Protein AF-0000000079915953 (afdb_homodimer)

Foldseek 3Di:
DDDDPPPDPPVVPPPPDPPPVPPPPPPPDDDFKDFLVQEAEDPVQLDPDLPDLVVVLCLQPDDPDAFEKEAPVLQCVAPVVCPVRGDNHGIYGLGCNSVSVSCVVNVPGMTGYDYDSVCSPYPLSSLLVSLLVLPPDVVCFLLSNLSSLVVSCVVQVHLVRSCVSNVHDSVVNVQSVLLPQEDPVVVVCRNVVNDDSVRSSVLSVDHNVCSVVVVVVVVVVVVPPDPPDPDDDDDDDPPDPPPDDPVNVVVVCVVVVDDPVRVVVVCPVVDDPVRVVVVVVVVVVVD/DPPPPPPDPPVVPPPPDPPPVPPPPPPPDDDFKDFLVQEAEDPVQLDPDLPDLVVVLCLQPDDPDAFEKEAPVLQCVAPVVCPVRGDNHGIYGLGCNSVSVSCVVNVPGMTGYDYDSVCSPYPLSSLLVNLLVLPPDVVCFLLSNLSSLVVSCVVQVHLVRSCVSNVHDSVVNVQSVLLPQEDPVVVVCRNVVNDDSVRSSVLSVDHNVCSVVVVVVVVVVVPPPDPPDPPDDPPPPVPPPDPDDPVNVVVVCVVVVDDPVRVVVVCPVVDDPVRVVVVVVVVVVVD

Solvent-accessible surface area (backbone atoms only — not comparable to full-atom values): 32974 Å² total; per-residue (Å²): 136,86,83,80,79,79,79,75,78,73,74,72,67,70,68,71,62,83,78,51,82,75,71,56,78,73,68,86,64,85,70,49,66,42,52,51,80,39,49,18,69,40,90,76,53,66,61,93,63,79,70,82,51,70,70,42,61,56,51,64,81,55,71,82,65,58,25,29,24,26,43,37,66,45,48,36,72,71,40,59,87,44,50,77,80,40,56,85,24,54,26,35,26,59,40,45,49,57,53,56,51,27,26,58,73,69,66,32,64,57,43,47,37,42,78,45,50,75,43,42,75,42,64,53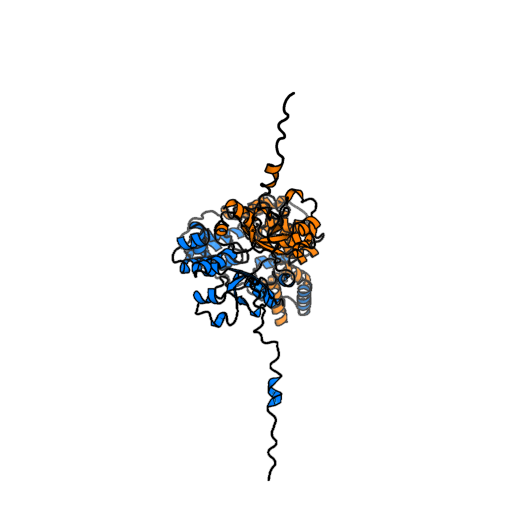,49,35,51,38,55,43,44,54,72,42,57,55,29,56,91,43,38,66,63,51,44,18,51,35,50,51,51,43,24,64,66,51,71,33,65,66,55,32,21,62,69,58,54,46,51,66,67,56,52,50,50,36,50,35,53,72,57,36,43,70,70,53,45,50,33,38,65,70,64,75,37,54,69,73,55,48,54,58,42,37,74,40,59,55,87,47,27,62,58,51,47,49,53,53,49,46,44,55,65,63,63,73,78,74,70,75,74,83,74,92,85,85,81,80,74,77,84,71,76,86,51,41,65,61,53,27,53,52,52,62,74,63,66,65,48,41,63,44,45,27,52,13,45,59,71,63,39,52,76,66,39,47,51,49,22,52,49,49,40,58,72,72,96,136,86,79,76,79,78,79,75,79,73,73,71,68,71,70,71,63,85,79,51,81,76,69,54,78,74,67,85,64,83,68,50,65,42,53,52,81,39,50,18,68,39,90,78,53,68,62,94,62,78,71,82,50,72,70,43,61,56,51,64,81,56,70,80,67,59,25,27,24,25,42,38,66,44,48,37,72,70,40,58,88,44,50,78,78,39,57,85,23,54,27,32,26,59,41,47,48,57,54,54,49,26,25,60,73,71,67,32,63,56,44,47,37,42,79,45,51,75,44,43,73,42,66,55,50,35,51,38,55,42,45,53,71,43,56,55,30,57,90,44,39,67,64,51,46,19,51,36,50,50,53,43,22,64,66,51,70,35,65,66,56,32,19,61,69,58,53,46,50,65,65,57,53,51,50,36,51,36,54,71,57,34,41,69,69,53,46,52,33,39,67,71,66,74,39,54,68,73,55,47,55,57,42,38,74,42,58,53,88,48,29,60,58,52,47,49,54,54,49,48,43,57,63,68,65,72,84,72,69,84,70,79,84,68,83,72,71,66,72,76,77,70,75,85,48,43,68,59,55,26,53,50,47,63,70,59,64,65,50,43,67,41,48,30,52,12,46,61,73,65,38,52,74,64,42,46,49,49,22,51,49,49,40,52,72,73,92

pLDDT: mean 78.03, std 23.3, range [24.8, 98.81]

InterPro domains:
  IPR003115 ParB-like, N-terminal domain [PF02195] (32-135)
  IPR003115 ParB-like, N-terminal domain [SM00470] (32-135)
  IPR004437 ParB/RepB/Spo0J partition protein [TIGR00180] (31-206)
  IPR036086 ParB/Sulfiredoxin superfamily [SSF110849] (32-156)
  IPR041468 ParB/Spo0J, HTH domain [PF17762] (139-219)
  IPR050336 Chromosome-partitioning and nucleoid occlusion protein [PTHR33375] (32-218)

Radius of gyration: 31.89 Å; Cα contacts (8 Å, |Δi|>4): 689; chains: 2; bounding box: 74×121×113 Å

Organism: NCBI:txid1990687

Nearest PDB structures (foldseek):
  6t1f-assembly2_D  TM=7.262E-01  e=2.561E-09  Caulobacter vibrioides NA1000
  1vz0-assembly3_D  TM=6.202E-01  e=1.293E-07  Thermus thermophilus HB27
  6s6h-assembly1_B  TM=5.820E-01  e=4.860E-03  Caulobacter vibrioides NA1000
  6s6h-assembly1_A  TM=5.695E-01  e=5.141E-03  Caulobacter vibrioides NA1000
  4umk-assembly2_B  TM=4.631E-01  e=2.334E-02  Helicobacter pylori 26695

Secondary structure (DSSP, 8-state):
--------GGGGGGG--S--TT-----SS--SEEEGGGEEE-TT-S-S-----GGGGGGGT---SPEEEEEHHHHHHH-GGGHHHHTT-SEEEEE-HHHHHHHHHHT--EEEEEE-GGGGSSHHHHHHHHHHHHTTBTTS-HHHHHHHHHHHHHHHSSHHHHHHHHT--HHHHHHHHHHTTS-HHHHHHHHTT-S-HHHHHHHTTS-HHHHHHHHHHHHHHHH----------------------HHHHHHHHHHHT--HHHHHHHHHHHS-HHHHHHHHHHHHHH-/--------GGGGGGG--S--TT-S---SS--SEEEGGGEEE-TT-S-S-----GGGGGGGT---SPEEEEEHHHHHHH-GGGHHHHTT-SEEEEE-HHHHHHHHHHT--EEEEEE-GGGGSSHHHHHHHHHHHHTTBTTS-HHHHHHHHHHHHHHHSSHHHHHHHHT--HHHHHHHHHHTTS-HHHHHHHHTT-S-HHHHHHHTTS-HHHHHHHHHHHHHHHH-S--------------------HHHHHHHHHHHT--HHHHHHHHHHHS-HHHHHHHHHHHHHH-

Structure (mmCIF, N/CA/C/O backbone):
data_AF-0000000079915953-model_v1
#
loop_
_entity.id
_entity.type
_entity.pdbx_description
1 polymer 'Peptide transporter'
#
loop_
_atom_site.group_PDB
_atom_site.id
_atom_site.type_symbol
_atom_site.label_atom_id
_atom_site.label_alt_id
_atom_site.label_comp_id
_atom_site.label_asym_id
_atom_site.label_entity_id
_atom_site.label_seq_id
_atom_site.pdbx_PDB_ins_code
_atom_site.Cartn_x
_atom_site.Cartn_y
_atom_site.Cartn_z
_atom_site.occupancy
_atom_site.B_iso_or_equiv
_atom_site.auth_seq_id
_atom_site.auth_comp_id
_atom_site.auth_asym_id
_atom_site.auth_atom_id
_atom_site.pdbx_PDB_model_num
ATOM 1 N N . MET A 1 1 ? 31.438 -71.875 31.812 1 27.34 1 MET A N 1
ATOM 2 C CA . MET A 1 1 ? 31.109 -71.75 30.391 1 27.34 1 MET A CA 1
ATOM 3 C C . MET A 1 1 ? 29.891 -70.875 30.156 1 27.34 1 MET A C 1
ATOM 5 O O . MET A 1 1 ? 28.766 -71.312 30.391 1 27.34 1 MET A O 1
ATOM 9 N N . ALA A 1 2 ? 30.094 -69.562 30.359 1 33.28 2 ALA A N 1
ATOM 10 C CA . ALA A 1 2 ? 29.109 -68.438 30.391 1 33.28 2 ALA A CA 1
ATOM 11 C C . ALA A 1 2 ? 28.438 -68.312 29.031 1 33.28 2 ALA A C 1
ATOM 13 O O . ALA A 1 2 ? 29.109 -68.25 28 1 33.28 2 ALA A O 1
ATOM 14 N N . ARG A 1 3 ? 27.156 -68.688 28.875 1 31.27 3 ARG A N 1
ATOM 15 C CA . ARG A 1 3 ? 26.188 -68.812 27.797 1 31.27 3 ARG A CA 1
ATOM 16 C C . ARG A 1 3 ? 25.922 -67.438 27.172 1 31.27 3 ARG A C 1
ATOM 18 O O . ARG A 1 3 ? 25.609 -66.5 27.891 1 31.27 3 ARG A O 1
ATOM 25 N N . GLY A 1 4 ? 26.531 -67.062 26.016 1 32.06 4 GLY A N 1
ATOM 26 C CA . GLY A 1 4 ? 26.531 -65.875 25.125 1 32.06 4 GLY A CA 1
ATOM 27 C C . GLY A 1 4 ? 25.172 -65.562 24.562 1 32.06 4 GLY A C 1
ATOM 28 O O . GLY A 1 4 ? 24.594 -66.375 23.812 1 32.06 4 GLY A O 1
ATOM 29 N N . THR A 1 5 ? 24.266 -64.938 25.359 1 27.97 5 THR A N 1
ATOM 30 C CA . THR A 1 5 ? 22.906 -64.625 24.906 1 27.97 5 THR A CA 1
ATOM 31 C C . THR A 1 5 ? 22.938 -63.844 23.609 1 27.97 5 THR A C 1
ATOM 33 O O . THR A 1 5 ? 23.562 -62.781 23.531 1 27.97 5 THR A O 1
ATOM 36 N N . ARG A 1 6 ? 22.562 -64.5 22.516 1 33.44 6 ARG A N 1
ATOM 37 C CA . ARG A 1 6 ? 22.359 -64.062 21.125 1 33.44 6 ARG A CA 1
ATOM 38 C C . ARG A 1 6 ? 21.312 -62.938 21.031 1 33.44 6 ARG A C 1
ATOM 40 O O . ARG A 1 6 ? 20.125 -63.188 21.25 1 33.44 6 ARG A O 1
ATOM 47 N N . THR A 1 7 ? 21.594 -61.656 21.562 1 31.97 7 THR A N 1
ATOM 48 C CA . THR A 1 7 ? 20.656 -60.562 21.391 1 31.97 7 THR A CA 1
ATOM 49 C C . THR A 1 7 ? 20.266 -60.406 19.922 1 31.97 7 THR A C 1
ATOM 51 O O . THR A 1 7 ? 21.141 -60.281 19.062 1 31.97 7 THR A O 1
ATOM 54 N N . ASN A 1 8 ? 19.156 -60.938 19.453 1 28.59 8 ASN A N 1
ATOM 55 C CA . ASN A 1 8 ? 18.531 -60.938 18.141 1 28.59 8 ASN A CA 1
ATOM 56 C C . ASN A 1 8 ? 18.344 -59.531 17.594 1 28.59 8 ASN A C 1
ATOM 58 O O . ASN A 1 8 ? 17.75 -58.688 18.25 1 28.59 8 ASN A O 1
ATOM 62 N N . LEU A 1 9 ? 19.141 -59.031 16.562 1 31.61 9 LEU A N 1
ATOM 63 C CA . LEU A 1 9 ? 19.25 -57.875 15.703 1 31.61 9 LEU A CA 1
ATOM 64 C C . LEU A 1 9 ? 17.938 -57.562 14.992 1 31.61 9 LEU A C 1
ATOM 66 O O . LEU A 1 9 ? 17.828 -56.625 14.219 1 31.61 9 LEU A O 1
ATOM 70 N N . ALA A 1 10 ? 16.875 -58.438 15.008 1 32.94 10 ALA A N 1
ATOM 71 C CA . ALA A 1 10 ? 15.711 -58.25 14.141 1 32.94 10 ALA A CA 1
ATOM 72 C C . ALA A 1 10 ? 14.898 -57.031 14.594 1 32.94 10 ALA A C 1
ATOM 74 O O . ALA A 1 10 ? 13.992 -56.594 13.883 1 32.94 10 ALA A O 1
ATOM 75 N N . THR A 1 11 ? 14.875 -56.656 15.852 1 30.98 11 THR A N 1
ATOM 76 C CA . THR A 1 11 ? 13.883 -55.688 16.297 1 30.98 11 THR A CA 1
ATOM 77 C C . THR A 1 11 ? 14.203 -54.281 15.742 1 30.98 11 THR A C 1
ATOM 79 O O . THR A 1 11 ? 13.375 -53.375 15.812 1 30.98 11 THR A O 1
ATOM 82 N N . LEU A 1 12 ? 15.43 -54 15.281 1 29.77 12 LEU A N 1
ATOM 83 C CA . LEU A 1 12 ? 15.703 -52.625 14.922 1 29.77 12 LEU A CA 1
ATOM 84 C C . LEU A 1 12 ? 15.031 -52.25 13.602 1 29.77 12 LEU A C 1
ATOM 86 O O . LEU A 1 12 ? 15.086 -51.094 13.172 1 29.77 12 LEU A O 1
ATOM 90 N N . ALA A 1 13 ? 14.586 -53.188 12.711 1 32.28 13 ALA A N 1
ATOM 91 C CA . ALA A 1 13 ? 14.156 -52.781 11.375 1 32.28 13 ALA A CA 1
ATOM 92 C C . ALA A 1 13 ? 12.875 -51.969 11.43 1 32.28 13 ALA A C 1
ATOM 94 O O . ALA A 1 13 ? 12.539 -51.281 10.469 1 32.28 13 ALA A O 1
ATOM 95 N N . GLY A 1 14 ? 11.953 -52.25 12.352 1 33.09 14 GLY A N 1
ATOM 96 C CA . GLY A 1 14 ? 10.594 -51.781 12.141 1 33.09 14 GLY A CA 1
ATOM 97 C C . GLY A 1 14 ? 10.445 -50.281 12.273 1 33.09 14 GLY A C 1
ATOM 98 O O . GLY A 1 14 ? 9.344 -49.75 12.125 1 33.09 14 GLY A O 1
ATOM 99 N N . VAL A 1 15 ? 11.25 -49.656 13.031 1 30.84 15 VAL A N 1
ATOM 100 C CA . VAL A 1 15 ? 10.844 -48.312 13.367 1 30.84 15 VAL A CA 1
ATOM 101 C C . VAL A 1 15 ? 11.07 -47.375 12.164 1 30.84 15 VAL A C 1
ATOM 103 O O . VAL A 1 15 ? 11.141 -46.156 12.312 1 30.84 15 VAL A O 1
ATOM 106 N N . VAL A 1 16 ? 11.531 -47.875 11.047 1 33.06 16 VAL A N 1
ATOM 107 C CA . VAL A 1 16 ? 11.656 -46.844 10.008 1 33.06 16 VAL A CA 1
ATOM 108 C C . VAL A 1 16 ? 10.281 -46.25 9.703 1 33.06 16 VAL A C 1
ATOM 110 O O . VAL A 1 16 ? 9.398 -46.969 9.188 1 33.06 16 VAL A O 1
ATOM 113 N N . GLY A 1 17 ? 9.633 -45.562 10.609 1 30.34 17 GLY A N 1
ATOM 114 C CA . GLY A 1 17 ? 8.328 -44.969 10.398 1 30.34 17 GLY A CA 1
ATOM 115 C C . GLY A 1 17 ? 8.18 -44.281 9.047 1 30.34 17 GLY A C 1
ATOM 116 O O . GLY A 1 17 ? 9.18 -43.969 8.406 1 30.34 17 GLY A O 1
ATOM 117 N N . GLU A 1 18 ? 7.039 -44.5 8.312 1 33.47 18 GLU A N 1
ATOM 118 C CA . GLU A 1 18 ? 6.441 -44.031 7.055 1 33.47 18 GLU A CA 1
ATOM 119 C C . GLU A 1 18 ? 6.605 -42.531 6.859 1 33.47 18 GLU A C 1
ATOM 121 O O . GLU A 1 18 ? 6.234 -42 5.816 1 33.47 18 GLU A O 1
ATOM 126 N N . ASN A 1 19 ? 6.645 -41.812 7.945 1 32.94 19 ASN A N 1
ATOM 127 C CA . ASN A 1 19 ? 6.543 -40.375 7.676 1 32.94 19 ASN A CA 1
ATOM 128 C C . ASN A 1 19 ? 7.844 -39.812 7.098 1 32.94 19 ASN A C 1
ATOM 130 O O . ASN A 1 19 ? 8.609 -39.156 7.801 1 32.94 19 ASN A O 1
ATOM 134 N N . SER A 1 20 ? 8.57 -40.625 6.418 1 30.83 20 SER A N 1
ATOM 135 C CA . SER A 1 20 ? 9.75 -39.969 5.832 1 30.83 20 SER A CA 1
ATOM 136 C C . SER A 1 20 ? 9.367 -38.719 5.051 1 30.83 20 SER A C 1
ATOM 138 O O . SER A 1 20 ? 8.383 -38.719 4.316 1 30.83 20 SER A O 1
ATOM 140 N N . PRO A 1 21 ? 9.844 -37.562 5.438 1 33.69 21 PRO A N 1
ATOM 141 C CA . PRO A 1 21 ? 9.594 -36.281 4.762 1 33.69 21 PRO A CA 1
ATOM 142 C C . PRO A 1 21 ? 9.75 -36.375 3.246 1 33.69 21 PRO A C 1
ATOM 144 O O . PRO A 1 21 ? 9.68 -35.375 2.553 1 33.69 21 PRO A O 1
ATOM 147 N N . VAL A 1 22 ? 10.227 -37.531 2.734 1 32.78 22 VAL A N 1
ATOM 148 C CA . VAL A 1 22 ? 10.469 -37.5 1.297 1 32.78 22 VAL A CA 1
ATOM 149 C C . VAL A 1 22 ? 9.148 -37.438 0.544 1 32.78 22 VAL A C 1
ATOM 151 O O . VAL A 1 22 ? 9.125 -37.188 -0.667 1 32.78 22 VAL A O 1
ATOM 154 N N . ASP A 1 23 ? 8.141 -38.156 1.014 1 33.06 23 ASP A N 1
ATOM 155 C CA . ASP A 1 23 ? 6.973 -38.312 0.146 1 33.06 23 ASP A CA 1
ATOM 156 C C . ASP A 1 23 ? 6.16 -37 0.091 1 33.06 23 ASP A C 1
ATOM 158 O O . ASP A 1 23 ? 5.031 -36.969 0.583 1 33.06 23 ASP A O 1
ATOM 162 N N . ARG A 1 24 ? 6.758 -35.906 0.444 1 36.81 24 ARG A N 1
ATOM 163 C CA . ARG A 1 24 ? 5.836 -34.812 0.152 1 36.81 24 ARG A CA 1
ATOM 164 C C . ARG A 1 24 ? 5.305 -34.906 -1.274 1 36.81 24 ARG A C 1
ATOM 166 O O . ARG A 1 24 ? 6.082 -35 -2.225 1 36.81 24 ARG A O 1
ATOM 173 N N . PRO A 1 25 ? 4.16 -35.375 -1.51 1 35.06 25 PRO A N 1
ATOM 174 C CA . PRO A 1 25 ? 3.668 -35.438 -2.889 1 35.06 25 PRO A CA 1
ATOM 175 C C . PRO A 1 25 ? 4.148 -34.281 -3.748 1 35.06 25 PRO A C 1
ATOM 177 O O . PRO A 1 25 ? 4.082 -33.125 -3.322 1 35.06 25 PRO A O 1
ATOM 180 N N . VAL A 1 26 ? 5.156 -34.406 -4.508 1 35.88 26 VAL A N 1
ATOM 181 C CA . VAL A 1 26 ? 5.539 -33.562 -5.625 1 35.88 26 VAL A CA 1
ATOM 182 C C . VAL A 1 26 ? 4.305 -33.188 -6.453 1 35.88 26 VAL A C 1
ATOM 184 O O . VAL A 1 26 ? 4.184 -33.625 -7.605 1 35.88 26 VAL A O 1
ATOM 187 N N . ALA A 1 27 ? 3.133 -33.188 -6.086 1 39.72 27 ALA A N 1
ATOM 188 C CA . ALA A 1 27 ? 2.109 -32.875 -7.082 1 39.72 27 ALA A CA 1
ATOM 189 C C . ALA A 1 27 ? 2.516 -31.656 -7.93 1 39.72 27 ALA A C 1
ATOM 191 O O . ALA A 1 27 ? 3.096 -30.703 -7.422 1 39.72 27 ALA A O 1
ATOM 192 N N . GLY A 1 28 ? 2.822 -31.781 -9.219 1 46.31 28 GLY A N 1
ATOM 193 C CA . GLY A 1 28 ? 3.391 -31.031 -10.328 1 46.31 28 GLY A CA 1
ATOM 194 C C . GLY A 1 28 ? 3.064 -29.547 -10.273 1 46.31 28 GLY A C 1
ATOM 195 O O . GLY A 1 28 ? 3.643 -28.75 -11.016 1 46.31 28 GLY A O 1
ATOM 196 N N . GLY A 1 29 ? 1.928 -29.141 -9.812 1 61.12 29 GLY A N 1
ATOM 197 C CA . GLY A 1 29 ? 1.575 -27.734 -9.969 1 61.12 29 GLY A CA 1
ATOM 198 C C . GLY A 1 29 ? 2.232 -26.828 -8.93 1 61.12 29 GLY A C 1
ATOM 199 O O . GLY A 1 29 ? 2.717 -27.312 -7.906 1 61.12 29 GLY A O 1
ATOM 200 N N . THR A 1 30 ? 2.887 -25.672 -9.312 1 77.88 30 THR A N 1
ATOM 201 C CA . THR A 1 30 ? 3.465 -24.688 -8.406 1 77.88 30 THR A CA 1
ATOM 202 C C . THR A 1 30 ? 2.543 -24.438 -7.215 1 77.88 30 THR A C 1
ATOM 204 O O . THR A 1 30 ? 1.362 -24.141 -7.391 1 77.88 30 THR A O 1
ATOM 207 N N . PRO A 1 31 ? 3.078 -24.844 -5.988 1 86.75 31 PRO A N 1
ATOM 208 C CA . PRO A 1 31 ? 2.225 -24.641 -4.816 1 86.75 31 PRO A CA 1
ATOM 209 C C . PRO A 1 31 ? 1.753 -23.203 -4.66 1 86.75 31 PRO A C 1
ATOM 211 O O . PRO A 1 31 ? 2.451 -22.266 -5.074 1 86.75 31 PRO A O 1
ATOM 214 N N . THR A 1 32 ? 0.505 -23.078 -4.125 1 90.12 32 THR A N 1
ATOM 215 C CA . THR A 1 32 ? -0.057 -21.75 -3.875 1 90.12 32 THR A CA 1
ATOM 216 C C . THR A 1 32 ? -0.21 -21.5 -2.379 1 90.12 32 THR A C 1
ATOM 218 O O . THR A 1 32 ? -0.532 -20.391 -1.961 1 90.12 32 THR A O 1
ATOM 221 N N . ASN A 1 33 ? 0.023 -22.5 -1.503 1 94.12 33 ASN A N 1
ATOM 222 C CA . ASN A 1 33 ? -0.033 -22.438 -0.046 1 94.12 33 ASN A CA 1
ATOM 223 C C . ASN A 1 33 ? 1.033 -23.328 0.591 1 94.12 33 ASN A C 1
ATOM 225 O O . ASN A 1 33 ? 1.119 -24.516 0.286 1 94.12 33 ASN A O 1
ATOM 229 N N . VAL A 1 34 ? 1.875 -22.703 1.41 1 97.56 34 VAL A N 1
ATOM 230 C CA . VAL A 1 34 ? 3.018 -23.469 1.913 1 97.56 34 VAL A CA 1
ATOM 231 C C . VAL A 1 34 ? 3.213 -23.188 3.4 1 97.56 34 VAL A C 1
ATOM 233 O O . VAL A 1 34 ? 2.836 -22.109 3.889 1 97.56 34 VAL A O 1
ATOM 236 N N . PRO A 1 35 ? 3.793 -24.141 4.129 1 97.81 35 PRO A N 1
ATOM 237 C CA . PRO A 1 35 ? 4.125 -23.875 5.531 1 97.81 35 PRO A CA 1
ATOM 238 C C . PRO A 1 35 ? 5.145 -22.75 5.695 1 97.81 35 PRO A C 1
ATOM 240 O O . PRO A 1 35 ? 6.02 -22.578 4.844 1 97.81 35 PRO A O 1
ATOM 243 N N . LEU A 1 36 ? 5.051 -22.078 6.82 1 98.06 36 LEU A N 1
ATOM 244 C CA . LEU A 1 36 ? 5.965 -20.969 7.09 1 98.06 36 LEU A CA 1
ATOM 245 C C . LEU A 1 36 ? 7.41 -21.453 7.129 1 98.06 36 LEU A C 1
ATOM 247 O O . LEU A 1 36 ? 8.328 -20.719 6.758 1 98.06 36 LEU A O 1
ATOM 251 N N . SER A 1 37 ? 7.621 -22.688 7.5 1 97.06 37 SER A N 1
ATOM 252 C CA . SER A 1 37 ? 8.961 -23.25 7.664 1 97.06 37 SER A CA 1
ATOM 253 C C . SER A 1 37 ? 9.68 -23.359 6.328 1 97.06 37 SER A C 1
ATOM 255 O O . SER A 1 37 ? 10.898 -23.531 6.285 1 97.06 37 SER A O 1
ATOM 257 N N . GLU A 1 38 ? 8.93 -23.297 5.266 1 98.19 38 GLU A N 1
ATOM 258 C CA . GLU A 1 38 ? 9.531 -23.438 3.941 1 98.19 38 GLU A CA 1
ATOM 259 C C . GLU A 1 38 ? 9.82 -22.062 3.324 1 98.19 38 GLU A C 1
ATOM 261 O O . GLU A 1 38 ? 10.25 -21.984 2.172 1 98.19 38 GLU A O 1
ATOM 266 N N . LEU A 1 39 ? 9.562 -21.031 4.078 1 98.62 39 LEU A N 1
ATOM 267 C CA . LEU A 1 39 ? 9.742 -19.672 3.59 1 98.62 39 LEU A CA 1
ATOM 268 C C . LEU A 1 39 ? 10.859 -18.969 4.348 1 98.62 39 LEU A C 1
ATOM 270 O O . LEU A 1 39 ? 10.961 -19.094 5.57 1 98.62 39 LEU A O 1
ATOM 274 N N . ALA A 1 40 ? 11.719 -18.281 3.637 1 98.69 40 ALA A N 1
ATOM 275 C CA . ALA A 1 40 ? 12.711 -17.391 4.23 1 98.69 40 ALA A CA 1
ATOM 276 C C . ALA A 1 40 ? 12.43 -15.93 3.855 1 98.69 40 ALA A C 1
ATOM 278 O O . ALA A 1 40 ? 12.07 -15.641 2.713 1 98.69 40 ALA A O 1
ATOM 279 N N . PRO A 1 41 ? 12.531 -15.078 4.824 1 98.19 41 PRO A N 1
ATOM 280 C CA . PRO A 1 41 ? 12.406 -13.664 4.465 1 98.19 41 PRO A CA 1
ATOM 281 C C . PRO A 1 41 ? 13.523 -13.18 3.547 1 98.19 41 PRO A C 1
ATOM 283 O O . PRO A 1 41 ? 14.648 -13.672 3.631 1 98.19 41 PRO A O 1
ATOM 286 N N . ASN A 1 42 ? 13.219 -12.242 2.68 1 97.81 42 ASN A N 1
ATOM 287 C CA . ASN A 1 42 ? 14.188 -11.617 1.783 1 97.81 42 ASN A CA 1
ATOM 288 C C . ASN A 1 42 ? 15.32 -10.938 2.557 1 97.81 42 ASN A C 1
ATOM 290 O O . ASN A 1 42 ? 15.102 -9.922 3.211 1 97.81 42 ASN A O 1
ATOM 294 N N . PRO A 1 43 ? 16.531 -11.43 2.494 1 96.38 43 PRO A N 1
ATOM 295 C CA . PRO A 1 43 ? 17.656 -10.773 3.178 1 96.38 43 PRO A CA 1
ATOM 296 C C . PRO A 1 43 ? 17.922 -9.367 2.66 1 96.38 43 PRO A C 1
ATOM 298 O O . PRO A 1 43 ? 18.562 -8.562 3.34 1 96.38 43 PRO A O 1
ATOM 301 N N . ARG A 1 44 ? 17.406 -9.031 1.543 1 93.94 44 ARG A N 1
ATOM 302 C CA . ARG A 1 44 ? 17.625 -7.73 0.927 1 93.94 44 ARG A CA 1
ATOM 303 C C . ARG A 1 44 ? 16.344 -6.895 0.938 1 93.94 44 ARG A C 1
ATOM 305 O O . ARG A 1 44 ? 16.109 -6.105 0.022 1 93.94 44 ARG A O 1
ATOM 312 N N . ASN A 1 45 ? 15.539 -7.121 1.865 1 95.25 45 ASN A N 1
ATOM 313 C CA . ASN A 1 45 ? 14.352 -6.293 2.068 1 95.25 45 ASN A CA 1
ATOM 314 C C . ASN A 1 45 ? 14.719 -4.816 2.217 1 95.25 45 ASN A C 1
ATOM 316 O O . ASN A 1 45 ? 15.578 -4.465 3.027 1 95.25 45 ASN A O 1
ATOM 320 N N . PRO A 1 46 ? 14.062 -3.979 1.451 1 94.5 46 PRO A N 1
ATOM 321 C CA . PRO A 1 46 ? 14.406 -2.557 1.498 1 94.5 46 PRO A CA 1
ATOM 322 C C . PRO A 1 46 ? 13.945 -1.876 2.783 1 94.5 46 PRO A C 1
ATOM 324 O O . PRO A 1 46 ? 14.359 -0.75 3.074 1 94.5 46 PRO A O 1
ATOM 327 N N . ARG A 1 47 ? 13.141 -2.51 3.51 1 93.19 47 ARG A N 1
ATOM 328 C CA . ARG A 1 47 ? 12.656 -1.93 4.758 1 93.19 47 ARG A CA 1
ATOM 329 C C . ARG A 1 47 ? 13.703 -2.061 5.863 1 93.19 47 ARG A C 1
ATOM 331 O O . ARG A 1 47 ? 14.328 -3.113 6.012 1 93.19 47 ARG A O 1
ATOM 338 N N . ASP A 1 48 ? 13.836 -0.956 6.617 1 86.62 48 ASP A N 1
ATOM 339 C CA . ASP A 1 48 ? 14.742 -0.984 7.758 1 86.62 48 ASP A CA 1
ATOM 340 C C . ASP A 1 48 ? 14.211 -1.9 8.859 1 86.62 48 ASP A C 1
ATOM 342 O O . ASP A 1 48 ? 14.984 -2.596 9.523 1 86.62 48 ASP A O 1
ATOM 346 N N . ASP A 1 49 ? 13.008 -1.813 9.031 1 88.75 49 ASP A N 1
ATOM 347 C CA . ASP A 1 49 ? 12.281 -2.652 9.984 1 88.75 49 ASP A CA 1
ATOM 348 C C . ASP A 1 49 ? 10.867 -2.949 9.492 1 88.75 49 ASP A C 1
ATOM 350 O O . ASP A 1 49 ? 10.344 -2.248 8.625 1 88.75 49 ASP A O 1
ATOM 354 N N . LEU A 1 50 ? 10.32 -4.012 10.031 1 91.62 50 LEU A N 1
ATOM 355 C CA . LEU A 1 50 ? 9.016 -4.449 9.562 1 91.62 50 LEU A CA 1
ATOM 356 C C . LEU A 1 50 ? 7.902 -3.604 10.18 1 91.62 50 LEU A C 1
ATOM 358 O O . LEU A 1 50 ? 6.758 -3.648 9.719 1 91.62 50 LEU A O 1
ATOM 362 N N . GLY A 1 51 ? 8.234 -2.826 11.156 1 88.12 51 GLY A N 1
ATOM 363 C CA . GLY A 1 51 ? 7.266 -1.946 11.789 1 88.12 51 GLY A CA 1
ATOM 364 C C . GLY A 1 51 ? 6.23 -2.691 12.609 1 88.12 51 GLY A C 1
ATOM 365 O O . GLY A 1 51 ? 6.465 -3.82 13.039 1 88.12 51 GLY A O 1
ATOM 366 N N . ASP A 1 52 ? 5.148 -1.946 12.828 1 87.81 52 ASP A N 1
ATOM 367 C CA . ASP A 1 52 ? 4.035 -2.506 13.586 1 87.81 52 ASP A CA 1
ATOM 368 C C . ASP A 1 52 ? 3.246 -3.512 12.75 1 87.81 52 ASP A C 1
ATOM 370 O O . ASP A 1 52 ? 2.797 -3.189 11.641 1 87.81 52 ASP A O 1
ATOM 374 N N . LEU A 1 53 ? 3.059 -4.723 13.25 1 92.56 53 LEU A N 1
ATOM 375 C CA . LEU A 1 53 ? 2.391 -5.789 12.508 1 92.56 53 LEU A CA 1
ATOM 376 C C . LEU A 1 53 ? 0.936 -5.926 12.945 1 92.56 53 LEU A C 1
ATOM 378 O O . LEU A 1 53 ? 0.197 -6.754 12.406 1 92.56 53 LEU A O 1
ATOM 382 N N . SER A 1 54 ? 0.513 -5.062 13.844 1 88.31 54 SER A N 1
ATOM 383 C CA . SER A 1 54 ? -0.829 -5.188 14.406 1 88.31 54 SER A CA 1
ATOM 384 C C . SER A 1 54 ? -1.896 -5.004 13.328 1 88.31 54 SER A C 1
ATOM 386 O O . SER A 1 54 ? -2.975 -5.594 13.414 1 88.31 54 SER A O 1
ATOM 388 N N . ASP A 1 55 ? -1.524 -4.293 12.375 1 86 55 ASP A N 1
ATOM 389 C CA . ASP A 1 55 ? -2.482 -4.027 11.305 1 86 55 ASP A CA 1
ATOM 390 C C . ASP A 1 55 ? -2.68 -5.262 10.422 1 86 55 ASP A C 1
ATOM 392 O O . ASP A 1 55 ? -3.572 -5.289 9.578 1 86 55 ASP A O 1
ATOM 396 N N . LEU A 1 56 ? -1.876 -6.309 10.664 1 91.38 56 LEU A N 1
ATOM 397 C CA . LEU A 1 56 ? -1.957 -7.5 9.828 1 91.38 56 LEU A CA 1
ATOM 398 C C . LEU A 1 56 ? -2.529 -8.68 10.609 1 91.38 56 LEU A C 1
ATOM 400 O O . LEU A 1 56 ? -2.393 -9.828 10.188 1 91.38 56 LEU A O 1
ATOM 404 N N . VAL A 1 57 ? -3.158 -8.445 11.688 1 88.94 57 VAL A N 1
ATOM 405 C CA . VAL A 1 57 ? -3.727 -9.5 12.523 1 88.94 57 VAL A CA 1
ATOM 406 C C . VAL A 1 57 ? -4.758 -10.289 11.719 1 88.94 57 VAL A C 1
ATOM 408 O O . VAL A 1 57 ? -4.945 -11.492 11.945 1 88.94 57 VAL A O 1
ATOM 411 N N . SER A 1 58 ? -5.344 -9.672 10.758 1 86.75 58 SER A N 1
ATOM 412 C CA . SER A 1 58 ? -6.387 -10.297 9.945 1 86.75 58 SER A CA 1
ATOM 413 C C . SER A 1 58 ? -5.824 -11.438 9.109 1 86.75 58 SER A C 1
ATOM 415 O O . SER A 1 58 ? -6.578 -12.258 8.578 1 86.75 58 SER A O 1
ATOM 417 N N . ILE A 1 59 ? -4.562 -11.539 9 1 91.81 59 ILE A N 1
ATOM 418 C CA . ILE A 1 59 ? -3.912 -12.578 8.203 1 91.81 59 ILE A CA 1
ATOM 419 C C . ILE A 1 59 ? -4.273 -13.953 8.758 1 91.81 59 ILE A C 1
ATOM 421 O O . ILE A 1 59 ? -4.152 -14.961 8.062 1 91.81 59 ILE A O 1
ATOM 425 N N . THR A 1 60 ? -4.652 -14.039 10.016 1 89.81 60 THR A N 1
ATOM 426 C CA . THR A 1 60 ? -5.039 -15.289 10.648 1 89.81 60 THR A CA 1
ATOM 427 C C . THR A 1 60 ? -6.328 -15.828 10.031 1 89.81 60 THR A C 1
ATOM 429 O O . THR A 1 60 ? -6.527 -17.047 9.961 1 89.81 60 THR A O 1
ATOM 432 N N . GLY A 1 61 ? -7.215 -14.977 9.602 1 86.38 61 GLY A N 1
ATOM 433 C CA . GLY A 1 61 ? -8.484 -15.367 9 1 86.38 61 GLY A CA 1
ATOM 434 C C . GLY A 1 61 ? -8.422 -15.477 7.492 1 86.38 61 GLY A C 1
ATOM 435 O O . GLY A 1 61 ? -8.703 -16.531 6.926 1 86.38 61 GLY A O 1
ATOM 436 N N . THR A 1 62 ? -8.062 -14.359 6.879 1 89.06 62 THR A N 1
ATOM 437 C CA . THR A 1 62 ? -8.016 -14.336 5.422 1 89.06 62 THR A CA 1
ATOM 438 C C . THR A 1 62 ? -6.777 -13.594 4.934 1 89.06 62 THR A C 1
ATOM 440 O O . THR A 1 62 ? -6.48 -12.492 5.406 1 89.06 62 THR A O 1
ATOM 443 N N . GLN A 1 63 ? -6.043 -14.289 4.09 1 94.69 63 GLN A N 1
ATOM 444 C CA . GLN A 1 63 ? -4.949 -13.633 3.387 1 94.69 63 GLN A CA 1
ATOM 445 C C . GLN A 1 63 ? -5.426 -13.016 2.076 1 94.69 63 GLN A C 1
ATOM 447 O O . GLN A 1 63 ? -5.777 -13.734 1.137 1 94.69 63 GLN A O 1
ATOM 452 N N . LEU A 1 64 ? -5.316 -11.758 1.975 1 93.5 64 LEU A N 1
ATOM 453 C CA . LEU A 1 64 ? -5.887 -11.078 0.818 1 93.5 64 LEU A CA 1
ATOM 454 C C . LEU A 1 64 ? -4.922 -11.109 -0.362 1 93.5 64 LEU A C 1
ATOM 456 O O . LEU A 1 64 ? -5.352 -11.148 -1.518 1 93.5 64 LEU A O 1
ATOM 460 N N . GLN A 1 65 ? -3.646 -11.047 -0.015 1 94.5 65 GLN A N 1
ATOM 461 C CA . GLN A 1 65 ? -2.617 -11.047 -1.048 1 94.5 65 GLN A CA 1
ATOM 462 C C . GLN A 1 65 ? -1.578 -12.133 -0.791 1 94.5 65 GLN A C 1
ATOM 464 O O . GLN A 1 65 ? -1.111 -12.305 0.338 1 94.5 65 GLN A O 1
ATOM 469 N N . PRO A 1 66 ? -1.293 -12.82 -1.765 1 96.38 66 PRO A N 1
ATOM 470 C CA . PRO A 1 66 ? -0.21 -13.789 -1.576 1 96.38 66 PRO A CA 1
ATOM 471 C C . PRO A 1 66 ? 1.164 -13.125 -1.491 1 96.38 66 PRO A C 1
ATOM 473 O O . PRO A 1 66 ? 1.322 -11.969 -1.888 1 96.38 66 PRO A O 1
ATOM 476 N N . ALA A 1 67 ? 2.064 -13.836 -0.932 1 97.56 67 ALA A N 1
ATOM 477 C CA . ALA A 1 67 ? 3.455 -13.398 -0.958 1 97.56 67 ALA A CA 1
ATOM 478 C C . ALA A 1 67 ? 4.125 -13.766 -2.279 1 97.56 67 ALA A C 1
ATOM 480 O O . ALA A 1 67 ? 3.91 -14.859 -2.805 1 97.56 67 ALA A O 1
ATOM 481 N N . LEU A 1 68 ? 4.855 -12.82 -2.801 1 97.81 68 LEU A N 1
ATOM 482 C CA . LEU A 1 68 ? 5.676 -13.125 -3.967 1 97.81 68 LEU A CA 1
ATOM 483 C C . LEU A 1 68 ? 6.977 -13.805 -3.551 1 97.81 68 LEU A C 1
ATOM 485 O O . LEU A 1 68 ? 7.75 -13.242 -2.768 1 97.81 68 LEU A O 1
ATOM 489 N N . VAL A 1 69 ? 7.203 -15.008 -4.113 1 98.44 69 VAL A N 1
ATOM 490 C CA . VAL A 1 69 ? 8.398 -15.742 -3.717 1 98.44 69 VAL A CA 1
ATOM 491 C C . VAL A 1 69 ? 9.164 -16.203 -4.957 1 98.44 69 VAL A C 1
ATOM 493 O O . VAL A 1 69 ? 8.625 -16.188 -6.066 1 98.44 69 VAL A O 1
ATOM 496 N N . VAL A 1 70 ? 10.438 -16.5 -4.73 1 98.44 70 VAL A N 1
ATOM 497 C CA . VAL A 1 70 ? 11.266 -17.172 -5.727 1 98.44 70 VAL A CA 1
ATOM 498 C C . VAL A 1 70 ? 11.852 -18.453 -5.137 1 98.44 70 VAL A C 1
ATOM 500 O O . VAL A 1 70 ? 11.945 -18.594 -3.914 1 98.44 70 VAL A O 1
ATOM 503 N N . THR A 1 71 ? 12.109 -19.344 -5.996 1 98.31 71 THR A N 1
ATOM 504 C CA . THR A 1 71 ? 12.711 -20.578 -5.527 1 98.31 71 THR A CA 1
ATOM 505 C C . THR A 1 71 ? 14.078 -20.328 -4.914 1 98.31 71 THR A C 1
ATOM 507 O O . THR A 1 71 ? 14.766 -19.359 -5.289 1 98.31 71 THR A O 1
ATOM 510 N N . ARG A 1 72 ? 14.422 -21.156 -4 1 98.19 72 ARG A N 1
ATOM 511 C CA . ARG A 1 72 ? 15.719 -21.062 -3.346 1 98.19 72 ARG A CA 1
ATOM 512 C C . ARG A 1 72 ? 16.844 -21.016 -4.375 1 98.19 72 ARG A C 1
ATOM 514 O O . ARG A 1 72 ? 17.75 -20.172 -4.273 1 98.19 72 ARG A O 1
ATOM 521 N N . ASP A 1 73 ? 16.812 -21.828 -5.332 1 97.94 73 ASP A N 1
ATOM 522 C CA . ASP A 1 73 ? 17.844 -21.906 -6.352 1 97.94 73 ASP A CA 1
ATOM 523 C C . ASP A 1 73 ? 17.953 -20.609 -7.141 1 97.94 73 ASP A C 1
ATOM 525 O O . ASP A 1 73 ? 19.047 -20.109 -7.402 1 97.94 73 ASP A O 1
ATOM 529 N N . ALA A 1 74 ? 16.797 -20.094 -7.527 1 98.38 74 ALA A N 1
ATOM 530 C CA . ALA A 1 74 ? 16.781 -18.844 -8.281 1 98.38 74 ALA A CA 1
ATOM 531 C C . ALA A 1 74 ? 17.406 -17.703 -7.477 1 98.38 74 ALA A C 1
ATOM 533 O O . ALA A 1 74 ? 18.156 -16.891 -8.023 1 98.38 74 ALA A O 1
ATOM 534 N N . TYR A 1 75 ? 17.125 -17.672 -6.191 1 98.69 75 TYR A N 1
ATOM 535 C CA . TYR A 1 75 ? 17.656 -16.625 -5.332 1 98.69 75 TYR A CA 1
ATOM 536 C C . TYR A 1 75 ? 19.172 -16.781 -5.148 1 98.69 75 TYR A C 1
ATOM 538 O O . TYR A 1 75 ? 19.922 -15.805 -5.277 1 98.69 75 TYR A O 1
ATOM 546 N N . LEU A 1 76 ? 19.641 -17.953 -4.883 1 98.44 76 LEU A N 1
ATOM 547 C CA . LEU A 1 76 ? 21.031 -18.188 -4.531 1 98.44 76 LEU A CA 1
ATOM 548 C C . LEU A 1 76 ? 21.938 -18.062 -5.758 1 98.44 76 LEU A C 1
ATOM 550 O O . LEU A 1 76 ? 23.141 -17.859 -5.633 1 98.44 76 LEU A O 1
ATOM 554 N N . ARG A 1 77 ? 21.344 -18.234 -6.914 1 98.31 77 ARG A N 1
ATOM 555 C CA . ARG A 1 77 ? 22.109 -17.938 -8.117 1 98.31 77 ARG A CA 1
ATOM 556 C C . ARG A 1 77 ? 22.578 -16.484 -8.125 1 98.31 77 ARG A C 1
ATOM 558 O O . ARG A 1 77 ? 23.672 -16.188 -8.617 1 98.31 77 ARG A O 1
ATOM 565 N N . LEU A 1 78 ? 21.766 -15.594 -7.59 1 98.19 78 LEU A N 1
ATOM 566 C CA . LEU A 1 78 ? 22.078 -14.164 -7.555 1 98.19 78 LEU A CA 1
ATOM 567 C C . LEU A 1 78 ? 22.922 -13.82 -6.328 1 98.19 78 LEU A C 1
ATOM 569 O O . LEU A 1 78 ? 23.812 -12.977 -6.402 1 98.19 78 LEU A O 1
ATOM 573 N N . TYR A 1 79 ? 22.578 -14.484 -5.223 1 98.12 79 TYR A N 1
ATOM 574 C 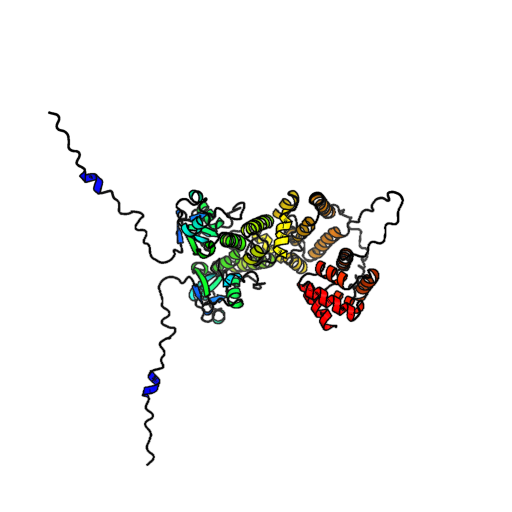CA . TYR A 1 79 ? 23.219 -14.164 -3.945 1 98.12 79 TYR A CA 1
ATOM 575 C C . TYR A 1 79 ? 23.672 -15.43 -3.234 1 98.12 79 TYR A C 1
ATOM 577 O O . TYR A 1 79 ? 23.188 -15.766 -2.156 1 98.12 79 TYR A O 1
ATOM 585 N N . PRO A 1 80 ? 24.703 -16.016 -3.732 1 98 80 PRO A N 1
ATOM 586 C CA . PRO A 1 80 ? 25.188 -17.25 -3.113 1 98 80 PRO A CA 1
ATOM 587 C C . PRO A 1 80 ? 25.641 -17.047 -1.667 1 98 80 PRO A C 1
ATOM 589 O O . PRO A 1 80 ? 25.578 -17.984 -0.864 1 98 80 PRO A O 1
ATOM 592 N N . GLU A 1 81 ? 25.969 -15.852 -1.333 1 97.44 81 GLU A N 1
ATOM 593 C CA . GLU A 1 81 ? 26.469 -15.531 -0 1 97.44 81 GLU A CA 1
ATOM 594 C C . GLU A 1 81 ? 25.359 -15.602 1.041 1 97.44 81 GLU A C 1
ATOM 596 O O . GLU A 1 81 ? 25.625 -15.625 2.244 1 97.44 81 GLU A O 1
ATOM 601 N N . ASP A 1 82 ? 24.141 -15.695 0.606 1 97.81 82 ASP A N 1
ATOM 602 C CA . ASP A 1 82 ? 23.016 -15.68 1.526 1 97.81 82 ASP A CA 1
ATOM 603 C C . ASP A 1 82 ? 22.562 -17.109 1.877 1 97.81 82 ASP A C 1
ATOM 605 O O . ASP A 1 82 ? 21.531 -17.297 2.508 1 97.81 82 ASP A O 1
ATOM 609 N N . ASP A 1 83 ? 23.281 -18.062 1.56 1 97.81 83 ASP A N 1
ATOM 610 C CA . ASP A 1 83 ? 22.922 -19.469 1.758 1 97.81 83 ASP A CA 1
ATOM 611 C C . ASP A 1 83 ? 22.547 -19.734 3.215 1 97.81 83 ASP A C 1
ATOM 613 O O . ASP A 1 83 ? 21.5 -20.312 3.498 1 97.81 83 ASP A O 1
ATOM 617 N N . THR A 1 84 ? 23.359 -19.234 4.141 1 97.06 84 THR A N 1
ATOM 618 C CA . THR A 1 84 ? 23.125 -19.484 5.559 1 97.06 84 THR A CA 1
ATOM 619 C C . THR A 1 84 ? 21.922 -18.703 6.055 1 97.06 84 THR A C 1
ATOM 621 O O . THR A 1 84 ? 21.188 -19.172 6.926 1 97.06 84 THR A O 1
ATOM 624 N N . LYS A 1 85 ? 21.672 -17.578 5.48 1 96.88 85 LYS A N 1
ATOM 625 C CA . LYS A 1 85 ? 20.547 -16.734 5.883 1 96.88 85 LYS A CA 1
ATOM 626 C C . LYS A 1 85 ? 19.219 -17.375 5.477 1 96.88 85 LYS A C 1
ATOM 628 O O . LYS A 1 85 ? 18.219 -17.219 6.18 1 96.88 85 LYS A O 1
ATOM 633 N N . ILE A 1 86 ? 19.172 -18.047 4.398 1 96.94 86 ILE A N 1
ATOM 634 C CA . ILE A 1 86 ? 17.938 -18.609 3.867 1 96.94 86 ILE A CA 1
ATOM 635 C C . ILE A 1 86 ? 17.734 -20.031 4.418 1 96.94 86 ILE A C 1
ATOM 637 O O . ILE A 1 86 ? 16.625 -20.578 4.367 1 96.94 86 ILE A O 1
ATOM 641 N N . GLY A 1 87 ? 18.844 -20.641 4.879 1 95.81 87 GLY A N 1
ATOM 642 C CA . GLY A 1 87 ? 18.75 -21.969 5.457 1 95.81 87 GLY A CA 1
ATOM 643 C C . GLY A 1 87 ? 18.188 -23 4.496 1 95.81 87 GLY A C 1
ATOM 644 O O . GLY A 1 87 ? 18.609 -23.062 3.338 1 95.81 87 GLY A O 1
ATOM 645 N N . LEU A 1 88 ? 17.234 -23.797 4.977 1 96 88 LEU A N 1
ATOM 646 C CA . LEU A 1 88 ? 16.688 -24.891 4.18 1 96 88 LEU A CA 1
ATOM 647 C C . LEU A 1 88 ? 15.359 -24.484 3.537 1 96 88 LEU A C 1
ATOM 649 O O . LEU A 1 88 ? 14.633 -25.344 3.029 1 96 88 LEU A O 1
ATOM 653 N N . ALA A 1 89 ? 15.078 -23.219 3.553 1 98.06 89 ALA A N 1
ATOM 654 C CA . ALA A 1 89 ? 13.82 -22.766 2.961 1 98.06 89 ALA A CA 1
ATOM 655 C C . ALA A 1 89 ? 13.758 -23.094 1.474 1 98.06 89 ALA A C 1
ATOM 657 O O . ALA A 1 89 ? 14.773 -23 0.771 1 98.06 89 ALA A O 1
ATOM 658 N N . ARG A 1 90 ? 12.602 -23.453 1.039 1 97.94 90 ARG A N 1
ATOM 659 C CA . ARG A 1 90 ? 12.414 -23.781 -0.369 1 97.94 90 ARG A CA 1
ATOM 660 C C . ARG A 1 90 ? 12.188 -22.531 -1.201 1 97.94 90 ARG A C 1
ATOM 662 O O . ARG A 1 90 ? 12.469 -22.516 -2.4 1 97.94 90 ARG A O 1
ATOM 669 N N . TRP A 1 91 ? 11.641 -21.516 -0.504 1 98.5 91 TRP A N 1
ATOM 670 C CA . TRP A 1 91 ? 11.32 -20.266 -1.193 1 98.5 91 TRP A CA 1
ATOM 671 C C . TRP A 1 91 ? 11.781 -19.062 -0.384 1 98.5 91 TRP A C 1
ATOM 673 O O . TRP A 1 91 ? 11.82 -19.109 0.848 1 98.5 91 TRP A O 1
ATOM 683 N N . VAL A 1 92 ? 12.164 -18.031 -1.094 1 98.81 92 VAL A N 1
ATOM 684 C CA . VAL A 1 92 ? 12.523 -16.75 -0.483 1 98.81 92 VAL A CA 1
ATOM 685 C C . VAL A 1 92 ? 11.445 -15.711 -0.779 1 98.81 92 VAL A C 1
ATOM 687 O O . VAL A 1 92 ? 11.078 -15.5 -1.938 1 98.81 92 VAL A O 1
ATOM 690 N N . VAL A 1 93 ? 10.953 -15.117 0.229 1 98.75 93 VAL A N 1
ATOM 691 C CA . VAL A 1 93 ? 9.898 -14.109 0.092 1 98.75 93 VAL A CA 1
ATOM 692 C C . VAL A 1 93 ? 10.5 -12.797 -0.409 1 98.75 93 VAL A C 1
ATOM 694 O O . VAL A 1 93 ? 11.336 -12.195 0.263 1 98.75 93 VAL A O 1
ATOM 697 N N . ILE A 1 94 ? 10.055 -12.359 -1.548 1 98.31 94 ILE A N 1
ATOM 698 C CA . ILE A 1 94 ? 10.539 -11.102 -2.107 1 98.31 94 ILE A CA 1
ATOM 699 C C . ILE A 1 94 ? 9.602 -9.961 -1.697 1 98.31 94 ILE A C 1
ATOM 701 O O . ILE A 1 94 ? 10.062 -8.906 -1.253 1 98.31 94 ILE A O 1
ATOM 705 N N . ASN A 1 95 ? 8.312 -10.172 -1.862 1 97.31 95 ASN A N 1
ATOM 706 C CA . ASN A 1 95 ? 7.27 -9.281 -1.367 1 97.31 95 ASN A CA 1
ATOM 707 C C . ASN A 1 95 ? 6.32 -10 -0.415 1 97.31 95 ASN A C 1
ATOM 709 O O . ASN A 1 95 ? 5.82 -11.078 -0.732 1 97.31 95 ASN A O 1
ATOM 713 N N . GLY A 1 96 ? 6.098 -9.383 0.714 1 97.06 96 GLY A N 1
ATOM 714 C CA . GLY A 1 96 ? 5.234 -10 1.708 1 97.06 96 GLY A CA 1
ATOM 715 C C . GLY A 1 96 ? 5.973 -10.414 2.967 1 97.06 96 GLY A C 1
ATOM 716 O O . GLY A 1 96 ? 5.516 -11.289 3.701 1 97.06 96 GLY A O 1
ATOM 717 N N . CYS A 1 97 ? 7.117 -9.797 3.209 1 97.81 97 CYS A N 1
ATOM 718 C CA . CYS A 1 97 ? 7.883 -10.117 4.406 1 97.81 97 CYS A CA 1
ATOM 719 C C . CYS A 1 97 ? 7.105 -9.766 5.668 1 97.81 97 CYS A C 1
ATOM 721 O O . CYS A 1 97 ? 7.203 -10.461 6.68 1 97.81 97 CYS A O 1
ATOM 723 N N . ARG A 1 98 ? 6.344 -8.719 5.648 1 96.25 98 ARG A N 1
ATOM 724 C CA . ARG A 1 98 ? 5.496 -8.375 6.785 1 96.25 98 ARG A CA 1
ATOM 725 C C . ARG A 1 98 ? 4.402 -9.414 6.992 1 96.25 98 ARG A C 1
ATOM 727 O O . ARG A 1 98 ? 4.051 -9.734 8.133 1 96.25 98 ARG A O 1
ATOM 734 N N . ARG A 1 99 ? 3.908 -9.898 5.938 1 97.12 99 ARG A N 1
ATOM 735 C CA . ARG A 1 99 ? 2.904 -10.961 6.02 1 97.12 99 ARG A CA 1
ATOM 736 C C . ARG A 1 99 ? 3.49 -12.219 6.641 1 97.12 99 ARG A C 1
ATOM 738 O O . ARG A 1 99 ? 2.852 -12.867 7.477 1 97.12 99 ARG A O 1
ATOM 745 N N . LEU A 1 100 ? 4.676 -12.57 6.16 1 98.12 100 LEU A N 1
ATOM 746 C CA . LEU A 1 100 ? 5.375 -13.719 6.73 1 98.12 100 LEU A CA 1
ATOM 747 C C . LEU A 1 100 ? 5.57 -13.539 8.234 1 98.12 100 LEU A C 1
ATOM 749 O O . LEU A 1 100 ? 5.262 -14.445 9.016 1 98.12 100 LEU A O 1
ATOM 753 N N . ALA A 1 101 ? 6 -12.391 8.609 1 97.62 101 ALA A N 1
ATOM 754 C CA . ALA A 1 101 ? 6.234 -12.094 10.016 1 97.62 101 ALA A CA 1
ATOM 755 C C . ALA A 1 101 ? 4.926 -12.109 10.805 1 97.62 101 ALA A C 1
ATOM 757 O O . ALA A 1 101 ? 4.871 -12.641 11.922 1 97.62 101 ALA A O 1
ATOM 758 N N . ALA A 1 102 ? 3.922 -11.516 10.227 1 96.94 102 ALA A N 1
ATOM 759 C CA . ALA A 1 102 ? 2.619 -11.477 10.891 1 96.94 102 ALA A CA 1
ATOM 760 C C . ALA A 1 102 ? 2.057 -12.883 11.078 1 96.94 102 ALA A C 1
ATOM 762 O O . ALA A 1 102 ? 1.508 -13.203 12.133 1 96.94 102 ALA A O 1
ATOM 763 N N . ALA A 1 103 ? 2.166 -13.68 10.023 1 97.31 103 ALA A N 1
ATOM 764 C CA . ALA A 1 103 ? 1.693 -15.055 10.125 1 97.31 103 ALA A CA 1
ATOM 765 C C . ALA A 1 103 ? 2.381 -15.789 11.273 1 97.31 103 ALA A C 1
ATOM 767 O O . ALA A 1 103 ? 1.727 -16.484 12.047 1 97.31 103 ALA A O 1
ATOM 768 N N . ALA A 1 104 ? 3.643 -15.586 11.344 1 96.81 104 ALA A N 1
ATOM 769 C CA . ALA A 1 104 ? 4.406 -16.203 12.422 1 96.81 104 ALA A CA 1
ATOM 770 C C . ALA A 1 104 ? 3.975 -15.648 13.781 1 96.81 104 ALA A C 1
ATOM 772 O O . ALA A 1 104 ? 3.732 -16.422 14.719 1 96.81 104 ALA A O 1
ATOM 773 N N . ASN A 1 105 ? 3.846 -14.359 13.828 1 96.38 105 ASN A N 1
ATOM 774 C CA . ASN A 1 105 ? 3.537 -13.664 15.078 1 96.38 105 ASN A CA 1
ATOM 775 C C . ASN A 1 105 ? 2.148 -14.031 15.594 1 96.38 105 ASN A C 1
ATOM 777 O O . ASN A 1 105 ? 1.939 -14.141 16.797 1 96.38 105 ASN A O 1
ATOM 781 N N . PHE A 1 106 ? 1.229 -14.211 14.711 1 95.12 106 PHE A N 1
ATOM 782 C CA . PHE A 1 106 ? -0.156 -14.406 15.117 1 95.12 106 PHE A CA 1
ATOM 783 C C . PHE A 1 106 ? -0.552 -15.875 14.992 1 95.12 106 PHE A C 1
ATOM 785 O O . PHE A 1 106 ? -1.711 -16.234 15.219 1 95.12 106 PHE A O 1
ATOM 792 N N . GLY A 1 107 ? 0.341 -16.719 14.594 1 94.5 107 GLY A N 1
ATOM 793 C CA . GLY A 1 107 ? 0.161 -18.156 14.711 1 94.5 107 GLY A CA 1
ATOM 794 C C . GLY A 1 107 ? -0.484 -18.781 13.492 1 94.5 107 GLY A C 1
ATOM 795 O O . GLY A 1 107 ? -1.196 -19.781 13.602 1 94.5 107 GLY A O 1
ATOM 796 N N . ARG A 1 108 ? -0.417 -18.203 12.344 1 94.81 108 ARG A N 1
ATOM 797 C CA . ARG A 1 108 ? -0.84 -18.828 11.094 1 94.81 108 ARG A CA 1
ATOM 798 C C . ARG A 1 108 ? 0.236 -19.781 10.562 1 94.81 108 ARG A C 1
ATOM 800 O O . ARG A 1 108 ? 1.37 -19.359 10.32 1 94.81 108 ARG A O 1
ATOM 807 N N . PRO A 1 109 ? -0.079 -21 10.305 1 95.56 109 PRO A N 1
ATOM 808 C CA . PRO A 1 109 ? 0.971 -21.969 10 1 95.56 109 PRO A CA 1
ATOM 809 C C . PRO A 1 109 ? 1.419 -21.922 8.547 1 95.56 109 PRO A C 1
ATOM 811 O O . PRO A 1 109 ? 2.514 -22.391 8.219 1 95.56 109 PRO A O 1
ATOM 814 N N . ASN A 1 110 ? 0.48 -21.391 7.664 1 97.25 110 ASN A N 1
ATOM 815 C CA . ASN A 1 110 ? 0.755 -21.391 6.23 1 97.25 110 ASN A CA 1
ATOM 816 C C . ASN A 1 110 ? 0.561 -20 5.633 1 97.25 110 ASN A C 1
ATOM 818 O O . ASN A 1 110 ? -0.105 -19.141 6.227 1 97.25 110 ASN A O 1
ATOM 822 N N . LEU A 1 111 ? 1.165 -19.828 4.512 1 97.38 111 LEU A N 1
ATOM 823 C CA . LEU A 1 111 ? 1.018 -18.594 3.768 1 97.38 111 LEU A CA 1
ATOM 824 C C . LEU A 1 111 ? 0.714 -18.875 2.299 1 97.38 111 LEU A C 1
ATOM 826 O O . LEU A 1 111 ? 1.325 -19.75 1.689 1 97.38 111 LEU A O 1
ATOM 830 N N . ASP A 1 112 ? -0.238 -18.141 1.752 1 95.75 112 ASP A N 1
ATOM 831 C CA . ASP A 1 112 ? -0.458 -18.172 0.309 1 95.75 112 ASP A CA 1
ATOM 832 C C . ASP A 1 112 ? 0.679 -17.469 -0.433 1 95.75 112 ASP A C 1
ATOM 834 O O . ASP A 1 112 ? 1.091 -16.375 -0.054 1 95.75 112 ASP A O 1
ATOM 838 N N . ILE A 1 113 ? 1.178 -18.156 -1.498 1 96.5 113 ILE A N 1
ATOM 839 C CA . ILE A 1 113 ? 2.318 -17.594 -2.215 1 96.5 113 ILE A CA 1
ATOM 840 C C . ILE A 1 113 ? 2.061 -17.656 -3.719 1 96.5 113 ILE A C 1
ATOM 842 O O . ILE A 1 113 ? 1.146 -18.344 -4.172 1 96.5 113 ILE A O 1
ATOM 846 N N . ILE A 1 114 ? 2.773 -16.844 -4.418 1 94.5 114 ILE A N 1
ATOM 847 C CA . ILE A 1 114 ? 2.91 -16.938 -5.867 1 94.5 114 ILE A CA 1
ATOM 848 C C . ILE A 1 114 ? 4.387 -17.031 -6.238 1 94.5 114 ILE A C 1
ATOM 850 O O . ILE A 1 114 ? 5.203 -16.234 -5.777 1 94.5 114 ILE A O 1
ATOM 854 N N . VAL A 1 115 ? 4.711 -18.062 -6.988 1 95.88 115 VAL A N 1
ATOM 855 C CA . VAL A 1 115 ? 6.105 -18.297 -7.355 1 95.88 115 VAL A CA 1
ATOM 856 C C . VAL A 1 115 ? 6.406 -17.641 -8.703 1 95.88 115 VAL A C 1
ATOM 858 O O . VAL A 1 115 ? 5.746 -17.938 -9.703 1 95.88 115 VAL A O 1
ATOM 861 N N . LYS A 1 116 ? 7.359 -16.703 -8.727 1 95.81 116 LYS A N 1
ATOM 862 C CA . LYS A 1 116 ? 7.785 -16.047 -9.961 1 95.81 116 LYS A CA 1
ATOM 863 C C . LYS A 1 116 ? 9.305 -15.922 -10.023 1 95.81 116 LYS A C 1
ATOM 865 O O . LYS A 1 116 ? 9.859 -14.852 -9.766 1 95.81 116 LYS A O 1
ATOM 870 N N . ASP A 1 117 ? 9.945 -16.875 -10.57 1 96.94 117 ASP A N 1
ATOM 871 C CA . ASP A 1 117 ? 11.398 -16.891 -10.648 1 96.94 117 ASP A CA 1
ATOM 872 C C . ASP A 1 117 ? 11.906 -15.836 -11.633 1 96.94 117 ASP A C 1
ATOM 874 O O . ASP A 1 117 ? 13.078 -15.453 -11.594 1 96.94 117 ASP A O 1
ATOM 878 N N . GLU A 1 118 ? 10.984 -15.336 -12.461 1 95.31 118 GLU A N 1
ATOM 879 C CA . GLU A 1 118 ? 11.383 -14.312 -13.43 1 95.31 118 GLU A CA 1
ATOM 880 C C . GLU A 1 118 ? 11.844 -13.039 -12.727 1 95.31 118 GLU A C 1
ATOM 882 O O . GLU A 1 118 ? 12.617 -12.266 -13.289 1 95.31 118 GLU A O 1
ATOM 887 N N . VAL A 1 119 ? 11.391 -12.867 -11.484 1 96.44 119 VAL A N 1
ATOM 888 C CA . VAL A 1 119 ? 11.797 -11.68 -10.742 1 96.44 119 VAL A CA 1
ATOM 889 C C . VAL A 1 119 ? 13.234 -11.836 -10.25 1 96.44 119 VAL A C 1
ATOM 891 O O . VAL A 1 119 ? 13.867 -10.859 -9.844 1 96.44 119 VAL A O 1
ATOM 894 N N . ALA A 1 120 ? 13.727 -13.008 -10.336 1 97.88 120 ALA A N 1
ATOM 895 C CA . ALA A 1 120 ? 15.094 -13.289 -9.914 1 97.88 120 ALA A CA 1
ATOM 896 C C . ALA A 1 120 ? 16 -13.539 -11.117 1 97.88 120 ALA A C 1
ATOM 898 O O . ALA A 1 120 ? 16.953 -14.312 -11.031 1 97.88 120 ALA A O 1
ATOM 899 N N . LYS A 1 121 ? 15.703 -12.984 -12.227 1 97.19 121 LYS A N 1
ATOM 900 C CA . LYS A 1 121 ? 16.531 -13.156 -13.406 1 97.19 121 LYS A CA 1
ATOM 901 C C . LYS A 1 121 ? 17.891 -12.461 -13.234 1 97.19 121 LYS A C 1
ATOM 903 O O . LYS A 1 121 ? 18.891 -12.898 -13.805 1 97.19 121 LYS A O 1
ATOM 908 N N . ASP A 1 122 ? 17.922 -11.344 -12.508 1 97.69 122 ASP A N 1
ATOM 909 C CA . ASP A 1 122 ? 19.141 -10.625 -12.125 1 97.69 122 ASP A CA 1
ATOM 910 C C . ASP A 1 122 ? 18.922 -9.805 -10.859 1 97.69 122 ASP A C 1
ATOM 912 O O . ASP A 1 122 ? 17.781 -9.656 -10.398 1 97.69 122 ASP A O 1
ATOM 916 N N . ARG A 1 123 ? 19.984 -9.312 -10.297 1 97.62 123 ARG A N 1
ATOM 917 C CA . ARG A 1 123 ? 19.922 -8.602 -9.023 1 97.62 123 ARG A CA 1
ATOM 918 C C . ARG A 1 123 ? 19.094 -7.324 -9.148 1 97.62 123 ARG A C 1
ATOM 920 O O . ARG A 1 123 ? 18.312 -6.992 -8.25 1 97.62 123 ARG A O 1
ATOM 927 N N . GLU A 1 124 ? 19.203 -6.637 -10.25 1 97.38 124 GLU A N 1
ATOM 928 C CA . GLU A 1 124 ? 18.484 -5.391 -10.477 1 97.38 124 GLU A CA 1
ATOM 929 C C . GLU A 1 124 ? 16.969 -5.625 -10.492 1 97.38 124 GLU A C 1
ATOM 931 O O . GLU A 1 124 ? 16.219 -4.879 -9.867 1 97.38 124 GLU A O 1
ATOM 936 N N . THR A 1 125 ? 16.609 -6.672 -11.148 1 96.69 125 THR A N 1
ATOM 937 C CA . THR A 1 125 ? 15.18 -6.973 -11.281 1 96.69 125 THR A CA 1
ATOM 938 C C . THR A 1 125 ? 14.586 -7.383 -9.938 1 96.69 125 THR A C 1
ATOM 940 O O . THR A 1 125 ? 13.469 -6.977 -9.602 1 96.69 125 THR A O 1
ATOM 943 N N . LEU A 1 126 ? 15.336 -8.156 -9.242 1 97.88 126 LEU A N 1
ATOM 944 C CA . LEU A 1 126 ? 14.867 -8.609 -7.934 1 97.88 126 LEU A CA 1
ATOM 945 C C . LEU A 1 126 ? 14.695 -7.434 -6.98 1 97.88 126 LEU A C 1
ATOM 947 O O . LEU A 1 126 ? 13.656 -7.293 -6.336 1 97.88 126 LEU A O 1
ATOM 951 N N . LEU A 1 127 ? 15.68 -6.602 -6.941 1 97.38 127 LEU A N 1
ATOM 952 C CA . LEU A 1 127 ? 15.625 -5.438 -6.062 1 97.38 127 LEU A CA 1
ATOM 953 C C . LEU A 1 127 ? 14.523 -4.48 -6.5 1 97.38 127 LEU A C 1
ATOM 955 O O . LEU A 1 127 ? 13.805 -3.928 -5.66 1 97.38 127 LEU A O 1
ATOM 959 N N . ALA A 1 128 ? 14.359 -4.293 -7.762 1 96.69 128 ALA A N 1
ATOM 960 C CA . ALA A 1 128 ? 13.305 -3.424 -8.281 1 96.69 128 ALA A CA 1
ATOM 961 C C . ALA A 1 128 ? 11.93 -3.93 -7.871 1 96.69 128 ALA A C 1
ATOM 963 O O . ALA A 1 128 ? 11.062 -3.143 -7.477 1 96.69 128 ALA A O 1
ATOM 964 N N . ALA A 1 129 ? 11.727 -5.234 -7.949 1 96.44 129 ALA A N 1
ATOM 965 C CA . ALA A 1 129 ? 10.445 -5.816 -7.551 1 96.44 129 ALA A CA 1
ATOM 966 C C . ALA A 1 129 ? 10.133 -5.5 -6.094 1 96.44 129 ALA A C 1
ATOM 968 O O . ALA A 1 129 ? 9 -5.129 -5.762 1 96.44 129 ALA A O 1
ATOM 969 N N . ALA A 1 130 ? 11.117 -5.609 -5.285 1 96.94 130 ALA A N 1
ATOM 970 C CA . ALA A 1 130 ? 10.945 -5.344 -3.857 1 96.94 130 ALA A CA 1
ATOM 971 C C . ALA A 1 130 ? 10.656 -3.869 -3.604 1 96.94 130 ALA A C 1
ATOM 973 O O . ALA A 1 130 ? 9.805 -3.529 -2.775 1 96.94 130 ALA A O 1
ATOM 974 N N . VAL A 1 131 ? 11.336 -3.008 -4.344 1 96.19 131 VAL A N 1
ATOM 975 C CA . VAL A 1 131 ? 11.195 -1.568 -4.148 1 96.19 131 VAL A CA 1
ATOM 976 C C . VAL A 1 131 ? 9.836 -1.108 -4.684 1 96.19 131 VAL A C 1
ATOM 978 O O . VAL A 1 131 ? 9.125 -0.35 -4.02 1 96.19 131 VAL A O 1
ATOM 981 N N . ILE A 1 132 ? 9.406 -1.586 -5.801 1 94.31 132 ILE A N 1
ATOM 982 C CA . ILE A 1 132 ? 8.172 -1.183 -6.473 1 94.31 132 ILE A CA 1
ATOM 983 C C . ILE A 1 132 ? 6.977 -1.452 -5.562 1 94.31 132 ILE A C 1
ATOM 985 O O . ILE A 1 132 ? 6.094 -0.604 -5.422 1 94.31 132 ILE A O 1
ATOM 989 N N . GLU A 1 133 ? 6.969 -2.549 -4.945 1 92.25 133 GLU A N 1
ATOM 990 C CA . GLU A 1 133 ? 5.832 -2.93 -4.113 1 92.25 133 GLU A CA 1
ATOM 991 C C . GLU A 1 133 ? 5.707 -2.014 -2.898 1 92.25 133 GLU A C 1
ATOM 993 O O . GLU A 1 133 ? 4.602 -1.772 -2.408 1 92.25 133 GLU A O 1
ATOM 998 N N . ASN A 1 134 ? 6.762 -1.531 -2.457 1 92.38 134 ASN A N 1
ATOM 999 C CA . ASN A 1 134 ? 6.777 -0.749 -1.226 1 92.38 134 ASN A CA 1
ATOM 1000 C C . ASN A 1 134 ? 6.586 0.739 -1.505 1 92.38 134 ASN A C 1
ATOM 1002 O O . ASN A 1 134 ? 6.039 1.466 -0.675 1 92.38 134 ASN A O 1
ATOM 1006 N N . VAL A 1 135 ? 7.004 1.135 -2.689 1 90.38 135 VAL A N 1
ATOM 1007 C CA . VAL A 1 135 ? 6.891 2.541 -3.062 1 90.38 135 VAL A CA 1
ATOM 1008 C C . VAL A 1 135 ? 5.418 2.945 -3.111 1 90.38 135 VAL A C 1
ATOM 1010 O O . VAL A 1 135 ? 4.59 2.23 -3.68 1 90.38 135 VAL A O 1
ATOM 1013 N N . GLY A 1 136 ? 4.996 4.004 -2.494 1 84.62 136 GLY A N 1
ATOM 1014 C CA . GLY A 1 136 ? 3.635 4.516 -2.506 1 84.62 136 GLY A CA 1
ATOM 1015 C C . GLY A 1 136 ? 2.84 4.121 -1.275 1 84.62 136 GLY A C 1
ATOM 1016 O O . GLY A 1 136 ? 1.725 4.605 -1.068 1 84.62 136 GLY A O 1
ATOM 1017 N N . ARG A 1 137 ? 3.443 3.244 -0.581 1 88.12 137 ARG A N 1
ATOM 1018 C CA . ARG A 1 137 ? 2.797 2.885 0.677 1 88.12 137 ARG A CA 1
ATOM 1019 C C . ARG A 1 137 ? 3.129 3.895 1.771 1 88.12 137 ARG A C 1
ATOM 1021 O O . ARG A 1 137 ? 4.258 4.383 1.851 1 88.12 137 ARG A O 1
ATOM 1028 N N . ARG A 1 138 ? 2.158 4.176 2.656 1 83.38 138 ARG A N 1
ATOM 1029 C CA . ARG A 1 138 ? 2.348 5.16 3.717 1 83.38 138 ARG A CA 1
ATOM 1030 C C . ARG A 1 138 ? 3.271 4.621 4.805 1 83.38 138 ARG A C 1
ATOM 1032 O O . ARG A 1 138 ? 4.016 5.383 5.426 1 83.38 138 ARG A O 1
ATOM 1039 N N . ASP A 1 139 ? 3.236 3.297 4.992 1 85.38 139 ASP A N 1
ATOM 1040 C CA . ASP A 1 139 ? 4.055 2.693 6.039 1 85.38 139 ASP A CA 1
ATOM 1041 C C . ASP A 1 139 ? 5.488 2.482 5.562 1 85.38 139 ASP A C 1
ATOM 1043 O O . ASP A 1 139 ? 6.297 1.865 6.262 1 85.38 139 ASP A O 1
ATOM 1047 N N . PHE A 1 140 ? 5.824 2.795 4.414 1 88.81 140 PHE A N 1
ATOM 1048 C CA . PHE A 1 140 ? 7.156 2.938 3.844 1 88.81 140 PHE A CA 1
ATOM 1049 C C . PHE A 1 140 ? 7.52 4.41 3.67 1 88.81 140 PHE A C 1
ATOM 1051 O O . PHE A 1 140 ? 7.262 4.996 2.615 1 88.81 140 PHE A O 1
ATOM 1058 N N . ASP A 1 141 ? 8.055 4.965 4.73 1 86.44 141 ASP A N 1
ATOM 1059 C CA . ASP A 1 141 ? 8.164 6.418 4.773 1 86.44 141 ASP A CA 1
ATOM 1060 C C . ASP A 1 141 ? 9.109 6.934 3.691 1 86.44 141 ASP A C 1
ATOM 1062 O O . ASP A 1 141 ? 9.852 6.156 3.088 1 86.44 141 ASP A O 1
ATOM 1066 N N . VAL A 1 142 ? 9.086 8.141 3.498 1 88.38 142 VAL A N 1
ATOM 1067 C CA . VAL A 1 142 ? 9.688 8.766 2.32 1 88.38 142 VAL A CA 1
ATOM 1068 C C . VAL A 1 142 ? 11.203 8.641 2.387 1 88.38 142 VAL A C 1
ATOM 1070 O O . VAL A 1 142 ? 11.875 8.562 1.354 1 88.38 142 VAL A O 1
ATOM 1073 N N . ILE A 1 143 ? 11.75 8.633 3.584 1 92.5 143 ILE A N 1
ATOM 1074 C CA . ILE A 1 143 ? 13.195 8.484 3.727 1 92.5 143 ILE A CA 1
ATOM 1075 C C . ILE A 1 143 ? 13.609 7.055 3.406 1 92.5 143 ILE A C 1
ATOM 1077 O O . ILE A 1 143 ? 14.609 6.828 2.719 1 92.5 143 ILE A O 1
ATOM 1081 N N . GLU A 1 144 ? 12.883 6.102 3.926 1 93.44 144 GLU A N 1
ATOM 1082 C CA . GLU A 1 144 ? 13.117 4.707 3.566 1 93.44 144 GLU A CA 1
ATOM 1083 C C . GLU A 1 144 ? 12.992 4.496 2.059 1 93.44 144 GLU A C 1
ATOM 1085 O O . GLU A 1 144 ? 13.766 3.748 1.465 1 93.44 144 GLU A O 1
ATOM 1090 N N . GLU A 1 145 ? 12 5.074 1.542 1 94.56 145 GLU A N 1
ATOM 1091 C CA . GLU A 1 145 ? 11.828 5.023 0.093 1 94.56 145 GLU A CA 1
ATOM 1092 C C . GLU A 1 145 ? 13.062 5.562 -0.628 1 94.56 145 GLU A C 1
ATOM 1094 O O . GLU A 1 145 ? 13.547 4.949 -1.582 1 94.56 145 GLU A O 1
ATOM 1099 N N . ALA A 1 146 ? 13.562 6.703 -0.142 1 95.31 146 ALA A N 1
ATOM 1100 C CA . ALA A 1 146 ? 14.758 7.312 -0.729 1 95.31 146 ALA A CA 1
ATOM 1101 C C . ALA A 1 146 ? 15.953 6.375 -0.631 1 95.31 146 ALA A C 1
ATOM 1103 O O . ALA A 1 146 ? 16.719 6.219 -1.595 1 95.31 146 ALA A O 1
ATOM 1104 N N . LYS A 1 147 ? 16.094 5.793 0.471 1 95.62 147 LYS A N 1
ATOM 1105 C CA . LYS A 1 147 ? 17.188 4.84 0.675 1 95.62 147 LYS A CA 1
ATOM 1106 C C . LYS A 1 147 ? 17.062 3.652 -0.274 1 95.62 147 LYS A C 1
ATOM 1108 O O . LYS A 1 147 ? 18.062 3.193 -0.835 1 95.62 147 LYS A O 1
ATOM 1113 N N . ALA A 1 148 ? 15.859 3.135 -0.417 1 96.88 148 ALA A N 1
ATOM 1114 C CA . ALA A 1 148 ? 15.609 2.008 -1.313 1 96.88 148 ALA A CA 1
ATOM 1115 C C . ALA A 1 148 ? 15.945 2.369 -2.756 1 96.88 148 ALA A C 1
ATOM 1117 O O . ALA A 1 148 ? 16.531 1.565 -3.484 1 96.88 148 ALA A O 1
ATOM 1118 N N . VAL A 1 149 ? 15.594 3.525 -3.135 1 96.75 149 VAL A N 1
ATOM 1119 C CA . VAL A 1 149 ? 15.883 4.016 -4.477 1 96.75 149 VAL A CA 1
ATOM 1120 C C . VAL A 1 149 ? 17.391 4.113 -4.672 1 96.75 149 VAL A C 1
ATOM 1122 O O . VAL A 1 149 ? 17.922 3.695 -5.707 1 96.75 149 VAL A O 1
ATOM 1125 N N . GLU A 1 150 ? 18.031 4.625 -3.668 1 96.31 150 GLU A N 1
ATOM 1126 C CA . GLU A 1 150 ? 19.484 4.734 -3.725 1 96.31 150 GLU A CA 1
ATOM 1127 C C . GLU A 1 150 ? 20.141 3.361 -3.873 1 96.31 150 GLU A C 1
ATOM 1129 O O . GLU A 1 150 ? 21.078 3.193 -4.652 1 96.31 150 GLU A O 1
ATOM 1134 N N . LEU A 1 151 ? 19.672 2.459 -3.164 1 95.69 151 LEU A N 1
ATOM 1135 C CA . LEU A 1 151 ? 20.172 1.095 -3.254 1 95.69 151 LEU A CA 1
ATOM 1136 C C . LEU A 1 151 ? 20 0.542 -4.664 1 95.69 151 LEU A C 1
ATOM 1138 O O . LEU A 1 151 ? 20.906 -0.104 -5.199 1 95.69 151 LEU A O 1
ATOM 1142 N N . LEU A 1 152 ? 18.859 0.792 -5.23 1 97.31 152 LEU A N 1
ATOM 1143 C CA . LEU A 1 152 ? 18.594 0.307 -6.582 1 97.31 152 LEU A CA 1
ATOM 1144 C C . LEU A 1 152 ? 19.5 0.979 -7.598 1 97.31 152 LEU A C 1
ATOM 1146 O O . LEU A 1 152 ? 19.984 0.331 -8.523 1 97.31 152 LEU A O 1
ATOM 1150 N N . ILE A 1 153 ? 19.734 2.236 -7.422 1 97.06 153 ILE A N 1
ATOM 1151 C CA . ILE A 1 153 ? 20.641 2.967 -8.305 1 97.06 153 ILE A CA 1
ATOM 1152 C C . ILE A 1 153 ? 22.031 2.344 -8.258 1 97.06 153 ILE A C 1
ATOM 1154 O O . ILE A 1 153 ? 22.656 2.125 -9.297 1 97.06 153 ILE A O 1
ATOM 1158 N N . ASN A 1 154 ? 22.438 2.078 -7.086 1 96.75 154 ASN A N 1
ATOM 1159 C CA . ASN A 1 154 ? 23.75 1.469 -6.914 1 96.75 154 ASN A CA 1
ATOM 1160 C C . ASN A 1 154 ? 23.828 0.105 -7.594 1 96.75 154 ASN A C 1
ATOM 1162 O O . ASN A 1 154 ? 24.859 -0.239 -8.188 1 96.75 154 ASN A O 1
ATOM 1166 N N . GLU A 1 155 ? 22.781 -0.646 -7.496 1 96.56 155 GLU A N 1
ATOM 1167 C CA . GLU A 1 155 ? 22.75 -1.958 -8.133 1 96.56 155 GLU A CA 1
ATOM 1168 C C . GLU A 1 155 ? 22.719 -1.832 -9.656 1 96.56 155 GLU A C 1
ATOM 1170 O O . GLU A 1 155 ? 23.375 -2.602 -10.359 1 96.56 155 GLU A O 1
ATOM 1175 N N . CYS A 1 156 ? 22.031 -0.838 -10.109 1 96.69 156 CYS A N 1
ATOM 1176 C CA . CYS A 1 156 ? 21.844 -0.649 -11.547 1 96.69 156 CYS A CA 1
ATOM 1177 C C . CYS A 1 156 ? 23.062 0.013 -12.172 1 96.69 156 CYS A C 1
ATOM 1179 O O . CYS A 1 156 ? 23.312 -0.135 -13.367 1 96.69 156 CYS A O 1
ATOM 1181 N N . GLY A 1 157 ? 23.719 0.799 -11.445 1 95.88 157 GLY A N 1
ATOM 1182 C CA . GLY A 1 157 ? 24.891 1.502 -11.914 1 95.88 157 GLY A CA 1
ATOM 1183 C C . GLY A 1 157 ? 24.594 2.91 -12.398 1 95.88 157 GLY A C 1
ATOM 1184 O O . GLY A 1 157 ? 25.5 3.746 -12.484 1 95.88 157 GLY A O 1
ATOM 1185 N N . THR A 1 158 ? 23.297 3.182 -12.812 1 95.56 158 THR A N 1
ATOM 1186 C CA . THR A 1 158 ? 22.938 4.516 -13.289 1 95.56 158 THR A CA 1
ATOM 1187 C C . THR A 1 158 ? 21.531 4.883 -12.859 1 95.56 158 THR A C 1
ATOM 1189 O O . THR A 1 158 ? 20.688 4.008 -12.633 1 95.56 158 THR A O 1
ATOM 1192 N N . VAL A 1 159 ? 21.312 6.152 -12.805 1 95.25 159 VAL A N 1
ATOM 1193 C CA . VAL A 1 159 ? 20 6.699 -12.484 1 95.25 159 VAL A CA 1
ATOM 1194 C C . VAL A 1 159 ? 19 6.316 -13.57 1 95.25 159 VAL A C 1
ATOM 1196 O O . VAL A 1 159 ? 17.859 5.949 -13.273 1 95.25 159 VAL A O 1
ATOM 1199 N N . ASP A 1 160 ? 19.438 6.336 -14.758 1 95.44 160 ASP A N 1
ATOM 1200 C CA . ASP A 1 160 ? 18.562 6.062 -15.898 1 95.44 160 ASP A CA 1
ATOM 1201 C C . ASP A 1 160 ? 18.031 4.633 -15.852 1 95.44 160 ASP A C 1
ATOM 1203 O O . ASP A 1 160 ? 16.828 4.41 -16.062 1 95.44 160 ASP A O 1
ATOM 1207 N N . LYS A 1 161 ? 18.891 3.773 -15.57 1 96.06 161 LYS A N 1
ATOM 1208 C CA . LYS A 1 161 ? 18.484 2.373 -15.492 1 96.06 161 LYS A CA 1
ATOM 1209 C C . LYS A 1 161 ? 17.516 2.146 -14.336 1 96.06 161 LYS A C 1
ATOM 1211 O O . LYS A 1 161 ? 16.516 1.434 -14.484 1 96.06 161 LYS A O 1
ATOM 1216 N N . ALA A 1 162 ? 17.797 2.734 -13.227 1 96.44 162 ALA A N 1
ATOM 1217 C CA . ALA A 1 162 ? 16.906 2.619 -12.07 1 96.44 162 ALA A CA 1
ATOM 1218 C C . ALA A 1 162 ? 15.539 3.225 -12.359 1 96.44 162 ALA A C 1
ATOM 1220 O O . ALA A 1 162 ? 14.508 2.652 -11.992 1 96.44 162 ALA A O 1
ATOM 1221 N N . ALA A 1 163 ? 15.547 4.375 -13.023 1 95.31 163 ALA A N 1
ATOM 1222 C CA . ALA A 1 163 ? 14.312 5.055 -13.398 1 95.31 163 ALA A CA 1
ATOM 1223 C C . ALA A 1 163 ? 13.453 4.176 -14.305 1 95.31 163 ALA A C 1
ATOM 1225 O O . ALA A 1 163 ? 12.242 4.062 -14.109 1 95.31 163 ALA A O 1
ATOM 1226 N N . LEU A 1 164 ? 14.078 3.541 -15.195 1 92.94 164 LEU A N 1
ATOM 1227 C CA . LEU A 1 164 ? 13.383 2.648 -16.109 1 92.94 164 LEU A CA 1
ATOM 1228 C C . LEU A 1 164 ? 12.789 1.454 -15.375 1 92.94 164 LEU A C 1
ATOM 1230 O O . LEU A 1 164 ? 11.633 1.096 -15.594 1 92.94 164 LEU A O 1
ATOM 1234 N N . LYS A 1 165 ? 13.57 0.895 -14.5 1 93.38 165 LYS A N 1
ATOM 1235 C CA . LYS A 1 165 ? 13.125 -0.284 -13.758 1 93.38 165 LYS A CA 1
ATOM 1236 C C . LYS A 1 165 ? 11.945 0.046 -12.852 1 93.38 165 LYS A C 1
ATOM 1238 O O . LYS A 1 165 ? 11.039 -0.776 -12.68 1 93.38 165 LYS A O 1
ATOM 1243 N N . LEU A 1 166 ? 11.945 1.199 -12.312 1 93.94 166 LEU A N 1
ATOM 1244 C CA . LEU A 1 166 ? 10.898 1.598 -11.375 1 93.94 166 LEU A CA 1
ATOM 1245 C C . LEU A 1 166 ? 9.734 2.244 -12.102 1 93.94 166 LEU A C 1
ATOM 1247 O O . LEU A 1 166 ? 8.68 2.494 -11.508 1 93.94 166 LEU A O 1
ATOM 1251 N N . ASN A 1 167 ? 9.914 2.494 -13.336 1 90.12 167 ASN A N 1
ATOM 1252 C CA . ASN A 1 167 ? 8.945 3.26 -14.117 1 90.12 167 ASN A CA 1
ATOM 1253 C C . ASN A 1 167 ? 8.641 4.602 -13.461 1 90.12 167 ASN A C 1
ATOM 1255 O O . ASN A 1 167 ? 7.473 4.93 -13.227 1 90.12 167 ASN A O 1
ATOM 1259 N N . LYS A 1 168 ? 9.727 5.285 -13.133 1 93.25 168 LYS A N 1
ATOM 1260 C CA . LYS A 1 168 ? 9.656 6.633 -12.57 1 93.25 168 LYS A CA 1
ATOM 1261 C C . LYS A 1 168 ? 10.5 7.613 -13.391 1 93.25 168 LYS A C 1
ATOM 1263 O O . LYS A 1 168 ? 11.375 7.203 -14.148 1 93.25 168 LYS A O 1
ATOM 1268 N N . SER A 1 169 ? 10.133 8.844 -13.266 1 91.5 169 SER A N 1
ATOM 1269 C CA . SER A 1 169 ? 10.914 9.867 -13.953 1 91.5 169 SER A CA 1
ATOM 1270 C C . SER A 1 169 ? 12.25 10.109 -13.266 1 91.5 169 SER A C 1
ATOM 1272 O O . SER A 1 169 ? 12.398 9.836 -12.07 1 91.5 169 SER A O 1
ATOM 1274 N N . LYS A 1 170 ? 13.156 10.633 -14.055 1 93.38 170 LYS A N 1
ATOM 1275 C CA . LYS A 1 170 ? 14.445 11.016 -13.484 1 93.38 170 LYS A CA 1
ATOM 1276 C C . LYS A 1 170 ? 14.273 12.102 -12.43 1 93.38 170 LYS A C 1
ATOM 1278 O O . LYS A 1 170 ? 15 12.125 -11.43 1 93.38 170 LYS A O 1
ATOM 1283 N N . ALA A 1 171 ? 13.32 12.961 -12.68 1 90.31 171 ALA A N 1
ATOM 1284 C CA . ALA A 1 171 ? 13.031 14.023 -11.727 1 90.31 171 ALA A CA 1
ATOM 1285 C C . ALA A 1 171 ? 12.57 13.445 -10.391 1 90.31 171 ALA A C 1
ATOM 1287 O O . ALA A 1 171 ? 12.992 13.906 -9.328 1 90.31 171 ALA A O 1
ATOM 1288 N N . TRP A 1 172 ? 11.727 12.477 -10.43 1 91.44 172 TRP A N 1
ATOM 1289 C CA . TRP A 1 172 ? 11.242 11.82 -9.219 1 91.44 172 TRP A CA 1
ATOM 1290 C C . TRP A 1 172 ? 12.391 11.172 -8.453 1 91.44 172 TRP A C 1
ATOM 1292 O O . TRP A 1 172 ? 12.492 11.32 -7.234 1 91.44 172 TRP A O 1
ATOM 1302 N N . ILE A 1 173 ? 13.234 10.453 -9.172 1 94.62 173 ILE A N 1
ATOM 1303 C CA . ILE A 1 173 ? 14.383 9.781 -8.57 1 94.62 173 ILE A CA 1
ATOM 1304 C C . ILE A 1 173 ? 15.289 10.82 -7.906 1 94.62 173 ILE A C 1
ATOM 1306 O O . ILE A 1 173 ? 15.703 10.641 -6.758 1 94.62 173 ILE A O 1
ATOM 1310 N N . SER A 1 174 ? 15.531 11.875 -8.664 1 91.5 174 SER A N 1
ATOM 1311 C CA . SER A 1 174 ? 16.391 12.93 -8.156 1 91.5 174 SER A CA 1
ATOM 1312 C C . SER A 1 174 ? 15.82 13.547 -6.883 1 91.5 174 SER A C 1
ATOM 1314 O O . SER A 1 174 ? 16.562 13.812 -5.93 1 91.5 174 SER A O 1
ATOM 1316 N N . TYR A 1 175 ? 14.617 13.734 -6.934 1 90.25 175 TYR A N 1
ATOM 1317 C CA . TYR A 1 175 ? 13.953 14.281 -5.758 1 90.25 175 TYR A CA 1
ATOM 1318 C C . TYR A 1 175 ? 14.102 13.352 -4.562 1 90.25 175 TYR A C 1
ATOM 1320 O O . TYR A 1 175 ? 14.43 13.797 -3.457 1 90.25 175 TYR A O 1
ATOM 1328 N N . ARG A 1 176 ? 13.82 12.117 -4.73 1 93 176 ARG A N 1
ATOM 1329 C CA . ARG A 1 176 ? 13.938 11.164 -3.633 1 93 176 ARG A CA 1
ATOM 1330 C C . ARG A 1 176 ? 15.359 11.148 -3.076 1 93 176 ARG A C 1
ATOM 1332 O O . ARG A 1 176 ? 15.555 11.156 -1.858 1 93 176 ARG A O 1
ATOM 1339 N N . ARG A 1 177 ? 16.297 11.148 -3.922 1 93.69 177 ARG A N 1
ATOM 1340 C CA . ARG A 1 177 ? 17.688 11.125 -3.5 1 93.69 177 ARG A CA 1
ATOM 1341 C C . ARG A 1 177 ? 18.047 12.367 -2.689 1 93.69 177 ARG A C 1
ATOM 1343 O O . ARG A 1 177 ? 18.828 12.297 -1.745 1 93.69 177 ARG A O 1
ATOM 1350 N N . SER A 1 178 ? 17.453 13.508 -3.111 1 92.88 178 SER A N 1
ATOM 1351 C CA . SER A 1 178 ? 17.766 14.766 -2.441 1 92.88 178 SER A CA 1
ATOM 1352 C C . SER A 1 178 ? 17.312 14.734 -0.984 1 92.88 178 SER A C 1
ATOM 1354 O O . SER A 1 178 ? 17.906 15.406 -0.134 1 92.88 178 SER A O 1
ATOM 1356 N N . LEU A 1 179 ? 16.328 14 -0.716 1 93.94 179 LEU A N 1
ATOM 1357 C CA . LEU A 1 179 ? 15.805 13.914 0.645 1 93.94 179 LEU A CA 1
ATOM 1358 C C . LEU A 1 179 ? 16.844 13.32 1.585 1 93.94 179 LEU A C 1
ATOM 1360 O O . LEU A 1 179 ? 16.828 13.578 2.789 1 93.94 179 LEU A O 1
ATOM 1364 N N . LEU A 1 180 ? 17.734 12.5 1.026 1 94 180 LEU A N 1
ATOM 1365 C CA . LEU A 1 180 ? 18.797 11.875 1.822 1 94 180 LEU A CA 1
ATOM 1366 C C . LEU A 1 180 ? 19.844 12.898 2.223 1 94 180 LEU A C 1
ATOM 1368 O O . LEU A 1 180 ? 20.672 12.633 3.107 1 94 180 LEU A O 1
ATOM 1372 N N . LYS A 1 181 ? 19.75 14.062 1.586 1 92.25 181 LYS A N 1
ATOM 1373 C CA . LYS A 1 181 ? 20.719 15.125 1.875 1 92.25 181 LYS A CA 1
ATOM 1374 C C . LYS A 1 181 ? 20.203 16.031 2.994 1 92.25 181 LYS A C 1
ATOM 1376 O O . LYS A 1 181 ? 20.938 16.906 3.457 1 92.25 181 LYS A O 1
ATOM 1381 N N . LEU A 1 182 ? 19.062 15.812 3.355 1 94.19 182 LEU A N 1
ATOM 1382 C CA . LEU A 1 182 ? 18.5 16.578 4.461 1 94.19 182 LEU A CA 1
ATOM 1383 C C . LEU A 1 182 ? 19.266 16.312 5.754 1 94.19 182 LEU A C 1
ATOM 1385 O O . LEU A 1 182 ? 19.734 15.188 5.973 1 94.19 182 LEU A O 1
ATOM 1389 N N . ALA A 1 183 ? 19.281 17.391 6.551 1 93.31 183 ALA A N 1
ATOM 1390 C CA . ALA A 1 183 ? 19.844 17.203 7.891 1 93.31 183 ALA A CA 1
ATOM 1391 C C . ALA A 1 183 ? 19.078 16.125 8.656 1 93.31 183 ALA A C 1
ATOM 1393 O O . ALA A 1 183 ? 17.859 15.961 8.461 1 93.31 183 ALA A O 1
ATOM 1394 N N . PRO A 1 184 ? 19.766 15.367 9.516 1 92.56 184 PRO A N 1
ATOM 1395 C CA . PRO A 1 184 ? 19.141 14.266 10.25 1 92.56 184 PRO A CA 1
ATOM 1396 C C . PRO A 1 184 ? 17.875 14.703 10.992 1 92.56 184 PRO A C 1
ATOM 1398 O O . PRO A 1 184 ? 16.891 13.953 11.047 1 92.56 184 PRO A O 1
ATOM 1401 N N . GLU A 1 185 ? 17.953 15.891 11.484 1 90.56 185 GLU A N 1
ATOM 1402 C CA . GLU A 1 185 ? 16.797 16.422 12.211 1 90.56 185 GLU A CA 1
ATOM 1403 C C . GLU A 1 185 ? 15.594 16.578 11.289 1 90.56 185 GLU A C 1
ATOM 1405 O O . GLU A 1 185 ? 14.461 16.297 11.68 1 90.56 185 GLU A O 1
AT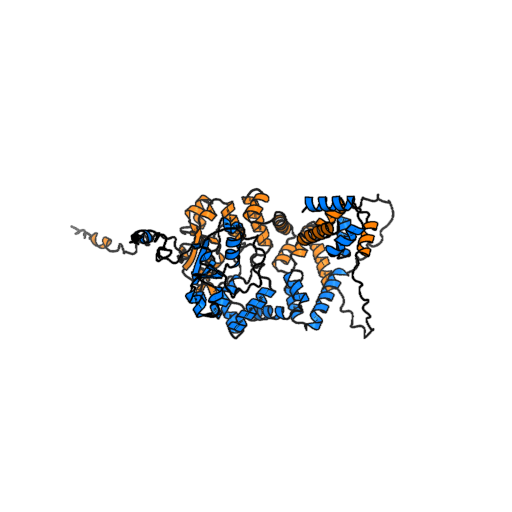OM 1410 N N . LEU A 1 186 ? 15.867 16.969 10.164 1 90.94 186 LEU A N 1
ATOM 1411 C CA . LEU A 1 186 ? 14.805 17.203 9.188 1 90.94 186 LEU A CA 1
ATOM 1412 C C . LEU A 1 186 ? 14.281 15.875 8.641 1 90.94 186 LEU A C 1
ATOM 1414 O O . LEU A 1 186 ? 13.086 15.734 8.367 1 90.94 186 LEU A O 1
ATOM 1418 N N . GLN A 1 187 ? 15.172 14.938 8.484 1 92.44 187 GLN A N 1
ATOM 1419 C CA . GLN A 1 187 ? 14.734 13.602 8.078 1 92.44 187 GLN A CA 1
ATOM 1420 C C . GLN A 1 187 ? 13.797 12.992 9.117 1 92.44 187 GLN A C 1
ATOM 1422 O O . GLN A 1 187 ? 12.773 12.406 8.758 1 92.44 187 GLN A O 1
ATOM 1427 N N . THR A 1 188 ? 14.109 13.195 10.297 1 90.56 188 THR A N 1
ATOM 1428 C CA . THR A 1 188 ? 13.281 12.68 11.383 1 90.56 188 THR A CA 1
ATOM 1429 C C . THR A 1 188 ? 11.914 13.359 11.383 1 90.56 188 THR A C 1
ATOM 1431 O O . THR A 1 188 ? 10.883 12.695 11.523 1 90.56 188 THR A O 1
ATOM 1434 N N . ALA A 1 189 ? 11.953 14.672 11.211 1 84.75 189 ALA A N 1
ATOM 1435 C CA . ALA A 1 189 ? 10.703 15.438 11.164 1 84.75 189 ALA A CA 1
ATOM 1436 C C . ALA A 1 189 ? 9.836 14.992 9.992 1 84.75 189 ALA A C 1
ATOM 1438 O O . ALA A 1 189 ? 8.609 14.922 10.117 1 84.75 189 ALA A O 1
ATOM 1439 N N . LEU A 1 190 ? 10.461 14.719 8.961 1 86.06 190 LEU A N 1
ATOM 1440 C CA . LEU A 1 190 ? 9.766 14.258 7.77 1 86.06 190 LEU A CA 1
ATOM 1441 C C . LEU A 1 190 ? 9.133 12.891 8.008 1 86.06 190 LEU A C 1
ATOM 1443 O O . LEU A 1 190 ? 7.965 12.672 7.684 1 86.06 190 LEU A O 1
ATOM 1447 N N . ARG A 1 191 ? 9.812 12.016 8.617 1 85.38 191 ARG A N 1
ATOM 1448 C CA . ARG A 1 191 ? 9.336 10.664 8.914 1 85.38 191 ARG A CA 1
ATOM 1449 C C . ARG A 1 191 ? 8.148 10.695 9.867 1 85.38 191 ARG A C 1
ATOM 1451 O O . ARG A 1 191 ? 7.234 9.883 9.75 1 85.38 191 ARG A O 1
ATOM 1458 N N . LYS A 1 192 ? 8.164 11.656 10.688 1 81.06 192 LYS A N 1
ATOM 1459 C CA . LYS A 1 192 ? 7.113 11.758 11.695 1 81.06 192 LYS A CA 1
ATOM 1460 C C . LYS A 1 192 ? 5.895 12.492 11.148 1 81.06 192 LYS A C 1
ATOM 1462 O O . LYS A 1 192 ? 4.891 12.648 11.852 1 81.06 192 LYS A O 1
ATOM 1467 N N . GLY A 1 193 ? 6.055 12.953 9.984 1 76.81 193 GLY A N 1
ATOM 1468 C CA . GLY A 1 193 ? 4.945 13.672 9.383 1 76.81 193 GLY A CA 1
ATOM 1469 C C . GLY A 1 193 ? 4.84 15.109 9.859 1 76.81 193 GLY A C 1
ATOM 1470 O O . GLY A 1 193 ? 3.805 15.758 9.672 1 76.81 193 GLY A O 1
ATOM 1471 N N . GLU A 1 194 ? 5.859 15.625 10.477 1 75.62 194 GLU A N 1
ATOM 1472 C CA . GLU A 1 194 ? 5.879 17 10.984 1 75.62 194 GLU A CA 1
ATOM 1473 C C . GLU A 1 194 ? 6.324 17.984 9.906 1 75.62 194 GLU A C 1
ATOM 1475 O O . GLU A 1 194 ? 6.098 19.188 10.023 1 75.62 194 GLU A O 1
ATOM 1480 N N . LEU A 1 195 ? 7.016 17.5 9.016 1 80.56 195 LEU A N 1
ATOM 1481 C CA . LEU A 1 195 ? 7.516 18.281 7.875 1 80.56 195 LEU A CA 1
ATOM 1482 C C . LEU A 1 195 ? 6.844 17.828 6.582 1 80.56 195 LEU A C 1
ATOM 1484 O O . LEU A 1 195 ? 6.871 16.641 6.242 1 80.56 195 LEU A O 1
ATOM 1488 N N . ALA A 1 196 ? 6.145 18.781 5.949 1 77.5 196 ALA A N 1
ATOM 1489 C CA . ALA A 1 196 ? 5.512 18.453 4.676 1 77.5 196 ALA A CA 1
ATOM 1490 C C . ALA A 1 196 ? 6.559 18.125 3.613 1 77.5 196 ALA A C 1
ATOM 1492 O O . ALA A 1 196 ? 7.617 18.766 3.561 1 77.5 196 ALA A O 1
ATOM 1493 N N . VAL A 1 197 ? 6.207 17.156 2.744 1 78.81 197 VAL A N 1
ATOM 1494 C CA . VAL A 1 197 ? 7.117 16.688 1.706 1 78.81 197 VAL A CA 1
ATOM 1495 C C . VAL A 1 197 ? 7.512 17.859 0.803 1 78.81 197 VAL A C 1
ATOM 1497 O O . VAL A 1 197 ? 8.664 17.953 0.382 1 78.81 197 VAL A O 1
ATOM 1500 N N . ARG A 1 198 ? 6.523 18.719 0.516 1 77.56 198 ARG A N 1
ATOM 1501 C CA . ARG A 1 198 ? 6.809 19.859 -0.336 1 77.56 198 ARG A CA 1
ATOM 1502 C C . ARG A 1 198 ? 7.855 20.766 0.302 1 77.56 198 ARG A C 1
ATOM 1504 O O . ARG A 1 198 ? 8.766 21.25 -0.379 1 77.56 198 ARG A O 1
ATOM 1511 N N . THR A 1 199 ? 7.785 20.984 1.553 1 80.88 199 THR A N 1
ATOM 1512 C CA . THR A 1 199 ? 8.75 21.812 2.279 1 80.88 199 THR A CA 1
ATOM 1513 C C . THR A 1 199 ? 10.117 21.125 2.312 1 80.88 199 THR A C 1
ATOM 1515 O O . THR A 1 199 ? 11.148 21.781 2.145 1 80.88 199 THR A O 1
ATOM 1518 N N . ALA A 1 200 ? 10.102 19.891 2.537 1 87.38 200 ALA A N 1
ATOM 1519 C CA . ALA A 1 200 ? 11.344 19.125 2.59 1 87.38 200 ALA A CA 1
ATOM 1520 C C . ALA A 1 200 ? 12.125 19.25 1.284 1 87.38 200 ALA A C 1
ATOM 1522 O O . ALA A 1 200 ? 13.352 19.328 1.296 1 87.38 200 ALA A O 1
ATOM 1523 N N . ARG A 1 201 ? 11.367 19.219 0.29 1 84.06 201 ARG A N 1
ATOM 1524 C CA . ARG A 1 201 ? 11.992 19.359 -1.022 1 84.06 201 ARG A CA 1
ATOM 1525 C C . ARG A 1 201 ? 12.766 20.672 -1.126 1 84.06 201 ARG A C 1
ATOM 1527 O O . ARG A 1 201 ? 13.891 20.703 -1.632 1 84.06 201 ARG A O 1
ATOM 1534 N N . SER A 1 202 ? 12.102 21.688 -0.695 1 85.62 202 SER A N 1
ATOM 1535 C CA . SER A 1 202 ? 12.742 23 -0.736 1 85.62 202 SER A CA 1
ATOM 1536 C C . SER A 1 202 ? 13.969 23.047 0.174 1 85.62 202 SER A C 1
ATOM 1538 O O . SER A 1 202 ? 15 23.609 -0.192 1 85.62 202 SER A O 1
ATOM 1540 N N . LEU A 1 203 ? 13.898 22.5 1.272 1 89.62 203 LEU A N 1
ATOM 1541 C CA . LEU A 1 203 ? 14.984 22.5 2.252 1 89.62 203 LEU A CA 1
ATOM 1542 C C . LEU A 1 203 ? 16.172 21.688 1.759 1 89.62 203 LEU A C 1
ATOM 1544 O O . LEU A 1 203 ? 17.312 22 2.086 1 89.62 203 LEU A O 1
ATOM 1548 N N . ALA A 1 204 ? 15.844 20.719 0.956 1 89.94 204 ALA A N 1
ATOM 1549 C CA . ALA A 1 204 ? 16.891 19.828 0.456 1 89.94 204 ALA A CA 1
ATOM 1550 C C . ALA A 1 204 ? 17.797 20.547 -0.54 1 89.94 204 ALA A C 1
ATOM 1552 O O . ALA A 1 204 ? 18.891 20.078 -0.849 1 89.94 204 ALA A O 1
ATOM 1553 N N . GLN A 1 205 ? 17.266 21.656 -1.004 1 86.81 205 GLN A N 1
ATOM 1554 C CA . GLN A 1 205 ? 18.031 22.438 -1.977 1 86.81 205 GLN A CA 1
ATOM 1555 C C . GLN A 1 205 ? 18.969 23.422 -1.282 1 86.81 205 GLN A C 1
ATOM 1557 O O . GLN A 1 205 ? 19.781 24.078 -1.935 1 86.81 205 GLN A O 1
ATOM 1562 N N . VAL A 1 206 ? 18.828 23.609 0.03 1 86.06 206 VAL A N 1
ATOM 1563 C CA . VAL A 1 206 ? 19.656 24.5 0.837 1 86.06 206 VAL A CA 1
ATOM 1564 C C . VAL A 1 206 ? 20.812 23.719 1.448 1 86.06 206 VAL A C 1
ATOM 1566 O O . VAL A 1 206 ? 20.688 22.531 1.751 1 86.06 206 VAL A O 1
ATOM 1569 N N . PRO A 1 207 ? 21.953 24.406 1.533 1 86.81 207 PRO A N 1
ATOM 1570 C CA . PRO A 1 207 ? 23.078 23.703 2.178 1 86.81 207 PRO A CA 1
ATOM 1571 C C . PRO A 1 207 ? 22.703 23.156 3.555 1 86.81 207 PRO A C 1
ATOM 1573 O O . PRO A 1 207 ? 21.953 23.781 4.293 1 86.81 207 PRO A O 1
ATOM 1576 N N . PRO A 1 208 ? 23.234 22 3.84 1 84.69 208 PRO A N 1
ATOM 1577 C CA . PRO A 1 208 ? 22.859 21.266 5.059 1 84.69 208 PRO A CA 1
ATOM 1578 C C . PRO A 1 208 ? 22.969 22.125 6.312 1 84.69 208 PRO A C 1
ATOM 1580 O O . PRO A 1 208 ? 22.125 22.031 7.211 1 84.69 208 PRO A O 1
ATOM 1583 N N . GLU A 1 209 ? 23.938 23.031 6.309 1 85.5 209 GLU A N 1
ATOM 1584 C CA . GLU A 1 209 ? 24.188 23.844 7.5 1 85.5 209 GLU A CA 1
ATOM 1585 C C . GLU A 1 209 ? 23.094 24.875 7.715 1 85.5 209 GLU A C 1
ATOM 1587 O O . GLU A 1 209 ? 22.844 25.312 8.844 1 85.5 209 GLU A O 1
ATOM 1592 N N . ALA A 1 210 ? 22.406 25.109 6.684 1 89.56 210 ALA A N 1
ATOM 1593 C CA . ALA A 1 210 ? 21.406 26.172 6.75 1 89.56 210 ALA A CA 1
ATOM 1594 C C . ALA A 1 210 ? 20 25.578 6.84 1 89.56 210 ALA A C 1
ATOM 1596 O O . ALA A 1 210 ? 19.031 26.312 7.125 1 89.56 210 ALA A O 1
ATOM 1597 N N . GLN A 1 211 ? 19.922 24.312 6.711 1 89.19 211 GLN A N 1
ATOM 1598 C CA . GLN A 1 211 ? 18.609 23.703 6.543 1 89.19 211 GLN A CA 1
ATOM 1599 C C . GLN A 1 211 ? 17.781 23.797 7.824 1 89.19 211 GLN A C 1
ATOM 1601 O O . GLN A 1 211 ? 16.609 24.188 7.789 1 89.19 211 GLN A O 1
ATOM 1606 N N . VAL A 1 212 ? 18.422 23.453 8.891 1 86.88 212 VAL A N 1
ATOM 1607 C CA . VAL A 1 212 ? 17.719 23.391 10.164 1 86.88 212 VAL A CA 1
ATOM 1608 C C . VAL A 1 212 ? 17.266 24.797 10.57 1 86.88 212 VAL A C 1
ATOM 1610 O O . VAL A 1 212 ? 16.141 24.984 11.031 1 86.88 212 VAL A O 1
ATOM 1613 N N . GLN A 1 213 ? 18.203 25.672 10.344 1 84.25 213 GLN A N 1
ATOM 1614 C CA . GLN A 1 213 ? 17.891 27.062 10.648 1 84.25 213 GLN A CA 1
ATOM 1615 C C . GLN A 1 213 ? 16.75 27.578 9.773 1 84.25 213 GLN A C 1
ATOM 1617 O O . GLN A 1 213 ? 15.852 28.281 10.258 1 84.25 213 GLN A O 1
ATOM 1622 N N . ALA A 1 214 ? 16.812 27.188 8.633 1 85.25 214 ALA A N 1
ATOM 1623 C CA . ALA A 1 214 ? 15.766 27.594 7.699 1 85.25 214 ALA A CA 1
ATOM 1624 C C . ALA A 1 214 ? 14.414 27.016 8.109 1 85.25 214 ALA A C 1
ATOM 1626 O O . ALA A 1 214 ? 13.391 27.688 8.031 1 85.25 214 ALA A O 1
ATOM 1627 N N . TRP A 1 215 ? 14.469 25.828 8.578 1 84.25 215 TRP A N 1
ATOM 1628 C CA . TRP A 1 215 ? 13.242 25.156 9.008 1 84.25 215 TRP A CA 1
ATOM 1629 C C . TRP A 1 215 ? 12.711 25.781 10.297 1 84.25 215 TRP A C 1
ATOM 1631 O O . TRP A 1 215 ? 11.516 26.047 10.422 1 84.25 215 TRP A O 1
ATOM 1641 N N . ALA A 1 216 ? 13.625 25.969 11.242 1 80.56 216 ALA A N 1
ATOM 1642 C CA . ALA A 1 216 ? 13.242 26.594 12.508 1 80.56 216 ALA A CA 1
ATOM 1643 C C . ALA A 1 216 ? 12.633 27.969 12.281 1 80.56 216 ALA A C 1
ATOM 1645 O O . ALA A 1 216 ? 11.656 28.344 12.93 1 80.56 216 ALA A O 1
ATOM 1646 N N . ALA A 1 217 ? 13.242 28.609 11.492 1 74.12 217 ALA A N 1
ATOM 1647 C CA . ALA A 1 217 ? 12.742 29.938 11.141 1 74.12 217 ALA A CA 1
ATOM 1648 C C . ALA A 1 217 ? 11.352 29.859 10.531 1 74.12 217 ALA A C 1
ATOM 1650 O O . ALA A 1 217 ? 10.484 30.688 10.828 1 74.12 217 ALA A O 1
ATOM 1651 N N . GLU A 1 218 ? 11.227 28.844 9.812 1 71.69 218 GLU A N 1
ATOM 1652 C CA . GLU A 1 218 ? 9.922 28.609 9.195 1 71.69 218 GLU A CA 1
ATOM 1653 C C . GLU A 1 218 ? 8.875 28.234 10.234 1 71.69 218 GLU A C 1
ATOM 1655 O O . GLU A 1 218 ? 7.727 28.688 10.148 1 71.69 218 GLU A O 1
ATOM 1660 N N . GLN A 1 219 ? 9.25 27.469 11.172 1 71.19 219 GLN A N 1
ATOM 1661 C CA . GLN A 1 219 ? 8.359 27.047 12.242 1 71.19 219 GLN A CA 1
ATOM 1662 C C . GLN A 1 219 ? 7.98 28.219 13.148 1 71.19 219 GLN A C 1
ATOM 1664 O O . GLN A 1 219 ? 6.84 28.312 13.594 1 71.19 219 GLN A O 1
ATOM 1669 N N . GLN A 1 220 ? 8.953 28.969 13.703 1 62.03 220 GLN A N 1
ATOM 1670 C CA . GLN A 1 220 ? 8.742 30.141 14.562 1 62.03 220 GLN A CA 1
ATOM 1671 C C . GLN A 1 220 ? 7.832 31.156 13.883 1 62.03 220 GLN A C 1
ATOM 1673 O O . GLN A 1 220 ? 6.977 31.766 14.531 1 62.03 220 GLN A O 1
ATOM 1678 N N . ARG A 1 221 ? 8.148 31.359 12.812 1 56.75 221 ARG A N 1
ATOM 1679 C CA . ARG A 1 221 ? 7.297 32.281 12.055 1 56.75 221 ARG A CA 1
ATOM 1680 C C . ARG A 1 221 ? 5.848 31.812 12.055 1 56.75 221 ARG A C 1
ATOM 1682 O O . ARG A 1 221 ? 4.922 32.625 12.125 1 56.75 221 ARG A O 1
ATOM 1689 N N . GLU A 1 222 ? 5.754 30.625 12.062 1 54.66 222 GLU A N 1
ATOM 1690 C CA . GLU A 1 222 ? 4.422 30.016 12.109 1 54.66 222 GLU A CA 1
ATOM 1691 C C . GLU A 1 222 ? 3.809 30.141 13.5 1 54.66 222 GLU A C 1
ATOM 1693 O O . GLU A 1 222 ? 2.592 30.297 13.641 1 54.66 222 GLU A O 1
ATOM 1698 N N . HIS A 1 223 ? 4.559 30.172 14.641 1 50.06 223 HIS A N 1
ATOM 1699 C CA . HIS A 1 223 ? 4.09 30.281 16.016 1 50.06 223 HIS A CA 1
ATOM 1700 C C . HIS A 1 223 ? 4.012 31.734 16.469 1 50.06 223 HIS A C 1
ATOM 1702 O O . HIS A 1 223 ? 3.205 32.094 17.328 1 50.06 223 HIS A O 1
ATOM 1708 N N . THR A 1 224 ? 4.977 32.656 16.391 1 44.81 224 THR A N 1
ATOM 1709 C CA . THR A 1 224 ? 5.051 34.031 16.922 1 44.81 224 THR A CA 1
ATOM 1710 C C . THR A 1 224 ? 4.055 34.938 16.219 1 44.81 224 THR A C 1
ATOM 1712 O O . THR A 1 224 ? 4.008 36.156 16.469 1 44.81 224 THR A O 1
ATOM 1715 N N . LYS A 1 225 ? 3.463 34.781 15.359 1 45.94 225 LYS A N 1
ATOM 1716 C CA . LYS A 1 225 ? 2.557 35.844 14.938 1 45.94 225 LYS A CA 1
ATOM 1717 C C . LYS A 1 225 ? 1.604 36.25 16.062 1 45.94 225 LYS A C 1
ATOM 1719 O O . LYS A 1 225 ? 0.883 35.406 16.594 1 45.94 225 LYS A O 1
ATOM 1724 N N . PRO A 1 226 ? 1.809 37.438 16.703 1 35.91 226 PRO A N 1
ATOM 1725 C CA . PRO A 1 226 ? 1.075 38.094 17.797 1 35.91 226 PRO A CA 1
ATOM 1726 C C . PRO A 1 226 ? -0.438 37.938 17.656 1 35.91 226 PRO A C 1
ATOM 1728 O O . PRO A 1 226 ? -0.959 37.906 16.547 1 35.91 226 PRO A O 1
ATOM 1731 N N . ASP A 1 227 ? -1.117 37.406 18.703 1 35.47 227 ASP A N 1
ATOM 1732 C CA . ASP A 1 227 ? -2.504 37.719 19.016 1 35.47 227 ASP A CA 1
ATOM 1733 C C . ASP A 1 227 ? -2.797 39.219 18.781 1 35.47 227 ASP A C 1
ATOM 1735 O O . ASP A 1 227 ? -2.309 40.062 19.516 1 35.47 227 ASP A O 1
ATOM 1739 N N . SER A 1 228 ? -2.719 39.781 17.719 1 33.03 228 SER A N 1
ATOM 1740 C CA . SER A 1 228 ? -3.246 41.125 17.703 1 33.03 228 SER A CA 1
ATOM 1741 C C . SER A 1 228 ? -4.371 41.312 18.719 1 33.03 228 SER A C 1
ATOM 1743 O O . SER A 1 228 ? -5.277 40.469 18.797 1 33.03 228 SER A O 1
ATOM 1745 N N . GLU A 1 229 ? -4.156 42.156 19.766 1 30.34 229 GLU A N 1
ATOM 1746 C CA . GLU A 1 229 ? -4.996 42.688 20.828 1 30.34 229 GLU A CA 1
ATOM 1747 C C . GLU A 1 229 ? -6.41 43 20.328 1 30.34 229 GLU A C 1
ATOM 1749 O O . GLU A 1 229 ? -6.59 43.625 19.281 1 30.34 229 GLU A O 1
ATOM 1754 N N . PRO A 1 230 ? -7.383 42.156 20.734 1 31.8 230 PRO A N 1
ATOM 1755 C CA . PRO A 1 230 ? -8.719 42.75 20.609 1 31.8 230 PRO A CA 1
ATOM 1756 C C . PRO A 1 230 ? -8.758 44.219 20.969 1 31.8 230 PRO A C 1
ATOM 1758 O O . PRO A 1 230 ? -7.973 44.688 21.812 1 31.8 230 PRO A O 1
ATOM 1761 N N . THR A 1 231 ? -8.812 45.062 20.125 1 29.62 231 THR A N 1
ATOM 1762 C CA . THR A 1 231 ? -9.156 46.438 20.5 1 29.62 231 THR A CA 1
ATOM 1763 C C . THR A 1 231 ? -10.117 46.469 21.688 1 29.62 231 THR A C 1
ATOM 1765 O O . THR A 1 231 ? -11.023 45.625 21.766 1 29.62 231 THR A O 1
ATOM 1768 N N . PRO A 1 232 ? -9.797 47.25 22.859 1 29.55 232 PRO A N 1
ATOM 1769 C CA . PRO A 1 232 ? -10.5 47.5 24.109 1 29.55 232 PRO A CA 1
ATOM 1770 C C . PRO A 1 232 ? -11.977 47.812 23.922 1 29.55 232 PRO A C 1
ATOM 1772 O O . PRO A 1 232 ? -12.344 48.938 23.625 1 29.55 232 PRO A O 1
ATOM 1775 N N . ASP A 1 233 ? -12.812 47.219 23.25 1 25.22 233 ASP A N 1
ATOM 1776 C CA . ASP A 1 233 ? -14.102 47.844 23.484 1 25.22 233 ASP A CA 1
ATOM 1777 C C . ASP A 1 233 ? -14.352 48.031 24.984 1 25.22 233 ASP A C 1
ATOM 1779 O O . ASP A 1 233 ? -13.742 47.344 25.812 1 25.22 233 ASP A O 1
ATOM 1783 N N . SER A 1 234 ? -15.562 48.688 25.547 1 26.59 234 SER A N 1
ATOM 1784 C CA . SER A 1 234 ? -16.203 49.312 26.672 1 26.59 234 SER A CA 1
ATOM 1785 C C . SER A 1 234 ? -16.266 48.375 27.891 1 26.59 234 SER A C 1
ATOM 1787 O O . SER A 1 234 ? -16.109 47.188 27.734 1 26.59 234 SER A O 1
ATOM 1789 N N . GLU A 1 235 ? -17.234 48.531 28.906 1 24.8 235 GLU A N 1
ATOM 1790 C CA . GLU A 1 235 ? -17.484 48.531 30.344 1 24.8 235 GLU A CA 1
ATOM 1791 C C . GLU A 1 235 ? -17.375 47.125 30.922 1 24.8 235 GLU A C 1
ATOM 1793 O O . GLU A 1 235 ? -16.656 46.906 31.891 1 24.8 235 GLU A O 1
ATOM 1798 N N . THR A 1 236 ? -18.562 46.438 31.312 1 26.84 236 THR A N 1
ATOM 1799 C CA . THR A 1 236 ? -19.141 46.219 32.625 1 26.84 236 THR A CA 1
ATOM 1800 C C . THR A 1 236 ? -18.578 44.938 33.25 1 26.84 236 THR A C 1
ATOM 1802 O O . THR A 1 236 ? -18.078 44.938 34.375 1 26.84 236 THR A O 1
ATOM 1805 N N . ARG A 1 237 ? -19.453 43.812 33.438 1 27.36 237 ARG A N 1
ATOM 1806 C CA . ARG A 1 237 ? -19.797 42.969 34.594 1 27.36 237 ARG A CA 1
ATOM 1807 C C . ARG A 1 237 ? -18.828 41.781 34.719 1 27.36 237 ARG A C 1
ATOM 1809 O O . ARG A 1 237 ? -18.438 41.188 33.688 1 27.36 237 ARG A O 1
ATOM 1816 N N . LEU A 1 238 ? -18.188 41.594 35.875 1 30.45 238 LEU A N 1
ATOM 1817 C CA . LEU A 1 238 ? -17.297 40.656 36.531 1 30.45 238 LEU A CA 1
ATOM 1818 C C . LEU A 1 238 ? -17.656 39.219 36.219 1 30.45 238 LEU A C 1
ATOM 1820 O O . LEU A 1 238 ? -18.516 38.625 36.875 1 30.45 238 LEU A O 1
ATOM 1824 N N . PRO A 1 239 ? -17.859 38.781 34.969 1 27.27 239 PRO A N 1
ATOM 1825 C CA . PRO A 1 239 ? -18.484 37.469 35.094 1 27.27 239 PRO A CA 1
ATOM 1826 C C . PRO A 1 239 ? -17.672 36.5 35.969 1 27.27 239 PRO A C 1
ATOM 1828 O O . PRO A 1 239 ? -16.453 36.688 36.125 1 27.27 239 PRO A O 1
ATOM 1831 N N . ALA A 1 240 ? -18.266 35.594 36.656 1 32.34 240 ALA A N 1
ATOM 1832 C CA . ALA A 1 240 ? -18.016 34.531 37.625 1 32.34 240 ALA A CA 1
ATOM 1833 C C . ALA A 1 240 ? -16.891 33.625 37.125 1 32.34 240 ALA A C 1
ATOM 1835 O O . ALA A 1 240 ? -16.766 33.375 35.938 1 32.34 240 ALA A O 1
ATOM 1836 N N . ARG A 1 241 ? -15.883 33.438 37.875 1 34.84 241 ARG A N 1
ATOM 1837 C CA . ARG A 1 241 ? -14.68 32.625 37.812 1 34.84 241 ARG A CA 1
ATOM 1838 C C . ARG A 1 241 ? -15.016 31.203 37.344 1 34.84 241 ARG A C 1
ATOM 1840 O O . ARG A 1 241 ? -15.68 30.453 38.062 1 34.84 241 ARG A O 1
ATOM 1847 N N . THR A 1 242 ? -15.344 31.031 36.156 1 34.19 242 THR A N 1
ATOM 1848 C CA . THR A 1 242 ? -15.68 29.672 35.719 1 34.19 242 THR A CA 1
ATOM 1849 C C . THR A 1 242 ? -14.578 28.703 36.094 1 34.19 242 THR A C 1
ATOM 1851 O O . THR A 1 242 ? -13.391 29.016 36 1 34.19 242 THR A O 1
ATOM 1854 N N . PRO A 1 243 ? -14.797 27.562 36.75 1 41.09 243 PRO A N 1
ATOM 1855 C CA . PRO A 1 243 ? -13.906 26.5 37.219 1 41.09 243 PRO A CA 1
ATOM 1856 C C . PRO A 1 243 ? -12.938 26.047 36.125 1 41.09 243 PRO A C 1
ATOM 1858 O O . PRO A 1 243 ? -13.25 26.125 34.938 1 41.09 243 PRO A O 1
ATOM 1861 N N . VAL A 1 244 ? -11.68 25.953 36.469 1 44.66 244 VAL A N 1
ATOM 1862 C CA . VAL A 1 244 ? -10.594 25.531 35.594 1 44.66 244 VAL A CA 1
ATOM 1863 C C . VAL A 1 244 ? -10.953 24.219 34.906 1 44.66 244 VAL A C 1
ATOM 1865 O O . VAL A 1 244 ? -11.234 23.219 35.594 1 44.66 244 VAL A O 1
ATOM 1868 N N . THR A 1 245 ? -11.383 24.156 33.719 1 49.09 245 THR A N 1
ATOM 1869 C CA . THR A 1 245 ? -11.781 22.969 32.969 1 49.09 245 THR A CA 1
ATOM 1870 C C . THR A 1 245 ? -10.555 22.25 32.406 1 49.09 245 THR A C 1
ATOM 1872 O O . THR A 1 245 ? -9.477 22.844 32.312 1 49.09 245 THR A O 1
ATOM 1875 N N . ALA A 1 246 ? -10.516 20.891 32.062 1 52.84 246 ALA A N 1
ATOM 1876 C CA . ALA A 1 246 ? -9.477 20.047 31.484 1 52.84 246 ALA A CA 1
ATOM 1877 C C . ALA A 1 246 ? -8.906 20.688 30.219 1 52.84 246 ALA A C 1
ATOM 1879 O O . ALA A 1 246 ? -7.707 20.578 29.953 1 52.84 246 ALA A O 1
ATOM 1880 N N . ALA A 1 247 ? -9.516 21.547 29.609 1 55.5 247 ALA A N 1
ATOM 1881 C CA . ALA A 1 247 ? -9.086 22.203 28.375 1 55.5 247 ALA A CA 1
ATOM 1882 C C . ALA A 1 247 ? -8.055 23.281 28.672 1 55.5 247 ALA A C 1
ATOM 1884 O O . ALA A 1 247 ? -7.086 23.438 27.922 1 55.5 247 ALA A O 1
ATOM 1885 N N . LYS A 1 248 ? -8.102 23.938 29.719 1 56.84 248 LYS A N 1
ATOM 1886 C CA . LYS A 1 248 ? -7.148 24.969 30.109 1 56.84 248 LYS A CA 1
ATOM 1887 C C . LYS A 1 248 ? -5.805 24.375 30.5 1 56.84 248 LYS A C 1
ATOM 1889 O O . LYS A 1 248 ? -4.75 24.906 30.156 1 56.84 248 LYS A O 1
ATOM 1894 N N . VAL A 1 249 ? -5.879 23.219 31.172 1 61.12 249 VAL A N 1
ATOM 1895 C CA . VAL A 1 249 ? -4.664 22.531 31.594 1 61.12 249 VAL A CA 1
ATOM 1896 C C . VAL A 1 249 ? -3.945 21.938 30.375 1 61.12 249 VAL A C 1
ATOM 1898 O O . VAL A 1 249 ? -2.723 22.047 30.266 1 61.12 249 VAL A O 1
ATOM 1901 N N . THR A 1 250 ? -4.66 21.438 29.484 1 59.5 250 THR A N 1
ATOM 1902 C CA . THR A 1 250 ? -4.082 20.891 28.25 1 59.5 250 THR A CA 1
ATOM 1903 C C . THR A 1 250 ? -3.389 21.984 27.453 1 59.5 250 THR A C 1
ATOM 1905 O O . THR A 1 250 ? -2.291 21.766 26.922 1 59.5 250 THR A O 1
ATOM 1908 N N . ARG A 1 251 ? -3.732 23.094 27.375 1 60.53 251 ARG A N 1
ATOM 1909 C CA . ARG A 1 251 ? -3.139 24.234 26.688 1 60.53 251 ARG A CA 1
ATOM 1910 C C . ARG A 1 251 ? -1.832 24.656 27.344 1 60.53 251 ARG A C 1
ATOM 1912 O O . ARG A 1 251 ? -0.876 25.031 26.656 1 60.53 251 ARG A O 1
ATOM 1919 N N . THR A 1 252 ? -1.813 24.609 28.641 1 60.72 252 THR A N 1
ATOM 1920 C CA . THR A 1 252 ? -0.607 24.969 29.375 1 60.72 252 THR A CA 1
ATOM 1921 C C . THR A 1 252 ? 0.489 23.922 29.156 1 60.72 252 THR A C 1
ATOM 1923 O O . THR A 1 252 ? 1.661 24.281 29 1 60.72 252 THR A O 1
ATOM 1926 N N . PHE A 1 253 ? 0.039 22.578 29.062 1 60.75 253 PHE A N 1
ATOM 1927 C CA . PHE A 1 253 ? 1.007 21.516 28.797 1 60.75 253 PHE A CA 1
ATOM 1928 C C . PHE A 1 253 ? 1.635 21.703 27.422 1 60.75 253 PHE A C 1
ATOM 1930 O O . PHE A 1 253 ? 2.844 21.531 27.25 1 60.75 253 PHE A O 1
ATOM 1937 N N . ARG A 1 254 ? 0.925 22.188 26.531 1 60.62 254 ARG A N 1
ATOM 1938 C CA . ARG A 1 254 ? 1.369 22.391 25.156 1 60.62 254 ARG A CA 1
ATOM 1939 C C . ARG A 1 254 ? 2.297 23.594 25.062 1 60.62 254 ARG A C 1
ATOM 1941 O O . ARG A 1 254 ? 3.289 23.562 24.328 1 60.62 254 ARG A O 1
ATOM 1948 N N . ARG A 1 255 ? 2.127 24.562 25.781 1 60 255 ARG A N 1
ATOM 1949 C CA . ARG A 1 255 ? 2.949 25.766 25.859 1 60 255 ARG A CA 1
ATOM 1950 C C . ARG A 1 255 ? 4.305 25.469 26.484 1 60 255 ARG A C 1
ATOM 1952 O O . ARG A 1 255 ? 5.328 26 26.047 1 60 255 ARG A O 1
ATOM 1959 N N . LEU A 1 256 ? 4.332 24.547 27.484 1 61.81 256 LEU A N 1
ATOM 1960 C CA . LEU A 1 256 ? 5.547 24.266 28.234 1 61.81 256 LEU A CA 1
ATOM 1961 C C . LEU A 1 256 ? 6.391 23.203 27.562 1 61.81 256 LEU A C 1
ATOM 1963 O O . LEU A 1 256 ? 7.578 23.062 27.859 1 61.81 256 LEU A O 1
ATOM 1967 N N . GLU A 1 257 ? 5.859 22.547 26.578 1 56.94 257 GLU A N 1
ATOM 1968 C CA . GLU A 1 257 ? 6.496 21.5 25.797 1 56.94 257 GLU A CA 1
ATOM 1969 C C . GLU A 1 257 ? 7.215 20.5 26.719 1 56.94 257 GLU A C 1
ATOM 1971 O O . GLU A 1 257 ? 8.352 20.109 26.438 1 56.94 257 GLU A O 1
ATOM 1976 N N . ALA A 1 258 ? 6.637 19.984 27.625 1 63.66 258 ALA A N 1
ATOM 1977 C CA . ALA A 1 258 ? 7.285 19.125 28.609 1 63.66 258 ALA A CA 1
ATOM 1978 C C . ALA A 1 258 ? 7.195 17.656 28.203 1 63.66 258 ALA A C 1
ATOM 1980 O O . ALA A 1 258 ? 6.137 17.188 27.781 1 63.66 258 ALA A O 1
ATOM 1981 N N . ASP A 1 259 ? 8.258 16.969 28.234 1 62.81 259 ASP A N 1
ATOM 1982 C CA . ASP A 1 259 ? 8.289 15.547 27.938 1 62.81 259 ASP A CA 1
ATOM 1983 C C . ASP A 1 259 ? 7.688 14.727 29.062 1 62.81 259 ASP A C 1
ATOM 1985 O O . ASP A 1 259 ? 7.625 15.188 30.219 1 62.81 259 ASP A O 1
ATOM 1989 N N . PRO A 1 260 ? 7.234 13.461 28.703 1 71.38 260 PRO A N 1
ATOM 1990 C CA . PRO A 1 260 ? 6.551 12.617 29.688 1 71.38 260 PRO A CA 1
ATOM 1991 C C . PRO A 1 260 ? 7.379 12.406 30.953 1 71.38 260 PRO A C 1
ATOM 1993 O O . PRO A 1 260 ? 6.828 12.359 32.062 1 71.38 260 PRO A O 1
ATOM 1996 N N . THR A 1 261 ? 8.586 12.344 30.797 1 69.19 261 THR A N 1
ATOM 1997 C CA . THR A 1 261 ? 9.438 12.117 31.969 1 69.19 261 THR A CA 1
ATOM 1998 C C . THR A 1 261 ? 9.5 13.367 32.844 1 69.19 261 THR A C 1
ATOM 2000 O O . THR A 1 261 ? 9.453 13.281 34.062 1 69.19 261 THR A O 1
ATOM 2003 N N . THR A 1 262 ? 9.562 14.453 32.281 1 69.38 262 THR A N 1
ATOM 2004 C CA . THR A 1 262 ? 9.562 15.727 32.969 1 69.38 262 THR A CA 1
ATOM 2005 C C . THR A 1 262 ? 8.203 15.984 33.625 1 69.38 262 THR A C 1
ATOM 2007 O O . THR A 1 262 ? 8.125 16.469 34.75 1 69.38 262 THR A O 1
ATOM 2010 N N . LEU A 1 263 ? 7.23 15.602 32.938 1 75.69 263 LEU A N 1
ATOM 2011 C CA . LEU A 1 263 ? 5.875 15.719 33.469 1 75.69 263 LEU A CA 1
ATOM 2012 C C . LEU A 1 263 ? 5.688 14.82 34.688 1 75.69 263 LEU A C 1
ATOM 2014 O O . LEU A 1 263 ? 5.078 15.227 35.656 1 75.69 263 LEU A O 1
ATOM 2018 N N . ALA A 1 264 ? 6.285 13.648 34.469 1 74.69 264 ALA A N 1
ATOM 2019 C CA . ALA A 1 264 ? 6.207 12.711 35.594 1 74.69 264 ALA A CA 1
ATOM 2020 C C . ALA A 1 264 ? 6.898 13.281 36.844 1 74.69 264 ALA A C 1
ATOM 2022 O O . ALA A 1 264 ? 6.363 13.195 37.938 1 74.69 264 ALA A O 1
ATOM 2023 N N . GLU A 1 265 ? 7.977 13.859 36.688 1 70.5 265 GLU A N 1
ATOM 2024 C CA . GLU A 1 265 ? 8.734 14.461 37.781 1 70.5 265 GLU A CA 1
ATOM 2025 C C . GLU A 1 265 ? 7.965 15.625 38.406 1 70.5 265 GLU A C 1
ATOM 2027 O O . GLU A 1 265 ? 7.918 15.75 39.625 1 70.5 265 GLU A O 1
ATOM 2032 N N . ALA A 1 266 ? 7.375 16.375 37.625 1 68.94 266 ALA A N 1
ATOM 2033 C CA . ALA A 1 266 ? 6.621 17.531 38.062 1 68.94 266 ALA A CA 1
ATOM 2034 C C . ALA A 1 266 ? 5.359 17.125 38.812 1 68.94 266 ALA A C 1
ATOM 2036 O O . ALA A 1 266 ? 5.004 17.719 39.844 1 68.94 266 ALA A O 1
ATOM 2037 N N . LEU A 1 267 ? 4.801 16.078 38.219 1 75.38 267 LEU A N 1
ATOM 2038 C CA . LEU A 1 267 ? 3.559 15.602 38.844 1 75.38 267 LEU A CA 1
ATOM 2039 C C . LEU A 1 267 ? 3.816 14.969 40.188 1 75.38 267 LEU A C 1
ATOM 2041 O O . LEU A 1 267 ? 3.023 15.141 41.125 1 75.38 267 LEU A O 1
ATOM 2045 N N . VAL A 1 268 ? 4.918 14.32 40.312 1 73.38 268 VAL A N 1
ATOM 2046 C CA . VAL A 1 268 ? 5.324 13.75 41.594 1 73.38 268 VAL A CA 1
ATOM 2047 C C . VAL A 1 268 ? 5.586 14.867 42.625 1 73.38 268 VAL A C 1
ATOM 2049 O O . VAL A 1 268 ? 5.277 14.719 43.781 1 73.38 268 VAL A O 1
ATOM 2052 N N . ASP A 1 269 ? 6.059 15.922 42.156 1 69.19 269 ASP A N 1
ATOM 2053 C CA . ASP A 1 269 ? 6.363 17.047 43.031 1 69.19 269 ASP A CA 1
ATOM 2054 C C . ASP A 1 269 ? 5.094 17.828 43.406 1 69.19 269 ASP A C 1
ATOM 2056 O O . ASP A 1 269 ? 5.012 18.422 44.469 1 69.19 269 ASP A O 1
ATOM 2060 N N . TYR A 1 270 ? 4.152 17.781 42.531 1 67.94 270 TYR A N 1
ATOM 2061 C CA . TYR A 1 270 ? 2.943 18.594 42.688 1 67.94 270 TYR A CA 1
ATOM 2062 C C . TYR A 1 270 ? 1.887 17.844 43.5 1 67.94 270 TYR A C 1
ATOM 2064 O O . TYR A 1 270 ? 1.23 18.438 44.344 1 67.94 270 TYR A O 1
ATOM 2072 N N . LEU A 1 271 ? 1.724 16.531 43.188 1 71.25 271 LEU A N 1
ATOM 2073 C CA . LEU A 1 271 ? 0.628 15.781 43.781 1 71.25 271 LEU A CA 1
ATOM 2074 C C . LEU A 1 271 ? 1.112 14.992 45 1 71.25 271 LEU A C 1
ATOM 2076 O O . LEU A 1 271 ? 2.264 14.547 45.031 1 71.25 271 LEU A O 1
ATOM 2080 N N . ASP A 1 272 ? 0.252 14.906 45.969 1 70.38 272 ASP A N 1
ATOM 2081 C CA . ASP A 1 272 ? 0.551 14.016 47.094 1 70.38 272 ASP A CA 1
ATOM 2082 C C . ASP A 1 272 ? 0.278 12.562 46.75 1 70.38 272 ASP A C 1
ATOM 2084 O O . ASP A 1 272 ? -0.191 12.266 45.625 1 70.38 272 ASP A O 1
ATOM 2088 N N . ALA A 1 273 ? 0.66 11.672 47.656 1 70.5 273 ALA A N 1
ATOM 2089 C CA . ALA A 1 273 ? 0.567 10.234 47.406 1 70.5 273 ALA A CA 1
ATOM 2090 C C . ALA A 1 273 ? -0.844 9.836 47 1 70.5 273 ALA A C 1
ATOM 2092 O O . ALA A 1 273 ? -1.019 9.023 46.062 1 70.5 273 ALA A O 1
ATOM 2093 N N . ASP A 1 274 ? -1.777 10.414 47.5 1 68.06 274 ASP A N 1
ATOM 2094 C CA . ASP A 1 274 ? -3.164 10.102 47.188 1 68.06 274 ASP A CA 1
ATOM 2095 C C . ASP A 1 274 ? -3.541 10.656 45.812 1 68.06 274 ASP A C 1
ATOM 2097 O O . ASP A 1 274 ? -4.238 9.992 45.031 1 68.06 274 ASP A O 1
ATOM 2101 N N . GLY A 1 275 ? -3.068 11.82 45.562 1 68.38 275 GLY A N 1
ATOM 2102 C CA . GLY A 1 275 ? -3.322 12.43 44.281 1 68.38 275 GLY A CA 1
ATOM 2103 C C . GLY A 1 275 ? -2.656 11.695 43.125 1 68.38 275 GLY A C 1
ATOM 2104 O O . GLY A 1 275 ? -3.248 11.539 42.062 1 68.38 275 GLY A O 1
ATOM 2105 N N . LEU A 1 276 ? -1.422 11.297 43.406 1 74.75 276 LEU A N 1
ATOM 2106 C CA . LEU A 1 276 ? -0.71 10.539 42.375 1 74.75 276 LEU A CA 1
ATOM 2107 C C . LEU A 1 276 ? -1.401 9.211 42.094 1 74.75 276 LEU A C 1
ATOM 2109 O O . LEU A 1 276 ? -1.509 8.789 40.938 1 74.75 276 LEU A O 1
ATOM 2113 N N . GLN A 1 277 ? -1.91 8.516 43.094 1 75.88 277 GLN A N 1
ATOM 2114 C CA . GLN A 1 277 ? -2.65 7.27 42.938 1 75.88 277 GLN A CA 1
ATOM 2115 C C . GLN A 1 277 ? -3.947 7.5 42.156 1 75.88 277 GLN A C 1
ATOM 2117 O O . GLN A 1 277 ? -4.312 6.699 41.281 1 75.88 277 GLN A O 1
ATOM 2122 N N . THR A 1 278 ? -4.582 8.516 42.438 1 72.06 278 THR A N 1
ATOM 2123 C CA . THR A 1 278 ? -5.809 8.859 41.719 1 72.06 278 THR A CA 1
ATOM 2124 C C . THR A 1 278 ? -5.52 9.172 40.25 1 72.06 278 THR A C 1
ATOM 2126 O O . THR A 1 278 ? -6.266 8.758 39.375 1 72.06 278 THR A O 1
ATOM 2129 N N . LEU A 1 279 ? -4.477 9.883 40 1 74.62 279 LEU A N 1
ATOM 2130 C CA . LEU A 1 279 ? -4.07 10.203 38.625 1 74.62 279 LEU A CA 1
ATOM 2131 C C . LEU A 1 279 ? -3.691 8.938 37.875 1 74.62 279 LEU A C 1
ATOM 2133 O O . LEU A 1 279 ? -4.141 8.727 36.75 1 74.62 279 LEU A O 1
ATOM 2137 N N . ILE A 1 280 ? -2.865 8.109 38.562 1 76.88 280 ILE A N 1
ATOM 2138 C CA . ILE A 1 280 ? -2.465 6.863 37.906 1 76.88 280 ILE A CA 1
ATOM 2139 C C . ILE A 1 280 ? -3.697 6.004 37.625 1 76.88 280 ILE A C 1
ATOM 2141 O O . ILE A 1 280 ? -3.834 5.43 36.562 1 76.88 280 ILE A O 1
ATOM 2145 N N . GLN A 1 281 ? -4.609 5.945 38.5 1 73 281 GLN A N 1
ATOM 2146 C CA . GLN A 1 281 ? -5.844 5.191 38.312 1 73 281 GLN A CA 1
ATOM 2147 C C . GLN A 1 281 ? -6.703 5.801 37.219 1 73 281 GLN A C 1
ATOM 2149 O O . GLN A 1 281 ? -7.246 5.082 36.375 1 73 281 GLN A O 1
ATOM 2154 N N . ALA A 1 282 ? -6.82 7.066 37.156 1 69.56 282 ALA A N 1
ATOM 2155 C CA . ALA A 1 282 ? -7.602 7.766 36.125 1 69.56 282 ALA A CA 1
ATOM 2156 C C . ALA A 1 282 ? -6.957 7.629 34.75 1 69.56 282 ALA A C 1
ATOM 2158 O O . ALA A 1 282 ? -7.656 7.52 33.75 1 69.56 282 ALA A O 1
ATOM 2159 N N . LEU A 1 283 ? -5.617 7.605 34.719 1 74.25 283 LEU A N 1
ATOM 2160 C CA . LEU A 1 283 ? -4.895 7.402 33.469 1 74.25 283 LEU A CA 1
ATOM 2161 C C . LEU A 1 283 ? -5.004 5.949 33 1 74.25 283 LEU A C 1
ATOM 2163 O O . LEU A 1 283 ? -5.152 5.684 31.812 1 74.25 283 LEU A O 1
ATOM 2167 N N . THR A 1 284 ? -4.969 5.047 33.969 1 71.62 284 THR A N 1
ATOM 2168 C CA . THR A 1 284 ? -5.109 3.623 33.688 1 71.62 284 THR A CA 1
ATOM 2169 C C . THR A 1 284 ? -6.543 3.291 33.281 1 71.62 284 THR A C 1
ATOM 2171 O O . THR A 1 284 ? -6.766 2.441 32.406 1 71.62 284 THR A O 1
ATOM 2174 N N . ASP A 1 285 ? -7.52 3.984 33.719 1 63.78 285 ASP A N 1
ATOM 2175 C CA . ASP A 1 285 ? -8.93 3.773 33.406 1 63.78 285 ASP A CA 1
ATOM 2176 C C . ASP A 1 285 ? -9.281 4.344 32.062 1 63.78 285 ASP A C 1
ATOM 2178 O O . ASP A 1 285 ? -10.242 3.898 31.422 1 63.78 285 ASP A O 1
ATOM 2182 N N . ARG A 1 286 ? -8.484 5.348 31.641 1 57.97 286 ARG A N 1
ATOM 2183 C CA . ARG A 1 286 ? -8.781 6.027 30.375 1 57.97 286 ARG A CA 1
ATOM 2184 C C . ARG A 1 286 ? -7.82 5.586 29.281 1 57.97 286 ARG A C 1
ATOM 2186 O O . ARG A 1 286 ? -8 5.949 28.109 1 57.97 286 ARG A O 1
ATOM 2193 N N . HIS A 1 287 ? -6.781 4.918 29.625 1 55.91 287 HIS A N 1
ATOM 2194 C CA . HIS A 1 287 ? -5.863 4.273 28.688 1 55.91 287 HIS A CA 1
ATOM 2195 C C . HIS A 1 287 ? -6.395 2.916 28.234 1 55.91 287 HIS A C 1
ATOM 2197 O O . HIS A 1 287 ? -6.832 2.111 29.062 1 55.91 287 HIS A O 1
ATOM 2203 N N . MET B 1 1 ? -43.344 -28.828 -66.938 1 28.25 1 MET B N 1
ATOM 2204 C CA . MET B 1 1 ? -43.094 -29.625 -65.75 1 28.25 1 MET B CA 1
ATOM 2205 C C . MET B 1 1 ? -41.719 -29.312 -65.125 1 28.25 1 MET B C 1
ATOM 2207 O O . MET B 1 1 ? -40.688 -29.703 -65.688 1 28.25 1 MET B O 1
ATOM 2211 N N . ALA B 1 2 ? -4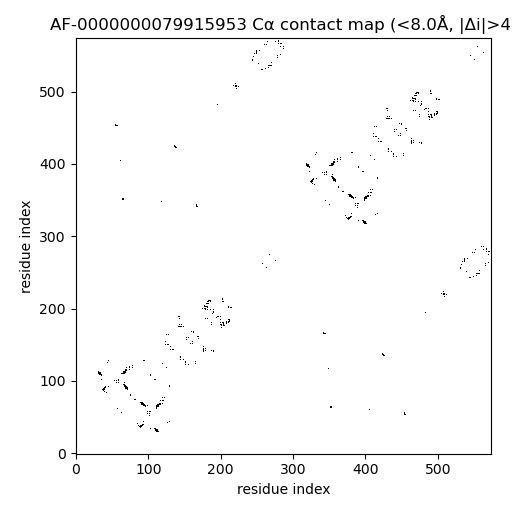1.656 -28.094 -64.438 1 33.56 2 ALA B N 1
ATOM 2212 C CA . ALA B 1 2 ? -40.5 -27.391 -63.875 1 33.56 2 ALA B CA 1
ATOM 2213 C C . ALA B 1 2 ? -39.812 -28.234 -62.812 1 33.56 2 ALA B C 1
ATOM 2215 O O . ALA B 1 2 ? -40.469 -28.719 -61.875 1 33.56 2 ALA B O 1
ATOM 2216 N N . ARG B 1 3 ? -38.688 -28.906 -63.156 1 31.75 3 ARG B N 1
ATOM 2217 C CA . ARG B 1 3 ? -37.781 -29.828 -62.5 1 31.75 3 ARG B CA 1
ATOM 2218 C C . ARG B 1 3 ? -37.188 -29.188 -61.25 1 31.75 3 ARG B C 1
ATOM 2220 O O . ARG B 1 3 ? -36.531 -28.156 -61.312 1 31.75 3 ARG B O 1
ATOM 2227 N N . GLY B 1 4 ? -37.875 -29.188 -60.062 1 31.94 4 GLY B N 1
ATOM 2228 C CA . GLY B 1 4 ? -37.562 -28.641 -58.75 1 31.94 4 GLY B CA 1
ATOM 2229 C C . GLY B 1 4 ? -36.25 -29.172 -58.188 1 31.94 4 GLY B C 1
ATOM 2230 O O . GLY B 1 4 ? -36.062 -30.375 -58.125 1 31.94 4 GLY B O 1
ATOM 2231 N N . THR B 1 5 ? -35.094 -28.453 -58.469 1 27.23 5 THR B N 1
ATOM 2232 C CA . THR B 1 5 ? -33.75 -28.797 -58.094 1 27.23 5 THR B CA 1
ATOM 2233 C C . THR B 1 5 ? -33.656 -28.984 -56.562 1 27.23 5 THR B C 1
ATOM 2235 O O . THR B 1 5 ? -34 -28.094 -55.812 1 27.23 5 THR B O 1
ATOM 2238 N N . ARG B 1 6 ? -33.75 -30.203 -56.125 1 34.31 6 ARG B N 1
ATOM 2239 C CA . ARG B 1 6 ? -33.594 -30.719 -54.75 1 34.31 6 ARG B CA 1
ATOM 2240 C C . ARG B 1 6 ? -32.25 -30.312 -54.188 1 34.31 6 ARG B C 1
ATOM 2242 O O . ARG B 1 6 ? -31.188 -30.719 -54.688 1 34.31 6 ARG B O 1
ATOM 2249 N N . THR B 1 7 ? -32.094 -28.969 -53.719 1 31.53 7 THR B N 1
ATOM 2250 C CA . THR B 1 7 ? -30.906 -28.469 -53 1 31.53 7 THR B CA 1
ATOM 2251 C C . THR B 1 7 ? -30.5 -29.422 -51.875 1 31.53 7 THR B C 1
ATOM 2253 O O . THR B 1 7 ? -31.328 -29.781 -51.062 1 31.53 7 THR B O 1
ATOM 2256 N N . ASN B 1 8 ? -29.562 -30.297 -52.031 1 28.17 8 ASN B N 1
ATOM 2257 C CA . ASN B 1 8 ? -28.969 -31.297 -51.156 1 28.17 8 ASN B CA 1
ATOM 2258 C C . ASN B 1 8 ? -28.469 -30.672 -49.875 1 28.17 8 ASN B C 1
ATOM 2260 O O . ASN B 1 8 ? -27.688 -29.719 -49.875 1 28.17 8 ASN B O 1
ATOM 2264 N N . LEU B 1 9 ? -29.188 -30.844 -48.656 1 32.16 9 LEU B N 1
ATOM 2265 C CA . LEU B 1 9 ? -29.016 -30.531 -47.25 1 32.16 9 LEU B CA 1
ATOM 2266 C C . LEU B 1 9 ? -27.688 -31.047 -46.719 1 32.16 9 LEU B C 1
ATOM 2268 O O . LEU B 1 9 ? -27.391 -30.922 -45.531 1 32.16 9 LEU B O 1
ATOM 2272 N N . ALA B 1 10 ? -26.828 -31.844 -47.469 1 35.28 10 ALA B N 1
ATOM 2273 C CA . ALA B 1 10 ? -25.641 -32.469 -46.906 1 35.28 10 ALA B CA 1
ATOM 2274 C C . ALA B 1 10 ? -24.578 -31.422 -46.531 1 35.28 10 ALA B C 1
ATOM 2276 O O . ALA B 1 10 ? -23.578 -31.734 -45.906 1 35.28 10 ALA B O 1
ATOM 2277 N N . THR B 1 11 ? -24.469 -30.312 -47.25 1 31.91 11 THR B N 1
ATOM 2278 C CA . THR B 1 11 ? -23.297 -29.469 -47.062 1 31.91 11 THR B CA 1
ATOM 2279 C C . THR B 1 11 ? -23.328 -28.75 -45.719 1 31.91 11 THR B C 1
ATOM 2281 O O . THR B 1 11 ? -22.359 -28.125 -45.344 1 31.91 11 THR B O 1
ATOM 2284 N N . LEU B 1 12 ? -24.484 -28.641 -45.062 1 30.22 12 LEU B N 1
ATOM 2285 C CA . LEU B 1 12 ? -24.469 -27.812 -43.844 1 30.22 12 LEU B CA 1
ATOM 2286 C C . LEU B 1 12 ? -23.734 -28.531 -42.719 1 30.22 12 LEU B C 1
ATOM 2288 O O . LEU B 1 12 ? -23.547 -27.969 -41.625 1 30.22 12 LEU B O 1
ATOM 2292 N N . ALA B 1 13 ? -23.5 -29.875 -42.719 1 33.81 13 ALA B N 1
ATOM 2293 C CA . ALA B 1 13 ? -23.016 -30.547 -41.5 1 33.81 13 ALA B CA 1
ATOM 2294 C C . ALA B 1 13 ? -21.594 -30.125 -41.188 1 33.81 13 ALA B C 1
ATOM 2296 O O . ALA B 1 13 ? -21.109 -30.344 -40.062 1 33.81 13 ALA B O 1
ATOM 2297 N N . GLY B 1 14 ? -20.734 -29.828 -42.188 1 33 14 GLY B N 1
ATOM 2298 C CA . GLY B 1 14 ? -19.312 -29.828 -41.906 1 33 14 GLY B CA 1
ATOM 2299 C C . GLY B 1 14 ? -18.875 -28.641 -41.062 1 33 14 GLY B C 1
ATOM 2300 O O . GLY B 1 14 ? -17.703 -28.516 -40.719 1 33 14 GLY B O 1
ATOM 2301 N N . VAL B 1 15 ? -19.547 -27.547 -41.125 1 30.8 15 VAL B N 1
ATOM 2302 C CA . VAL B 1 15 ? -18.875 -26.391 -40.562 1 30.8 15 VAL B CA 1
ATOM 2303 C C . VAL B 1 15 ? -18.969 -26.453 -39.031 1 30.8 15 VAL B C 1
ATOM 2305 O O . VAL B 1 15 ? -18.766 -25.453 -38.344 1 30.8 15 VAL B O 1
ATOM 2308 N N . VAL B 1 16 ? -19.562 -27.469 -38.406 1 33.25 16 VAL B N 1
ATOM 2309 C CA . VAL B 1 16 ? -19.516 -27.359 -36.969 1 33.25 16 VAL B CA 1
ATOM 2310 C C . VAL B 1 16 ? -18.062 -27.375 -36.5 1 33.25 16 VAL B C 1
ATOM 2312 O O . VAL B 1 16 ? -17.375 -28.375 -36.625 1 33.25 16 VAL B O 1
ATOM 2315 N N . GLY B 1 17 ? -17.234 -26.391 -36.875 1 30.88 17 GLY B N 1
ATOM 2316 C CA . GLY B 1 17 ? -15.844 -26.328 -36.438 1 30.88 17 GLY B CA 1
ATOM 2317 C C . GLY B 1 17 ? -15.664 -26.672 -34.969 1 30.88 17 GLY B C 1
ATOM 2318 O O . GLY B 1 17 ? -16.609 -26.594 -34.188 1 30.88 17 GLY B O 1
ATOM 2319 N N . GLU B 1 18 ? -14.594 -27.469 -34.562 1 33.75 18 GLU B N 1
ATOM 2320 C CA . GLU B 1 18 ? -13.992 -28.031 -33.375 1 33.75 18 GLU B CA 1
ATOM 2321 C C . GLU B 1 18 ? -13.883 -26.969 -32.281 1 33.75 18 GLU B C 1
ATOM 2323 O O . GLU B 1 18 ? -13.469 -27.266 -31.141 1 33.75 18 GLU B O 1
ATOM 2328 N N . ASN B 1 19 ? -13.742 -25.703 -32.656 1 33.19 19 ASN B N 1
ATOM 2329 C CA . ASN B 1 19 ? -13.391 -24.797 -31.562 1 33.19 19 ASN B CA 1
ATOM 2330 C C . ASN B 1 19 ? -14.594 -24.5 -30.672 1 33.19 19 ASN B C 1
ATOM 2332 O O . ASN B 1 19 ? -15.203 -23.438 -30.781 1 33.19 19 ASN B O 1
ATOM 2336 N N . SER B 1 20 ? -15.484 -25.391 -30.578 1 31.22 20 SER B N 1
ATOM 2337 C CA . SER B 1 20 ? -16.547 -25.062 -29.625 1 31.22 20 SER B CA 1
ATOM 2338 C C . SER B 1 20 ? -15.969 -24.641 -28.281 1 31.22 20 SER B C 1
ATOM 2340 O O . SER B 1 20 ? -15.039 -25.266 -27.766 1 31.22 20 SER B O 1
ATOM 2342 N N . PRO B 1 21 ? -16.172 -23.406 -27.875 1 34.41 21 PRO B N 1
ATOM 2343 C CA . PRO B 1 21 ? -15.727 -22.875 -26.594 1 34.41 21 PRO B CA 1
ATOM 2344 C C . PRO B 1 21 ? -15.992 -23.828 -25.438 1 34.41 21 PRO B C 1
ATOM 2346 O O . PRO B 1 21 ? -15.727 -23.484 -24.281 1 34.41 21 PRO B O 1
ATOM 2349 N N . VAL B 1 22 ? -16.75 -24.891 -25.672 1 33.06 22 VAL B N 1
ATOM 2350 C CA . VAL B 1 22 ? -17.062 -25.703 -24.5 1 33.06 22 VAL B CA 1
ATOM 2351 C C . VAL B 1 22 ? -15.797 -26.375 -23.969 1 33.06 22 VAL B C 1
ATOM 2353 O O . VAL B 1 22 ? -15.797 -26.938 -22.875 1 33.06 22 VAL B O 1
ATOM 2356 N N . ASP B 1 23 ? -14.945 -26.828 -24.875 1 32.69 23 ASP B N 1
ATOM 2357 C CA . ASP B 1 23 ? -13.883 -27.703 -24.391 1 32.69 23 ASP B CA 1
ATOM 2358 C C . ASP B 1 23 ? -12.82 -26.906 -23.641 1 32.69 23 ASP B C 1
ATOM 2360 O O . ASP B 1 23 ? -11.68 -26.812 -24.094 1 32.69 23 ASP B O 1
ATOM 2364 N N . ARG B 1 24 ? -13.133 -25.688 -23.234 1 36.94 24 ARG B N 1
ATOM 2365 C CA . ARG B 1 24 ? -12.023 -25.219 -22.406 1 36.94 24 ARG B CA 1
ATOM 2366 C C . ARG B 1 24 ? -11.625 -26.266 -21.375 1 36.94 24 ARG B C 1
ATOM 2368 O O . ARG B 1 24 ? -12.477 -26.766 -20.641 1 36.94 24 ARG B O 1
ATOM 2375 N N . PRO B 1 25 ? -10.617 -26.969 -21.531 1 34.78 25 PRO B N 1
ATOM 2376 C CA . PRO B 1 25 ? -10.25 -27.953 -20.516 1 34.78 25 PRO B CA 1
ATOM 2377 C C . PRO B 1 25 ? -10.562 -27.484 -19.094 1 34.78 25 PRO B C 1
ATOM 2379 O O . PRO B 1 25 ? -10.266 -26.328 -18.75 1 34.78 25 PRO B O 1
ATOM 2382 N N . VAL B 1 26 ? -11.625 -27.859 -18.5 1 35.91 26 VAL B N 1
ATOM 2383 C CA . VAL B 1 26 ? -11.906 -27.797 -17.078 1 35.91 26 VAL B CA 1
ATOM 2384 C C . VAL B 1 26 ? -10.68 -28.234 -16.281 1 35.91 26 VAL B C 1
ATOM 2386 O O . VAL B 1 26 ? -10.633 -29.344 -15.766 1 35.91 26 VAL B O 1
ATOM 2389 N N . ALA B 1 27 ? -9.5 -28.219 -16.672 1 39.31 27 ALA B N 1
ATOM 2390 C CA . ALA B 1 27 ? -8.484 -28.734 -15.758 1 39.31 27 ALA B CA 1
ATOM 2391 C C . ALA B 1 27 ? -8.719 -28.219 -14.344 1 39.31 27 ALA B C 1
ATOM 2393 O O . ALA B 1 27 ? -9.047 -27.047 -14.141 1 39.31 27 ALA B O 1
ATOM 2394 N N . GLY B 1 28 ? -9.18 -29 -13.398 1 46.19 28 GLY B N 1
ATOM 2395 C CA . GLY B 1 28 ? -9.703 -28.969 -12.039 1 46.19 28 GLY B CA 1
ATOM 2396 C C . GLY B 1 28 ? -9.078 -27.875 -11.188 1 46.19 28 GLY B C 1
ATOM 2397 O O . GLY B 1 28 ? -9.547 -27.609 -10.078 1 46.19 28 GLY B O 1
ATOM 2398 N N . GLY B 1 29 ? -7.844 -27.484 -11.391 1 61.28 29 GLY B N 1
ATOM 2399 C CA . GLY B 1 29 ? -7.238 -26.594 -10.422 1 61.28 29 GLY B CA 1
ATOM 2400 C C . GLY B 1 29 ? -7.625 -25.141 -10.633 1 61.28 29 GLY B C 1
ATOM 2401 O O . GLY B 1 29 ? -8.117 -24.766 -11.703 1 61.28 29 GLY B O 1
ATOM 2402 N N . THR B 1 30 ? -8.039 -24.359 -9.594 1 78 30 THR B N 1
ATOM 2403 C CA . THR B 1 30 ? -8.336 -22.938 -9.656 1 78 30 THR B CA 1
ATOM 2404 C C . THR B 1 30 ? -7.305 -22.203 -10.508 1 78 30 THR B C 1
ATOM 2406 O O . THR B 1 30 ? -6.102 -22.312 -10.273 1 78 30 THR B O 1
ATOM 2409 N N . PRO B 1 31 ? -7.824 -21.641 -11.688 1 86.75 31 PRO B N 1
ATOM 2410 C CA . PRO B 1 31 ? -6.867 -20.938 -12.555 1 86.75 31 PRO B CA 1
ATOM 2411 C C . PRO B 1 31 ? -6.105 -19.844 -11.82 1 86.75 31 PRO B C 1
ATOM 2413 O O . PRO B 1 31 ? -6.629 -19.25 -10.875 1 86.75 31 PRO B O 1
ATOM 2416 N N . THR B 1 32 ? -4.82 -19.672 -12.258 1 90.25 32 THR B N 1
ATOM 2417 C CA . THR B 1 32 ? -3.99 -18.625 -11.68 1 90.25 32 THR B CA 1
ATOM 2418 C C . THR B 1 32 ? -3.684 -17.547 -12.711 1 90.25 32 THR B C 1
ATOM 2420 O O . THR B 1 32 ? -3.117 -16.5 -12.383 1 90.25 32 THR B O 1
ATOM 2423 N N . ASN B 1 33 ? -4.051 -17.703 -13.992 1 94.19 33 ASN B N 1
ATOM 2424 C CA . ASN B 1 33 ? -3.887 -16.781 -15.109 1 94.19 33 ASN B CA 1
ATOM 2425 C C . ASN B 1 33 ? -5.062 -16.859 -16.078 1 94.19 33 ASN B C 1
ATOM 2427 O O . ASN B 1 33 ? -5.406 -17.938 -16.562 1 94.19 33 ASN B O 1
ATOM 2431 N N . VAL B 1 34 ? -5.715 -15.711 -16.281 1 97.56 34 VAL B N 1
ATOM 2432 C CA . VAL B 1 34 ? -6.945 -15.758 -17.062 1 97.56 34 VAL B CA 1
ATOM 2433 C C . VAL B 1 34 ? -6.977 -14.586 -18.047 1 97.56 34 VAL B C 1
ATOM 2435 O O . VAL B 1 34 ? -6.359 -13.547 -17.797 1 97.56 34 VAL B O 1
ATOM 2438 N N . PRO B 1 35 ? -7.676 -14.781 -19.172 1 97.81 35 PRO B N 1
ATOM 2439 C CA . PRO B 1 35 ? -7.852 -13.656 -20.094 1 97.81 35 PRO B CA 1
ATOM 2440 C C . PRO B 1 35 ? -8.617 -12.492 -19.469 1 97.81 35 PRO B C 1
ATOM 2442 O O . PRO B 1 35 ? -9.492 -12.703 -18.625 1 97.81 35 PRO B O 1
ATOM 2445 N N . LEU B 1 36 ? -8.312 -11.289 -19.938 1 98.06 36 LEU B N 1
ATOM 2446 C CA . LEU B 1 36 ? -8.969 -10.094 -19.422 1 98.06 36 LEU B CA 1
ATOM 2447 C C . LEU B 1 36 ? -10.477 -10.148 -19.641 1 98.06 36 LEU B C 1
ATOM 2449 O O . LEU B 1 36 ? -11.25 -9.641 -18.828 1 98.06 36 LEU B O 1
ATOM 2453 N N . SER B 1 37 ? -10.906 -10.828 -20.672 1 97.06 37 SER B N 1
ATOM 2454 C CA . SER B 1 37 ? -12.312 -10.883 -21.062 1 97.06 37 SER B CA 1
ATOM 2455 C C . SER B 1 37 ? -13.133 -11.648 -20.031 1 97.06 37 SER B C 1
ATOM 2457 O O . SER B 1 37 ? -14.359 -11.555 -20.016 1 97.06 37 SER B O 1
ATOM 2459 N N . GLU B 1 38 ? -12.461 -12.398 -19.203 1 98.19 38 GLU B N 1
ATOM 2460 C CA . GLU B 1 38 ? -13.164 -13.203 -18.203 1 98.19 38 GLU B CA 1
ATOM 2461 C C . GLU B 1 38 ? -13.219 -12.477 -16.859 1 98.19 38 GLU B C 1
ATOM 2463 O O . GLU B 1 38 ? -13.703 -13.031 -15.875 1 98.19 38 GLU B O 1
ATOM 2468 N N . LEU B 1 39 ? -12.711 -11.266 -16.828 1 98.62 39 LEU B N 1
ATOM 2469 C CA . LEU B 1 39 ? -12.656 -10.492 -15.594 1 98.62 39 LEU B CA 1
ATOM 2470 C C . LEU B 1 39 ? -13.555 -9.266 -15.68 1 98.62 39 LEU B C 1
ATOM 2472 O O . LEU B 1 39 ? -13.594 -8.586 -16.703 1 98.62 39 LEU B O 1
ATOM 2476 N N . ALA B 1 40 ? -14.312 -9.016 -14.648 1 98.69 40 ALA B N 1
ATOM 2477 C CA . ALA B 1 40 ? -15.07 -7.773 -14.5 1 98.69 40 ALA B CA 1
ATOM 2478 C C . ALA B 1 40 ? -14.531 -6.945 -13.328 1 98.69 40 ALA B C 1
ATOM 2480 O O . ALA B 1 40 ? -14.195 -7.492 -12.273 1 98.69 40 ALA B O 1
ATOM 2481 N N . PRO B 1 41 ? -14.391 -5.672 -13.562 1 98.19 41 PRO B N 1
ATOM 2482 C CA . PRO B 1 41 ? -14.008 -4.836 -12.422 1 98.19 41 PRO B CA 1
ATOM 2483 C C . PRO B 1 41 ? -15.07 -4.812 -11.32 1 98.19 41 PRO B C 1
ATOM 2485 O O . PRO B 1 41 ? -16.266 -4.926 -11.609 1 98.19 41 PRO B O 1
ATOM 2488 N N . ASN B 1 42 ? -14.641 -4.68 -10.094 1 97.81 42 ASN B N 1
ATOM 2489 C CA . ASN B 1 42 ? -15.531 -4.566 -8.938 1 97.81 42 ASN B CA 1
ATOM 2490 C C . ASN B 1 42 ? -16.453 -3.352 -9.055 1 97.81 42 ASN B C 1
ATOM 2492 O O . ASN B 1 42 ? -15.992 -2.211 -8.953 1 97.81 42 ASN B O 1
ATOM 2496 N N . PRO B 1 43 ? -17.734 -3.521 -9.211 1 96.44 43 PRO B N 1
ATOM 2497 C CA . PRO B 1 43 ? -18.656 -2.383 -9.273 1 96.44 43 PRO B CA 1
ATOM 2498 C C . PRO B 1 43 ? -18.672 -1.564 -7.988 1 96.44 43 PRO B C 1
ATOM 2500 O O . PRO B 1 43 ? -19.094 -0.408 -7.992 1 96.44 43 PRO B O 1
ATOM 2503 N N . ARG B 1 44 ? -18.172 -2.104 -6.938 1 94 44 ARG B N 1
ATOM 2504 C CA . ARG B 1 44 ? -18.188 -1.437 -5.641 1 94 44 ARG B CA 1
ATOM 2505 C C . ARG B 1 44 ? -16.766 -1.041 -5.223 1 94 44 ARG B C 1
ATOM 2507 O O . ARG B 1 44 ? -16.438 -1.052 -4.035 1 94 44 ARG B O 1
ATOM 2514 N N . ASN B 1 45 ? -15.961 -0.8 -6.141 1 95.25 45 ASN B N 1
ATOM 2515 C CA . ASN B 1 45 ? -14.625 -0.277 -5.875 1 95.25 45 ASN B CA 1
ATOM 2516 C C . ASN B 1 45 ? -14.68 1.014 -5.062 1 95.25 45 ASN B C 1
ATOM 2518 O O . ASN B 1 45 ? -15.391 1.95 -5.422 1 95.25 45 ASN B O 1
ATOM 2522 N N . PRO B 1 46 ? -13.914 1.047 -3.998 1 94.44 46 PRO B N 1
ATOM 2523 C CA . PRO B 1 46 ? -13.977 2.23 -3.137 1 94.44 46 PRO B CA 1
ATOM 2524 C C . PRO B 1 46 ? -13.305 3.449 -3.758 1 94.44 46 PRO B C 1
ATOM 2526 O O . PRO B 1 46 ? -13.461 4.566 -3.266 1 94.44 46 PRO B O 1
ATOM 2529 N N . ARG B 1 47 ? -12.594 3.264 -4.777 1 93.12 47 ARG B N 1
ATOM 2530 C CA . ARG B 1 47 ? -11.922 4.379 -5.438 1 93.12 47 ARG B CA 1
ATOM 2531 C C . ARG B 1 47 ? -12.891 5.16 -6.312 1 93.12 47 ARG B C 1
ATOM 2533 O O . ARG B 1 47 ? -13.695 4.57 -7.035 1 93.12 47 ARG B O 1
ATOM 2540 N N . ASP B 1 48 ? -12.75 6.492 -6.227 1 86.31 48 ASP B N 1
ATOM 2541 C CA . ASP B 1 48 ? -13.562 7.352 -7.078 1 86.31 48 ASP B CA 1
ATOM 2542 C C . ASP B 1 48 ? -13.148 7.223 -8.547 1 86.31 48 ASP B C 1
ATOM 2544 O O . ASP B 1 48 ? -14 7.254 -9.438 1 86.31 48 ASP B O 1
ATOM 2548 N N . ASP B 1 49 ? -11.93 7.156 -8.711 1 88.44 49 ASP B N 1
ATOM 2549 C CA . ASP B 1 49 ? -11.328 6.957 -10.023 1 88.44 49 ASP B CA 1
ATOM 2550 C C . ASP B 1 49 ? -10.039 6.148 -9.922 1 88.44 49 ASP B C 1
ATOM 2552 O O . ASP B 1 49 ? -9.445 6.047 -8.844 1 88.44 49 ASP B O 1
ATOM 2556 N N . LEU B 1 50 ? -9.672 5.559 -11.031 1 91.5 50 LEU B N 1
ATOM 2557 C CA . LEU B 1 50 ? -8.508 4.672 -11.016 1 91.5 50 LEU B CA 1
ATOM 2558 C C . LEU B 1 50 ? -7.215 5.473 -11.062 1 91.5 50 LEU B C 1
ATOM 2560 O O . LEU B 1 50 ? -6.133 4.93 -10.812 1 91.5 50 LEU B O 1
ATOM 2564 N N . GLY B 1 51 ? -7.328 6.734 -11.336 1 87.69 51 GLY B N 1
ATOM 2565 C CA . GLY B 1 51 ? -6.156 7.598 -11.359 1 87.69 51 GLY B CA 1
ATOM 2566 C C . GLY B 1 51 ? -5.242 7.328 -12.539 1 87.69 51 GLY B C 1
ATOM 2567 O O . GLY B 1 51 ? -5.672 6.77 -13.555 1 87.69 51 GLY B O 1
ATOM 2568 N N . ASP B 1 52 ? -4.023 7.82 -12.352 1 87.69 52 ASP B N 1
ATOM 2569 C CA . ASP B 1 52 ? -2.998 7.641 -13.375 1 87.69 52 ASP B CA 1
ATOM 2570 C C . ASP B 1 52 ? -2.479 6.207 -13.383 1 87.69 52 ASP B C 1
ATOM 2572 O O . ASP B 1 52 ? -2.035 5.695 -12.352 1 87.69 52 ASP B O 1
ATOM 2576 N N . LEU B 1 53 ? -2.504 5.539 -14.523 1 92.38 53 LEU B N 1
ATOM 2577 C CA . LEU B 1 53 ? -2.111 4.137 -14.641 1 92.38 53 LEU B CA 1
ATOM 2578 C C . LEU B 1 53 ? -0.686 4.012 -15.164 1 92.38 53 LEU B C 1
ATOM 2580 O O . LEU B 1 53 ? -0.164 2.904 -15.305 1 92.38 53 LEU B O 1
ATOM 2584 N N . SER B 1 54 ? -0.033 5.145 -15.383 1 88.06 54 SER B N 1
ATOM 2585 C CA . SER B 1 54 ? 1.294 5.129 -15.992 1 88.06 54 SER B CA 1
ATOM 2586 C C . SER B 1 54 ? 2.299 4.402 -15.102 1 88.06 54 SER B C 1
ATOM 2588 O O . SER B 1 54 ? 3.242 3.785 -15.602 1 88.06 54 SER B O 1
ATOM 2590 N N . ASP B 1 55 ? 2.004 4.418 -13.867 1 85.75 55 ASP B N 1
ATOM 2591 C CA . ASP B 1 55 ? 2.918 3.777 -12.93 1 85.75 55 ASP B CA 1
ATOM 2592 C C . ASP B 1 55 ? 2.809 2.256 -13 1 85.75 55 ASP B C 1
ATOM 2594 O O . ASP B 1 55 ? 3.619 1.54 -12.406 1 85.75 55 ASP B O 1
ATOM 2598 N N . LEU B 1 56 ? 1.835 1.765 -13.781 1 91.56 56 LEU B N 1
ATOM 2599 C CA . LEU B 1 56 ? 1.625 0.323 -13.852 1 91.56 56 LEU B CA 1
ATOM 2600 C C . LEU B 1 56 ? 2.008 -0.213 -15.227 1 91.56 56 LEU B C 1
ATOM 2602 O O . LEU B 1 56 ? 1.621 -1.324 -15.594 1 91.56 56 LEU B O 1
ATOM 2606 N N . VAL B 1 57 ? 2.748 0.506 -15.992 1 88.75 57 VAL B N 1
ATOM 2607 C CA . VAL B 1 57 ? 3.152 0.099 -17.328 1 88.75 57 VAL B CA 1
ATOM 2608 C C . VAL B 1 57 ? 3.949 -1.202 -17.25 1 88.75 57 VAL B C 1
ATOM 2610 O O . VAL B 1 57 ? 3.908 -2.016 -18.188 1 88.75 57 VAL B O 1
ATOM 2613 N N . SER B 1 58 ? 4.578 -1.444 -16.141 1 87 58 SER B N 1
ATOM 2614 C CA . SER B 1 58 ? 5.418 -2.625 -15.961 1 87 58 SER B CA 1
ATOM 2615 C C . SER B 1 58 ? 4.582 -3.902 -15.961 1 87 58 SER B C 1
ATOM 2617 O O . SER B 1 58 ? 5.121 -5 -16.094 1 87 58 SER B O 1
ATOM 2619 N N . ILE B 1 59 ? 3.318 -3.791 -15.852 1 92 59 ILE B N 1
ATOM 2620 C CA . ILE B 1 59 ? 2.42 -4.941 -15.82 1 92 59 ILE B CA 1
ATOM 2621 C C . ILE B 1 59 ? 2.537 -5.723 -17.125 1 92 59 ILE B C 1
ATOM 2623 O O . ILE B 1 59 ? 2.174 -6.898 -17.188 1 92 59 ILE B O 1
ATOM 2627 N N . THR B 1 60 ? 2.982 -5.09 -18.203 1 90.12 60 THR B N 1
ATOM 2628 C CA . THR B 1 60 ? 3.158 -5.738 -19.5 1 90.12 60 THR B CA 1
ATOM 2629 C C . THR B 1 60 ? 4.273 -6.777 -19.438 1 90.12 60 THR B C 1
ATOM 2631 O O . THR B 1 60 ? 4.223 -7.793 -20.125 1 90.12 60 THR B O 1
ATOM 2634 N N . GLY B 1 61 ? 5.277 -6.562 -18.625 1 86.69 61 GLY B N 1
ATOM 2635 C CA . GLY B 1 61 ? 6.398 -7.477 -18.484 1 86.69 61 GLY B CA 1
ATOM 2636 C C . GLY B 1 61 ? 6.219 -8.477 -17.344 1 86.69 61 GLY B C 1
ATOM 2637 O O . GLY B 1 61 ? 6.258 -9.688 -17.562 1 86.69 61 GLY B O 1
ATOM 2638 N N . THR B 1 62 ? 6.043 -7.938 -16.156 1 89.5 62 THR B N 1
ATOM 2639 C CA . THR B 1 62 ? 5.906 -8.805 -14.992 1 89.5 62 THR B CA 1
ATOM 2640 C C . THR B 1 62 ? 4.805 -8.289 -14.07 1 89.5 62 THR B C 1
ATOM 2642 O O . THR B 1 62 ? 4.758 -7.102 -13.75 1 89.5 62 THR B O 1
ATOM 2645 N N . GLN B 1 63 ? 3.898 -9.203 -13.781 1 94.81 63 GLN B N 1
ATOM 2646 C CA . GLN B 1 63 ? 2.906 -8.914 -12.75 1 94.81 63 GLN B CA 1
ATOM 2647 C C . GLN B 1 63 ? 3.406 -9.336 -11.375 1 94.81 63 GLN B C 1
ATOM 2649 O O . GLN B 1 63 ? 3.541 -10.531 -11.094 1 94.81 63 GLN B O 1
ATOM 2654 N N . LEU B 1 64 ? 3.533 -8.414 -10.516 1 93.62 64 LEU B N 1
ATOM 2655 C CA . LEU B 1 64 ? 4.145 -8.719 -9.227 1 93.62 64 LEU B CA 1
ATOM 2656 C C . LEU B 1 64 ? 3.109 -9.273 -8.25 1 93.62 64 LEU B C 1
ATOM 2658 O O . LEU B 1 64 ? 3.438 -10.102 -7.398 1 93.62 64 LEU B O 1
ATOM 2662 N N . GLN B 1 65 ? 1.901 -8.758 -8.406 1 94.56 65 GLN B N 1
ATOM 2663 C CA . GLN B 1 65 ? 0.822 -9.188 -7.52 1 94.56 65 GLN B CA 1
ATOM 2664 C C . GLN B 1 65 ? -0.39 -9.656 -8.32 1 94.56 65 GLN B C 1
ATOM 2666 O O . GLN B 1 65 ? -0.803 -9 -9.273 1 94.56 65 GLN B O 1
ATOM 2671 N N . PRO B 1 66 ? -0.869 -10.719 -7.945 1 96.44 66 PRO B N 1
ATOM 2672 C CA . PRO B 1 66 ? -2.105 -11.133 -8.617 1 96.44 66 PRO B CA 1
ATOM 2673 C C . PRO B 1 66 ? -3.314 -10.305 -8.18 1 96.44 66 PRO B C 1
ATOM 2675 O O . PRO B 1 66 ? -3.27 -9.633 -7.145 1 96.44 66 PRO B O 1
ATOM 2678 N N . ALA B 1 67 ? -4.297 -10.32 -8.992 1 97.56 67 ALA B N 1
ATOM 2679 C CA . ALA B 1 67 ? -5.57 -9.719 -8.609 1 97.56 67 ALA B CA 1
ATOM 2680 C C . ALA B 1 67 ? -6.391 -10.68 -7.746 1 97.56 67 ALA B C 1
ATOM 2682 O O . ALA B 1 67 ? -6.438 -11.883 -8.023 1 97.56 67 ALA B O 1
ATOM 2683 N N . LEU B 1 68 ? -6.957 -10.148 -6.707 1 97.75 68 LEU B N 1
ATOM 2684 C CA . LEU B 1 68 ? -7.898 -10.938 -5.922 1 97.75 68 LEU B CA 1
ATOM 2685 C C . LEU B 1 68 ? -9.281 -10.938 -6.57 1 97.75 68 LEU B C 1
ATOM 2687 O O . LEU B 1 68 ? -9.867 -9.875 -6.793 1 97.75 68 LEU B O 1
ATOM 2691 N N . VAL B 1 69 ? -9.766 -12.156 -6.848 1 98.44 69 VAL B N 1
ATOM 2692 C CA . VAL B 1 69 ? -11.055 -12.234 -7.527 1 98.44 69 VAL B CA 1
ATOM 2693 C C . VAL B 1 69 ? -11.977 -13.195 -6.773 1 98.44 69 VAL B C 1
ATOM 2695 O O . VAL B 1 69 ? -11.523 -13.969 -5.934 1 98.44 69 VAL B O 1
ATOM 2698 N N . VAL B 1 70 ? -13.273 -13.031 -7.062 1 98.44 70 VAL B N 1
ATOM 2699 C CA . VAL B 1 70 ? -14.289 -13.992 -6.633 1 98.44 70 VAL B CA 1
ATOM 2700 C C . VAL B 1 70 ? -15.07 -14.492 -7.844 1 98.44 70 VAL B C 1
ATOM 2702 O O . VAL B 1 70 ? -15.109 -13.828 -8.883 1 98.44 70 VAL B O 1
ATOM 2705 N N . THR B 1 71 ? -15.555 -15.648 -7.699 1 98.31 71 THR B N 1
ATOM 2706 C CA . THR B 1 71 ? -16.359 -16.188 -8.789 1 98.31 71 THR B CA 1
ATOM 2707 C C . THR B 1 71 ? -17.609 -15.352 -9.016 1 98.31 71 THR B C 1
ATOM 2709 O O . THR B 1 71 ? -18.109 -14.711 -8.094 1 98.31 71 THR B O 1
ATOM 2712 N N . ARG B 1 72 ? -18.031 -15.375 -10.211 1 98.12 72 ARG B N 1
ATOM 2713 C CA . ARG B 1 72 ? -19.25 -14.648 -10.586 1 98.12 72 ARG B CA 1
ATOM 2714 C C . ARG B 1 72 ? -20.406 -15.008 -9.664 1 98.12 72 ARG B C 1
ATOM 2716 O O . ARG B 1 72 ? -21.109 -14.125 -9.164 1 98.12 72 ARG B O 1
ATOM 2723 N N . ASP B 1 73 ? -20.594 -16.219 -9.414 1 97.88 73 ASP B N 1
ATOM 2724 C CA . ASP B 1 73 ? -21.688 -16.703 -8.586 1 97.88 73 ASP B CA 1
ATOM 2725 C C . ASP B 1 73 ? -21.578 -16.172 -7.16 1 97.88 73 ASP B C 1
ATOM 2727 O O . ASP B 1 73 ? -22.578 -15.742 -6.574 1 97.88 73 ASP B O 1
ATOM 2731 N N . ALA B 1 74 ? -20.391 -16.234 -6.621 1 98.38 74 ALA B N 1
ATOM 2732 C CA . ALA B 1 74 ? -20.172 -15.75 -5.262 1 98.38 74 ALA B CA 1
ATOM 2733 C C . ALA B 1 74 ? -20.5 -14.266 -5.156 1 98.38 74 ALA B C 1
ATOM 2735 O O . ALA B 1 74 ? -21.109 -13.828 -4.176 1 98.38 74 ALA B O 1
ATOM 2736 N N . TYR B 1 75 ? -20.141 -13.5 -6.164 1 98.69 75 TYR B N 1
ATOM 2737 C CA . TYR B 1 75 ? -20.391 -12.062 -6.164 1 98.69 75 TYR B CA 1
ATOM 2738 C C . TYR B 1 75 ? -21.891 -11.773 -6.297 1 98.69 75 TYR B C 1
ATOM 2740 O O . TYR B 1 75 ? -22.438 -10.969 -5.547 1 98.69 75 TYR B O 1
ATOM 2748 N N . LEU B 1 76 ? -22.562 -12.414 -7.195 1 98.38 76 LEU B N 1
ATOM 2749 C CA . LEU B 1 76 ? -23.953 -12.102 -7.52 1 98.38 76 LEU B CA 1
ATOM 2750 C C . LEU B 1 76 ? -24.875 -12.586 -6.414 1 98.38 76 LEU B C 1
ATOM 2752 O O . LEU B 1 76 ? -26.016 -12.109 -6.305 1 98.38 76 LEU B O 1
ATOM 2756 N N . ARG B 1 77 ? -24.406 -13.547 -5.656 1 98.31 77 ARG B N 1
ATOM 2757 C CA . ARG B 1 77 ? -25.188 -13.914 -4.469 1 98.31 77 ARG B CA 1
ATOM 2758 C C . ARG B 1 77 ? -25.359 -12.719 -3.541 1 98.31 77 ARG B C 1
ATOM 2760 O O . ARG B 1 77 ? -26.391 -12.57 -2.896 1 98.31 77 ARG B O 1
ATOM 2767 N N . LEU B 1 78 ? -24.359 -11.852 -3.469 1 98.19 78 LEU B N 1
ATOM 2768 C CA . LEU B 1 78 ? -24.375 -10.68 -2.598 1 98.19 78 LEU B CA 1
ATOM 2769 C C . LEU B 1 78 ? -25.047 -9.5 -3.291 1 98.19 78 LEU B C 1
ATOM 2771 O O . LEU B 1 78 ? -25.766 -8.727 -2.652 1 98.19 78 LEU B O 1
ATOM 2775 N N . TYR B 1 79 ? -24.781 -9.391 -4.598 1 98.12 79 TYR B N 1
ATOM 2776 C CA . TYR B 1 79 ? -25.25 -8.242 -5.359 1 98.12 79 TYR B CA 1
ATOM 2777 C C . TYR B 1 79 ? -25.906 -8.68 -6.664 1 98.12 79 TYR B C 1
ATOM 2779 O O . TYR B 1 79 ? -25.422 -8.375 -7.75 1 98.12 79 TYR B O 1
ATOM 2787 N N . PRO B 1 80 ? -27.047 -9.234 -6.57 1 98 80 PRO B N 1
ATOM 2788 C CA . PRO B 1 80 ? -27.734 -9.711 -7.777 1 98 80 PRO B CA 1
ATOM 2789 C C . PRO B 1 80 ? -28.031 -8.578 -8.766 1 98 80 PRO B C 1
ATOM 2791 O O . PRO B 1 80 ? -28.109 -8.82 -9.969 1 98 80 PRO B O 1
ATOM 2794 N N . GLU B 1 81 ? -28.125 -7.391 -8.258 1 97.44 81 GLU B N 1
ATOM 2795 C CA . GLU B 1 81 ? -28.453 -6.234 -9.078 1 97.44 81 GLU B CA 1
ATOM 2796 C C . GLU B 1 81 ? -27.312 -5.867 -10.016 1 97.44 81 GLU B C 1
ATOM 2798 O O . GLU B 1 81 ? -27.5 -5.094 -10.961 1 97.44 81 GLU B O 1
ATOM 2803 N N . ASP B 1 82 ? -26.172 -6.449 -9.82 1 97.81 82 ASP B N 1
ATOM 2804 C CA . ASP B 1 82 ? -24.984 -6.094 -10.617 1 97.81 82 ASP B CA 1
ATOM 2805 C C . ASP B 1 82 ? -24.812 -7.051 -11.789 1 97.81 82 ASP B C 1
ATOM 2807 O O . ASP B 1 82 ? -23.797 -7.012 -12.484 1 97.81 82 ASP B O 1
ATOM 2811 N N . ASP B 1 83 ? -25.719 -7.836 -12.086 1 97.75 83 ASP B N 1
ATOM 2812 C CA . ASP B 1 83 ? -25.625 -8.859 -13.125 1 97.75 83 ASP B CA 1
ATOM 2813 C C . ASP B 1 83 ? -25.219 -8.242 -14.461 1 97.75 83 ASP B C 1
ATOM 2815 O O . ASP B 1 83 ? -24.281 -8.727 -15.109 1 97.75 83 ASP B O 1
ATOM 2819 N N . THR B 1 84 ? -25.859 -7.133 -14.82 1 97 84 THR B N 1
ATOM 2820 C CA . THR B 1 84 ? -25.578 -6.5 -16.109 1 97 84 THR B CA 1
ATOM 2821 C C . THR B 1 84 ? -24.203 -5.848 -16.109 1 97 84 THR B C 1
ATOM 2823 O O . THR B 1 84 ? -23.516 -5.812 -17.125 1 97 84 THR B O 1
ATOM 2826 N N . LYS B 1 85 ? -23.766 -5.383 -14.977 1 96.81 85 LYS B N 1
ATOM 2827 C CA . LYS B 1 85 ? -22.469 -4.723 -14.859 1 96.81 85 LYS B CA 1
ATOM 2828 C C . LYS B 1 85 ? -21.328 -5.719 -15.016 1 96.81 85 LYS B C 1
ATOM 2830 O O . LYS B 1 85 ? -20.266 -5.379 -15.547 1 96.81 85 LYS B O 1
ATOM 2835 N N . ILE B 1 86 ? -21.484 -6.918 -14.586 1 96.88 86 ILE B N 1
ATOM 2836 C CA . ILE B 1 86 ? -20.438 -7.926 -14.602 1 96.88 86 ILE B CA 1
ATOM 2837 C C . ILE B 1 86 ? -20.484 -8.703 -15.922 1 96.88 86 ILE B C 1
ATOM 2839 O O . ILE B 1 86 ? -19.516 -9.359 -16.297 1 96.88 86 ILE B O 1
ATOM 2843 N N . GLY B 1 87 ? -21.656 -8.672 -16.578 1 95.69 87 GLY B N 1
ATOM 2844 C CA . GLY B 1 87 ? -21.781 -9.359 -17.859 1 95.69 87 GLY B CA 1
ATOM 2845 C C . GLY B 1 87 ? -21.5 -10.844 -17.766 1 95.69 87 GLY B C 1
ATOM 2846 O O . GLY B 1 87 ? -22 -11.531 -16.875 1 95.69 87 GLY B O 1
ATOM 2847 N N . LEU B 1 88 ? -20.688 -11.352 -18.719 1 95.88 88 LEU B N 1
ATOM 2848 C CA . LEU B 1 88 ? -20.422 -12.781 -18.797 1 95.88 88 LEU B CA 1
ATOM 2849 C C . LEU B 1 88 ? -19.094 -13.133 -18.141 1 95.88 88 LEU B C 1
ATOM 2851 O O . LEU B 1 88 ? -18.578 -14.242 -18.297 1 95.88 88 LEU B O 1
ATOM 2855 N N . ALA B 1 89 ? -18.562 -12.195 -17.391 1 98.06 89 ALA B N 1
ATOM 2856 C CA . ALA B 1 89 ? -17.281 -12.453 -16.734 1 98.06 89 ALA B CA 1
ATOM 2857 C C . ALA B 1 89 ? -17.391 -13.633 -15.766 1 98.06 89 ALA B C 1
ATOM 2859 O O . ALA B 1 89 ? -18.406 -13.789 -15.078 1 98.06 89 ALA B O 1
ATOM 2860 N N . ARG B 1 90 ? -16.359 -14.398 -15.727 1 97.88 90 ARG B N 1
ATOM 2861 C CA . ARG B 1 90 ? -16.328 -15.555 -14.828 1 97.88 90 ARG B CA 1
ATOM 2862 C C . ARG B 1 90 ? -15.922 -15.141 -13.422 1 97.88 90 ARG B C 1
ATOM 2864 O O . ARG B 1 90 ? -16.281 -15.812 -12.445 1 97.88 90 ARG B O 1
ATOM 2871 N N . TRP B 1 91 ? -15.148 -14.047 -13.383 1 98.44 91 TRP B N 1
ATOM 2872 C CA . TRP B 1 91 ? -14.633 -13.578 -12.102 1 98.44 91 TRP B CA 1
ATOM 2873 C C . TRP B 1 91 ? -14.797 -12.07 -11.961 1 98.44 91 TRP B C 1
ATOM 2875 O O . TRP B 1 91 ? -14.758 -11.336 -12.961 1 98.44 91 TRP B O 1
ATOM 2885 N N . VAL B 1 92 ? -15.023 -11.633 -10.75 1 98.81 92 VAL B N 1
ATOM 2886 C CA . VAL B 1 92 ? -15.078 -10.211 -10.422 1 98.81 92 VAL B CA 1
ATOM 2887 C C . VAL B 1 92 ? -13.836 -9.82 -9.625 1 98.81 92 VAL B C 1
ATOM 2889 O O . VAL B 1 92 ? -13.516 -10.438 -8.609 1 98.81 92 VAL B O 1
ATOM 2892 N N . VAL B 1 93 ? -13.156 -8.844 -10.086 1 98.75 93 VAL B N 1
ATOM 2893 C CA . VAL B 1 93 ? -11.938 -8.367 -9.43 1 98.75 93 VAL B CA 1
ATOM 2894 C C . VAL B 1 93 ? -12.305 -7.555 -8.188 1 98.75 93 VAL B C 1
ATOM 2896 O O . VAL B 1 93 ? -12.969 -6.52 -8.289 1 98.75 93 VAL B O 1
ATOM 2899 N N . ILE B 1 94 ? -11.867 -8 -7.051 1 98.31 94 ILE B N 1
ATOM 2900 C CA . ILE B 1 94 ? -12.125 -7.285 -5.805 1 98.31 94 ILE B CA 1
ATOM 2901 C C . ILE B 1 94 ? -10.961 -6.352 -5.496 1 98.31 94 ILE B C 1
ATOM 2903 O O . ILE B 1 94 ? -11.164 -5.18 -5.164 1 98.31 94 ILE B O 1
ATOM 2907 N N . ASN B 1 95 ? -9.758 -6.863 -5.586 1 97.31 95 ASN B N 1
ATOM 2908 C CA . ASN B 1 95 ? -8.523 -6.086 -5.5 1 97.31 95 ASN B CA 1
ATOM 2909 C C . ASN B 1 95 ? -7.672 -6.242 -6.754 1 97.31 95 ASN B C 1
ATOM 2911 O O . ASN B 1 95 ? -7.414 -7.363 -7.199 1 97.31 95 ASN B O 1
ATOM 2915 N N . GLY B 1 96 ? -7.25 -5.121 -7.281 1 97.06 96 GLY B N 1
ATOM 2916 C CA . GLY B 1 96 ? -6.457 -5.152 -8.5 1 97.06 96 GLY B CA 1
ATOM 2917 C C . GLY B 1 96 ? -7.176 -4.551 -9.695 1 97.06 96 GLY B C 1
ATOM 2918 O O . GLY B 1 96 ? -6.852 -4.867 -10.844 1 97.06 96 GLY B O 1
ATOM 2919 N N . CYS B 1 97 ? -8.156 -3.689 -9.43 1 97.81 97 CYS B N 1
ATOM 2920 C CA . CYS B 1 97 ? -8.891 -3.055 -10.516 1 97.81 97 CYS B CA 1
ATOM 2921 C C . CYS B 1 97 ? -7.977 -2.162 -11.344 1 97.81 97 CYS B C 1
ATOM 2923 O O . CYS B 1 97 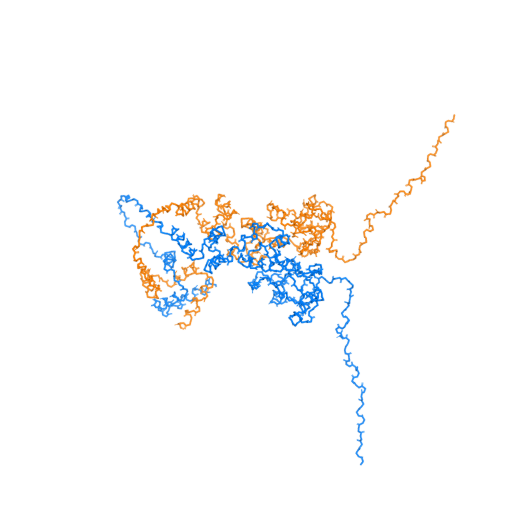? -8.141 -2.057 -12.562 1 97.81 97 CYS B O 1
ATOM 2925 N N . ARG B 1 98 ? -7.02 -1.522 -10.742 1 96.19 98 ARG B N 1
ATOM 2926 C CA . ARG B 1 98 ? -6.047 -0.728 -11.484 1 96.19 98 ARG B CA 1
ATOM 2927 C C . ARG B 1 98 ? -5.172 -1.614 -12.367 1 96.19 98 ARG B C 1
ATOM 2929 O O . ARG B 1 98 ? -4.816 -1.23 -13.484 1 96.19 98 ARG B O 1
ATOM 2936 N N . ARG B 1 99 ? -4.855 -2.74 -11.875 1 97.19 99 ARG B N 1
ATOM 2937 C CA . ARG B 1 99 ? -4.078 -3.693 -12.656 1 97.19 99 ARG B CA 1
ATOM 2938 C C . ARG B 1 99 ? -4.859 -4.164 -13.875 1 97.19 99 ARG B C 1
ATOM 2940 O O . ARG B 1 99 ? -4.305 -4.266 -14.977 1 97.19 99 ARG B O 1
ATOM 2947 N N . LEU B 1 100 ? -6.121 -4.484 -13.625 1 98.12 100 LEU B N 1
ATOM 2948 C CA . LEU B 1 100 ? -6.992 -4.879 -14.727 1 98.12 100 LEU B CA 1
ATOM 2949 C C . LEU B 1 100 ? -7.047 -3.783 -15.789 1 98.12 100 LEU B C 1
ATOM 2951 O O . LEU B 1 100 ? -6.867 -4.055 -16.984 1 98.12 100 LEU B O 1
ATOM 2955 N N . ALA B 1 101 ? -7.219 -2.588 -15.352 1 97.62 101 ALA B N 1
ATOM 2956 C CA . ALA B 1 101 ? -7.293 -1.447 -16.266 1 97.62 101 ALA B CA 1
ATOM 2957 C C . ALA B 1 101 ? -5.965 -1.235 -16.984 1 97.62 101 ALA B C 1
ATOM 2959 O O . ALA B 1 101 ? -5.941 -0.966 -18.188 1 97.62 101 ALA B O 1
ATOM 2960 N N . ALA B 1 102 ? -4.898 -1.345 -16.234 1 96.88 102 ALA B N 1
ATOM 2961 C CA . ALA B 1 102 ? -3.574 -1.164 -16.812 1 96.88 102 ALA B CA 1
ATOM 2962 C C . ALA B 1 102 ? -3.285 -2.234 -17.859 1 96.88 102 ALA B C 1
ATOM 2964 O O . ALA B 1 102 ? -2.74 -1.938 -18.938 1 96.88 102 ALA B O 1
ATOM 2965 N N . ALA B 1 103 ? -3.617 -3.469 -17.516 1 97.38 103 ALA B N 1
ATOM 2966 C CA . ALA B 1 103 ? -3.418 -4.555 -18.469 1 97.38 103 ALA B CA 1
ATOM 2967 C C . ALA B 1 103 ? -4.156 -4.277 -19.781 1 97.38 103 ALA B C 1
ATOM 2969 O O . ALA B 1 103 ? -3.605 -4.469 -20.859 1 97.38 103 ALA B O 1
ATOM 2970 N N . ALA B 1 104 ? -5.348 -3.816 -19.625 1 96.88 104 ALA B N 1
ATOM 2971 C CA . ALA B 1 104 ? -6.145 -3.473 -20.812 1 96.88 104 ALA B CA 1
ATOM 2972 C C . ALA B 1 104 ? -5.523 -2.307 -21.562 1 96.88 104 ALA B C 1
ATOM 2974 O O . ALA B 1 104 ? -5.371 -2.365 -22.797 1 96.88 104 ALA B O 1
ATOM 2975 N N . ASN B 1 105 ? -5.141 -1.31 -20.812 1 96.31 105 ASN B N 1
ATOM 2976 C CA . ASN B 1 105 ? -4.617 -0.076 -21.391 1 96.31 105 ASN B CA 1
ATOM 2977 C C . ASN B 1 105 ? -3.293 -0.313 -22.125 1 96.31 105 ASN B C 1
ATOM 2979 O O . ASN B 1 105 ? -3.031 0.299 -23.156 1 96.31 105 ASN B O 1
ATOM 2983 N N . PHE B 1 106 ? -2.494 -1.192 -21.609 1 95.12 106 PHE B N 1
ATOM 2984 C CA . PHE B 1 106 ? -1.15 -1.366 -22.141 1 95.12 106 PHE B CA 1
ATOM 2985 C C . PHE B 1 106 ? -1.061 -2.641 -22.969 1 95.12 106 PHE B C 1
ATOM 2987 O O . PHE B 1 106 ? 0.016 -2.998 -23.453 1 95.12 106 PHE B O 1
ATOM 2994 N N . GLY B 1 107 ? -2.125 -3.363 -23.109 1 94.62 107 GLY B N 1
ATOM 2995 C CA . GLY B 1 107 ? -2.225 -4.422 -24.094 1 94.62 107 GLY B CA 1
ATOM 2996 C C . GLY B 1 107 ? -1.799 -5.777 -23.562 1 94.62 107 GLY B C 1
ATOM 2997 O O . GLY B 1 107 ? -1.295 -6.617 -24.312 1 94.62 107 GLY B O 1
ATOM 2998 N N . ARG B 1 108 ? -1.822 -6.031 -22.281 1 95 108 ARG B N 1
ATOM 2999 C CA . ARG B 1 108 ? -1.617 -7.359 -21.719 1 95 108 ARG B CA 1
ATOM 3000 C C . ARG B 1 108 ? -2.891 -8.195 -21.797 1 95 108 ARG B C 1
ATOM 3002 O O . ARG B 1 108 ? -3.934 -7.797 -21.281 1 95 108 ARG B O 1
ATOM 3009 N N . PRO B 1 109 ? -2.844 -9.344 -22.391 1 95.75 109 PRO B N 1
ATOM 3010 C CA . PRO B 1 109 ? -4.082 -10.07 -22.672 1 95.75 109 PRO B CA 1
ATOM 3011 C C . PRO B 1 109 ? -4.613 -10.844 -21.469 1 95.75 109 PRO B C 1
ATOM 3013 O O . PRO B 1 109 ? -5.797 -11.18 -21.422 1 95.75 109 PRO B O 1
ATOM 3016 N N . ASN B 1 110 ? -3.646 -11.156 -20.5 1 97.38 110 ASN B N 1
ATOM 3017 C CA . ASN B 1 110 ? -4.012 -11.969 -19.344 1 97.38 110 ASN B CA 1
ATOM 3018 C C . ASN B 1 110 ? -3.588 -11.312 -18.047 1 97.38 110 ASN B C 1
ATOM 3020 O O . ASN B 1 110 ? -2.73 -10.43 -18.031 1 97.38 110 ASN B O 1
ATOM 3024 N N . LEU B 1 111 ? -4.227 -11.758 -17.016 1 97.44 111 LEU B N 1
ATOM 3025 C CA . LEU B 1 111 ? -3.889 -11.289 -15.68 1 97.44 111 LEU B CA 1
ATOM 3026 C C . LEU B 1 111 ? -3.746 -12.461 -14.719 1 97.44 111 LEU B C 1
ATOM 3028 O O . LEU B 1 111 ? -4.562 -13.391 -14.734 1 97.44 111 LEU B O 1
ATOM 3032 N N . ASP B 1 112 ? -2.709 -12.438 -13.914 1 95.81 112 ASP B N 1
ATOM 3033 C CA . ASP B 1 112 ? -2.596 -13.383 -12.812 1 95.81 112 ASP B CA 1
ATOM 3034 C C . ASP B 1 112 ? -3.619 -13.078 -11.719 1 95.81 112 ASP B C 1
ATOM 3036 O O . ASP B 1 112 ? -3.775 -11.93 -11.312 1 95.81 112 ASP B O 1
ATOM 3040 N N . ILE B 1 113 ? -4.32 -14.164 -11.258 1 96.56 113 ILE B N 1
ATOM 3041 C CA . ILE B 1 113 ? -5.371 -13.945 -10.266 1 96.56 113 ILE B CA 1
ATOM 3042 C C . ILE B 1 113 ? -5.234 -14.961 -9.133 1 96.56 113 ILE B C 1
ATOM 3044 O O . ILE B 1 113 ? -4.504 -15.945 -9.266 1 96.56 113 ILE B O 1
ATOM 3048 N N . ILE B 1 114 ? -5.816 -14.625 -8.039 1 94.56 114 ILE B N 1
ATOM 3049 C CA . ILE B 1 114 ? -6.07 -15.562 -6.953 1 94.56 114 ILE B CA 1
ATOM 3050 C C . ILE B 1 114 ? -7.559 -15.57 -6.613 1 94.56 114 ILE B C 1
ATOM 3052 O O . ILE B 1 114 ? -8.164 -14.516 -6.43 1 94.56 114 ILE B O 1
ATOM 3056 N N . VAL B 1 115 ? -8.133 -16.75 -6.629 1 95.94 115 VAL B N 1
ATOM 3057 C CA . VAL B 1 115 ? -9.562 -16.875 -6.391 1 95.94 115 VAL B CA 1
ATOM 3058 C C . VAL B 1 115 ? -9.82 -17.141 -4.91 1 95.94 115 VAL B C 1
ATOM 3060 O O . VAL B 1 115 ? -9.297 -18.109 -4.344 1 95.94 115 VAL B O 1
ATOM 3063 N N . LYS B 1 116 ? -10.57 -16.25 -4.25 1 95.81 116 LYS B N 1
ATOM 3064 C CA . LYS B 1 116 ? -10.938 -16.422 -2.848 1 95.81 116 LYS B CA 1
ATOM 3065 C C . LYS B 1 116 ? -12.406 -16.062 -2.619 1 95.81 116 LYS B C 1
ATOM 3067 O O . LYS B 1 116 ? -12.719 -14.977 -2.135 1 95.81 116 LYS B O 1
ATOM 3072 N N . ASP B 1 117 ? -13.25 -17 -2.725 1 96.94 117 ASP B N 1
ATOM 3073 C CA . ASP B 1 117 ? -14.688 -16.766 -2.574 1 96.94 117 ASP B CA 1
ATOM 3074 C C . ASP B 1 117 ? -15.039 -16.469 -1.119 1 96.94 117 ASP B C 1
ATOM 3076 O O . ASP B 1 117 ? -16.109 -15.914 -0.836 1 96.94 117 ASP B O 1
ATOM 3080 N N . GLU B 1 118 ? -14.109 -16.766 -0.216 1 95.19 118 GLU B N 1
ATOM 3081 C CA . GLU B 1 118 ? -14.359 -16.5 1.196 1 95.19 118 GLU B CA 1
ATOM 3082 C C . GLU B 1 118 ? -14.516 -15.008 1.457 1 95.19 118 GLU B C 1
ATOM 3084 O O . GLU B 1 118 ? -15.164 -14.602 2.424 1 95.19 118 GLU B O 1
ATOM 3089 N N . VAL B 1 119 ? -13.945 -14.195 0.562 1 96.38 119 VAL B N 1
ATOM 3090 C CA . VAL B 1 119 ? -14.055 -12.75 0.738 1 96.38 119 VAL B CA 1
ATOM 3091 C C . VAL B 1 119 ? -15.453 -12.281 0.35 1 96.38 119 VAL B C 1
ATOM 3093 O O . VAL B 1 119 ? -15.852 -11.156 0.666 1 96.38 119 VAL B O 1
ATOM 3096 N N . ALA B 1 120 ? -16.172 -13.133 -0.265 1 97.81 120 ALA B N 1
ATOM 3097 C CA . ALA B 1 120 ? -17.547 -12.82 -0.676 1 97.81 120 ALA B CA 1
ATOM 3098 C C . ALA B 1 120 ? -18.562 -13.57 0.182 1 97.81 120 ALA B C 1
ATOM 3100 O O . ALA B 1 120 ? -19.641 -13.93 -0.292 1 97.81 120 ALA B O 1
ATOM 3101 N N . LYS B 1 121 ? -18.234 -13.891 1.358 1 97.12 121 LYS B N 1
ATOM 3102 C CA . LYS B 1 121 ? -19.172 -14.578 2.242 1 97.12 121 LYS B CA 1
ATOM 3103 C C . LYS B 1 121 ? -20.344 -13.68 2.625 1 97.12 121 LYS B C 1
ATOM 3105 O O . LYS B 1 121 ? -21.453 -14.156 2.875 1 97.12 121 LYS B O 1
ATOM 3110 N N . ASP B 1 122 ? -20.109 -12.367 2.75 1 97.56 122 ASP B N 1
ATOM 3111 C CA . ASP B 1 122 ? -21.125 -11.352 2.975 1 97.56 122 ASP B CA 1
ATOM 3112 C C . ASP B 1 122 ? -20.672 -9.992 2.463 1 97.56 122 ASP B C 1
ATOM 3114 O O . ASP B 1 122 ? -19.5 -9.812 2.113 1 97.56 122 ASP B O 1
ATOM 3118 N N . ARG B 1 123 ? -21.562 -9.055 2.391 1 97.56 123 ARG B N 1
ATOM 3119 C CA . ARG B 1 123 ? -21.281 -7.746 1.819 1 97.56 123 ARG B CA 1
ATOM 3120 C C . ARG B 1 123 ? -20.219 -7.012 2.639 1 97.56 123 ARG B C 1
ATOM 3122 O O . ARG B 1 123 ? -19.344 -6.359 2.078 1 97.56 123 ARG B O 1
ATOM 3129 N N . GLU B 1 124 ? -20.266 -7.137 3.926 1 97.31 124 GLU B N 1
ATOM 3130 C CA . GLU B 1 124 ? -19.328 -6.465 4.816 1 97.31 124 GLU B CA 1
ATOM 3131 C C . GLU B 1 124 ? -17.906 -6.957 4.582 1 97.31 124 GLU B C 1
ATOM 3133 O O . GLU B 1 124 ? -16.969 -6.152 4.496 1 97.31 124 GLU B O 1
ATOM 3138 N N . THR B 1 125 ? -17.781 -8.219 4.434 1 96.62 125 THR B N 1
ATOM 3139 C CA . THR B 1 125 ? -16.469 -8.82 4.258 1 96.62 125 THR B CA 1
ATOM 3140 C C . THR B 1 125 ? -15.875 -8.43 2.906 1 96.62 125 THR B C 1
ATOM 3142 O O . THR B 1 125 ? -14.68 -8.133 2.809 1 96.62 125 THR B O 1
ATOM 3145 N N . LEU B 1 126 ? -16.719 -8.438 1.936 1 97.81 126 LEU B N 1
ATOM 3146 C CA . LEU B 1 126 ? -16.266 -8.078 0.599 1 97.81 126 LEU B CA 1
ATOM 3147 C C . LEU B 1 126 ? -15.805 -6.625 0.558 1 97.81 126 LEU B C 1
ATOM 3149 O O . LEU B 1 126 ? -14.711 -6.332 0.065 1 97.81 126 LEU B O 1
ATOM 3153 N N . LEU B 1 127 ? -16.609 -5.77 1.104 1 97.38 127 LEU B N 1
ATOM 3154 C CA . LEU B 1 127 ? -16.25 -4.352 1.128 1 97.38 127 LEU B CA 1
ATOM 3155 C C . LEU B 1 127 ? -15.016 -4.109 1.979 1 97.38 127 LEU B C 1
ATOM 3157 O O . LEU B 1 127 ? -14.148 -3.32 1.607 1 97.38 127 LEU B O 1
ATOM 3161 N N . ALA B 1 128 ? -14.898 -4.781 3.074 1 96.69 128 ALA B N 1
ATOM 3162 C CA . ALA B 1 128 ? -13.734 -4.645 3.943 1 96.69 128 ALA B CA 1
ATOM 3163 C C . ALA B 1 128 ? -12.461 -5.055 3.215 1 96.69 128 ALA B C 1
ATOM 3165 O O . ALA B 1 128 ? -11.43 -4.383 3.326 1 96.69 128 ALA B O 1
ATOM 3166 N N . ALA B 1 129 ? -12.523 -6.137 2.453 1 96.38 129 ALA B N 1
ATOM 3167 C CA . ALA B 1 129 ? -11.359 -6.59 1.696 1 96.38 129 ALA B CA 1
ATOM 3168 C C . ALA B 1 129 ? -10.891 -5.52 0.716 1 96.38 129 ALA B C 1
ATOM 3170 O O . ALA B 1 129 ? -9.688 -5.258 0.603 1 96.38 129 ALA B O 1
ATOM 3171 N N . ALA B 1 130 ? -11.82 -4.906 0.097 1 96.88 130 ALA B N 1
ATOM 3172 C CA . ALA B 1 130 ? -11.5 -3.867 -0.877 1 96.88 130 ALA B CA 1
ATOM 3173 C C . ALA B 1 130 ? -10.906 -2.639 -0.194 1 96.88 130 ALA B C 1
ATOM 3175 O O . ALA B 1 130 ? -9.953 -2.043 -0.698 1 96.88 130 ALA B O 1
ATOM 3176 N N . VAL B 1 131 ? -11.445 -2.297 0.964 1 96.12 131 VAL B N 1
ATOM 3177 C CA . VAL B 1 131 ? -11.008 -1.107 1.683 1 96.12 131 VAL B CA 1
ATOM 3178 C C . VAL B 1 131 ? -9.625 -1.354 2.293 1 96.12 131 VAL B C 1
ATOM 3180 O O . VAL B 1 131 ? -8.734 -0.507 2.189 1 96.12 131 VAL B O 1
ATOM 3183 N N . ILE B 1 132 ? -9.383 -2.486 2.85 1 94.31 132 ILE B N 1
ATOM 3184 C CA . ILE B 1 132 ? -8.148 -2.836 3.541 1 94.31 132 ILE B CA 1
ATOM 3185 C C . ILE B 1 132 ? -6.969 -2.717 2.578 1 94.31 132 ILE B C 1
ATOM 3187 O O . ILE B 1 132 ? -5.926 -2.158 2.932 1 94.31 132 ILE B O 1
ATOM 3191 N N . GLU B 1 133 ? -7.137 -3.188 1.43 1 92.12 133 GLU B N 1
ATOM 3192 C CA . GLU B 1 133 ? -6.039 -3.189 0.465 1 92.12 133 GLU B CA 1
ATOM 3193 C C . GLU B 1 133 ? -5.656 -1.767 0.066 1 92.12 133 GLU 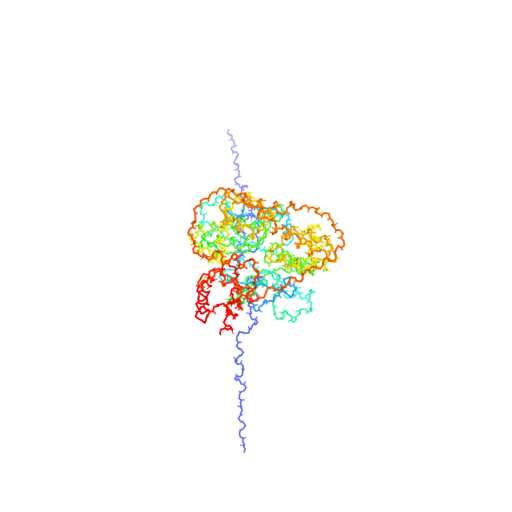B C 1
ATOM 3195 O O . GLU B 1 133 ? -4.492 -1.497 -0.243 1 92.12 133 GLU B O 1
ATOM 3200 N N . ASN B 1 134 ? -6.559 -0.916 0.083 1 92.31 134 ASN B N 1
ATOM 3201 C CA . ASN B 1 134 ? -6.336 0.441 -0.403 1 92.31 134 ASN B CA 1
ATOM 3202 C C . ASN B 1 134 ? -5.875 1.369 0.717 1 92.31 134 ASN B C 1
ATOM 3204 O O . ASN B 1 134 ? -5.145 2.328 0.472 1 92.31 134 ASN B O 1
ATOM 3208 N N . VAL B 1 135 ? -6.281 1.004 1.907 1 90.38 135 VAL B N 1
ATOM 3209 C CA . VAL B 1 135 ? -5.918 1.828 3.055 1 90.38 135 VAL B CA 1
ATOM 3210 C C . VAL B 1 135 ? -4.398 1.823 3.236 1 90.38 135 VAL B C 1
ATOM 3212 O O . VAL B 1 135 ? -3.766 0.768 3.184 1 90.38 135 VAL B O 1
ATOM 3215 N N . GLY B 1 136 ? -3.736 2.932 3.387 1 84.44 136 GLY B N 1
ATOM 3216 C CA . GLY B 1 136 ? -2.305 3.049 3.613 1 84.44 136 GLY B CA 1
ATOM 3217 C C . GLY B 1 136 ? -1.521 3.348 2.35 1 84.44 136 GLY B C 1
ATOM 3218 O O . GLY B 1 136 ? -0.323 3.629 2.406 1 84.44 136 GLY B O 1
ATOM 3219 N N . ARG B 1 137 ? -2.246 3.234 1.305 1 88 137 ARG B N 1
ATOM 3220 C CA . ARG B 1 137 ? -1.6 3.607 0.05 1 88 137 ARG B CA 1
ATOM 3221 C C . ARG B 1 137 ? -1.649 5.117 -0.165 1 88 137 ARG B C 1
ATOM 3223 O O . ARG B 1 137 ? -2.654 5.762 0.147 1 88 137 ARG B O 1
ATOM 3230 N N . ARG B 1 138 ? -0.589 5.684 -0.75 1 83.31 138 ARG B N 1
ATOM 3231 C CA . ARG B 1 138 ? -0.511 7.125 -0.965 1 83.31 138 ARG B CA 1
ATOM 3232 C C . ARG B 1 138 ? -1.446 7.562 -2.088 1 83.31 138 ARG B C 1
ATOM 323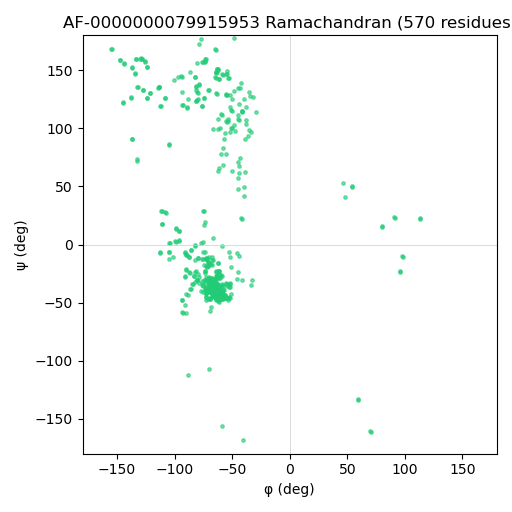4 O O . ARG B 1 138 ? -1.979 8.672 -2.061 1 83.31 138 ARG B O 1
ATOM 3241 N N . ASP B 1 139 ? -1.661 6.652 -3.064 1 85.25 139 ASP B N 1
ATOM 3242 C CA . ASP B 1 139 ? -2.51 7 -4.199 1 85.25 139 ASP B CA 1
ATOM 3243 C C . ASP B 1 139 ? -3.986 6.828 -3.854 1 85.25 139 ASP B C 1
ATOM 3245 O O . ASP B 1 139 ? -4.852 6.93 -4.727 1 85.25 139 ASP B O 1
ATOM 3249 N N . PHE B 1 140 ? -4.332 6.426 -2.729 1 88.94 140 PHE B N 1
ATOM 3250 C CA . PHE B 1 140 ? -5.648 6.445 -2.104 1 88.94 140 PHE B CA 1
ATOM 3251 C C . PHE B 1 140 ? -5.727 7.535 -1.04 1 88.94 140 PHE B C 1
ATOM 3253 O O . PHE B 1 140 ? -5.434 7.289 0.132 1 88.94 140 PHE B O 1
ATOM 3260 N N . ASP B 1 141 ? -6.051 8.719 -1.493 1 86.56 141 ASP B N 1
ATOM 3261 C CA . ASP B 1 141 ? -5.867 9.883 -0.629 1 86.56 141 ASP B CA 1
ATOM 3262 C C . ASP B 1 141 ? -6.762 9.797 0.606 1 86.56 141 ASP B C 1
ATOM 3264 O O . ASP B 1 141 ? -7.684 8.977 0.654 1 86.56 141 ASP B O 1
ATOM 3268 N N . VAL B 1 142 ? -6.516 10.586 1.49 1 88.44 142 VAL B N 1
ATOM 3269 C CA . VAL B 1 142 ? -7.055 10.461 2.84 1 88.44 142 VAL B CA 1
ATOM 3270 C C . VAL B 1 142 ? -8.562 10.711 2.822 1 88.44 142 VAL B C 1
ATOM 3272 O O . VAL B 1 142 ? -9.297 10.148 3.631 1 88.44 142 VAL B O 1
ATOM 3275 N N . ILE B 1 143 ? -9.008 11.547 1.918 1 92.44 143 ILE B N 1
ATOM 3276 C CA . ILE B 1 143 ? -10.438 11.82 1.823 1 92.44 143 ILE B CA 1
ATOM 3277 C C . ILE B 1 143 ? -11.156 10.609 1.223 1 92.44 143 ILE B C 1
ATOM 3279 O O . ILE B 1 143 ? -12.219 10.211 1.696 1 92.44 143 ILE B O 1
ATOM 3283 N N . GLU B 1 144 ? -10.609 10.047 0.176 1 93.44 144 GLU B N 1
ATOM 3284 C CA . GLU B 1 144 ? -11.141 8.812 -0.38 1 93.44 144 GLU B CA 1
ATOM 3285 C C . GLU B 1 144 ? -11.164 7.699 0.667 1 93.44 144 GLU B C 1
ATOM 3287 O O . GLU B 1 144 ? -12.117 6.918 0.731 1 93.44 144 GLU B O 1
ATOM 3292 N N . GLU B 1 145 ? -10.102 7.625 1.354 1 94.56 145 GLU B N 1
ATOM 3293 C CA . GLU B 1 145 ? -10.039 6.664 2.449 1 94.56 145 GLU B CA 1
ATOM 3294 C C . GLU B 1 145 ? -11.188 6.871 3.434 1 94.56 145 GLU B C 1
ATOM 3296 O O . GLU B 1 145 ? -11.844 5.914 3.842 1 94.56 145 GLU B O 1
ATOM 3301 N N . ALA B 1 146 ? -11.422 8.148 3.795 1 95.44 146 ALA B N 1
ATOM 3302 C CA . ALA B 1 146 ? -12.508 8.484 4.715 1 95.44 146 ALA B CA 1
ATOM 3303 C C . ALA B 1 146 ? -13.859 8.062 4.148 1 95.44 146 ALA B C 1
ATOM 3305 O O . ALA B 1 146 ? -14.695 7.504 4.863 1 95.44 146 ALA B O 1
ATOM 3306 N N . LYS B 1 147 ? -14.039 8.328 2.93 1 95.62 147 LYS B N 1
ATOM 3307 C CA . LYS B 1 147 ? -15.281 7.945 2.264 1 95.62 147 LYS B CA 1
ATOM 3308 C C . LYS B 1 147 ? -15.461 6.43 2.268 1 95.62 147 LYS B C 1
ATOM 3310 O O . LYS B 1 147 ? -16.562 5.934 2.496 1 95.62 147 LYS B O 1
ATOM 3315 N N . ALA B 1 148 ? -14.398 5.703 1.98 1 96.81 148 ALA B N 1
ATOM 3316 C CA . ALA B 1 148 ? -14.445 4.246 1.975 1 96.81 148 ALA B CA 1
ATOM 3317 C C . ALA B 1 148 ? -14.797 3.701 3.355 1 96.81 148 ALA B C 1
ATOM 3319 O O . ALA B 1 148 ? -15.586 2.758 3.477 1 96.81 148 ALA B O 1
ATOM 3320 N N . VAL B 1 149 ? -14.242 4.281 4.332 1 96.81 149 VAL B N 1
ATOM 3321 C CA . VAL B 1 149 ? -14.523 3.887 5.707 1 96.81 149 VAL B CA 1
ATOM 3322 C C . VAL B 1 149 ? -16 4.141 6.023 1 96.81 149 VAL B C 1
ATOM 3324 O O . VAL B 1 149 ? -16.672 3.291 6.617 1 96.81 149 VAL B O 1
ATOM 3327 N N . GLU B 1 150 ? -16.438 5.277 5.602 1 96.38 150 GLU B N 1
ATOM 3328 C CA . GLU B 1 150 ? -17.844 5.613 5.816 1 96.38 150 GLU B CA 1
ATOM 3329 C C . GLU B 1 150 ? -18.766 4.605 5.137 1 96.38 150 GLU B C 1
ATOM 3331 O O . GLU B 1 150 ? -19.766 4.18 5.715 1 96.38 150 GLU B O 1
ATOM 3336 N N . LEU B 1 151 ? -18.438 4.254 3.986 1 95.62 151 LEU B N 1
ATOM 3337 C CA . LEU B 1 151 ? -19.219 3.258 3.256 1 95.62 151 LEU B CA 1
ATOM 3338 C C . LEU B 1 151 ? -19.25 1.934 4.012 1 95.62 151 LEU B C 1
ATOM 3340 O O . LEU B 1 151 ? -20.297 1.291 4.102 1 95.62 151 LEU B O 1
ATOM 3344 N N . LEU B 1 152 ? -18.125 1.552 4.535 1 97.31 152 LEU B N 1
ATOM 3345 C CA . LEU B 1 152 ? -18.047 0.298 5.277 1 97.31 152 LEU B CA 1
ATOM 3346 C C . LEU B 1 152 ? -18.875 0.369 6.555 1 97.31 152 LEU B C 1
ATOM 3348 O O . LEU B 1 152 ? -19.531 -0.602 6.922 1 97.31 152 LEU B O 1
ATOM 3352 N N . ILE B 1 153 ? -18.844 1.49 7.191 1 97.06 153 ILE B N 1
ATOM 3353 C CA . ILE B 1 153 ? -19.625 1.68 8.406 1 97.06 153 ILE B CA 1
ATOM 3354 C C . ILE B 1 153 ? -21.109 1.509 8.078 1 97.06 153 ILE B C 1
ATOM 3356 O O . ILE B 1 153 ? -21.844 0.827 8.812 1 97.06 153 ILE B O 1
ATOM 3360 N N . ASN B 1 154 ? -21.484 2.113 7.035 1 96.69 154 ASN B N 1
ATOM 3361 C CA . ASN B 1 154 ? -22.875 2.012 6.617 1 96.69 154 ASN B CA 1
ATOM 3362 C C . ASN B 1 154 ? -23.281 0.567 6.32 1 96.69 154 ASN B C 1
ATOM 3364 O O . ASN B 1 154 ? -24.375 0.138 6.656 1 96.69 154 ASN B O 1
ATOM 3368 N N . GLU B 1 155 ? -22.391 -0.159 5.715 1 96.56 155 GLU B N 1
ATOM 3369 C CA . GLU B 1 155 ? -22.656 -1.561 5.406 1 96.56 155 GLU B CA 1
ATOM 3370 C C . GLU B 1 155 ? -22.703 -2.406 6.676 1 96.56 155 GLU B C 1
ATOM 3372 O O . GLU B 1 155 ? -23.547 -3.299 6.805 1 96.56 155 GLU B O 1
ATOM 3377 N N . CYS B 1 156 ? -21.859 -2.062 7.594 1 96.69 156 CYS B N 1
ATOM 3378 C CA . CYS B 1 156 ? -21.734 -2.836 8.828 1 96.69 156 CYS B CA 1
ATOM 3379 C C . CYS B 1 156 ? -22.844 -2.473 9.812 1 96.69 156 CYS B C 1
ATOM 3381 O O . CYS B 1 156 ? -23.188 -3.275 10.68 1 96.69 156 CYS B O 1
ATOM 3383 N N . GLY B 1 157 ? -23.281 -1.288 9.758 1 95.75 157 GLY B N 1
ATOM 3384 C CA . GLY B 1 157 ? -24.328 -0.809 10.641 1 95.75 157 GLY B CA 1
ATOM 3385 C C . GLY B 1 157 ? -23.797 -0.091 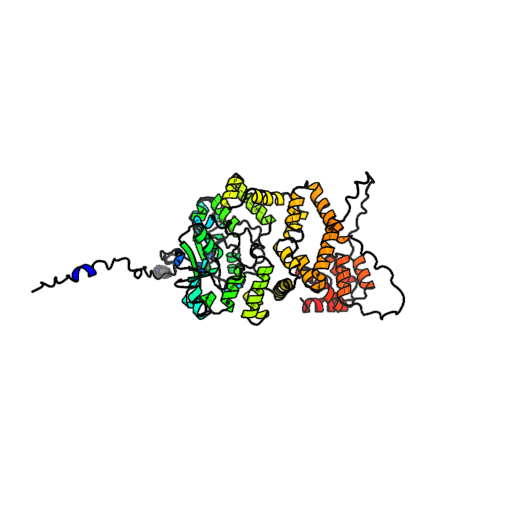11.867 1 95.75 157 GLY B C 1
ATOM 3386 O O . GLY B 1 157 ? -24.516 0.675 12.508 1 95.75 157 GLY B O 1
ATOM 3387 N N . THR B 1 158 ? -22.5 -0.387 12.266 1 95.69 158 THR B N 1
ATOM 3388 C CA . THR B 1 158 ? -21.922 0.265 13.438 1 95.69 158 THR B CA 1
ATOM 3389 C C . THR B 1 158 ? -20.438 0.538 13.227 1 95.69 158 THR B C 1
ATOM 3391 O O . THR B 1 158 ? -19.766 -0.161 12.453 1 95.69 158 THR B O 1
ATOM 3394 N N . VAL B 1 159 ? -19.969 1.501 13.938 1 95.5 159 VAL B N 1
ATOM 3395 C CA . VAL B 1 159 ? -18.547 1.854 13.93 1 95.5 159 VAL B CA 1
ATOM 3396 C C . VAL B 1 159 ? -17.734 0.694 14.484 1 95.5 159 VAL B C 1
ATOM 3398 O O . VAL B 1 159 ? -16.672 0.372 13.953 1 95.5 159 VAL B O 1
ATOM 3401 N N . ASP B 1 160 ? -18.234 0.067 15.461 1 95.88 160 ASP B N 1
ATOM 3402 C CA . ASP B 1 160 ? -17.516 -1.018 16.125 1 95.88 160 ASP B CA 1
ATOM 3403 C C . ASP B 1 160 ? -17.266 -2.18 15.172 1 95.88 160 ASP B C 1
ATOM 3405 O O . ASP B 1 160 ? -16.156 -2.715 15.117 1 95.88 160 ASP B O 1
ATOM 3409 N N . LYS B 1 161 ? -18.266 -2.49 14.484 1 96.06 161 LYS B N 1
ATOM 3410 C CA . LYS B 1 161 ? -18.141 -3.594 13.539 1 96.06 161 LYS B CA 1
ATOM 3411 C C . LYS B 1 161 ? -17.156 -3.252 12.422 1 96.06 161 LYS B C 1
ATOM 3413 O O . LYS B 1 161 ? -16.344 -4.086 12.031 1 96.06 161 LYS B O 1
ATOM 3418 N N . ALA B 1 162 ? -17.234 -2.064 11.938 1 96.56 162 ALA B N 1
ATOM 3419 C CA . ALA B 1 162 ? -16.312 -1.617 10.891 1 96.56 162 ALA B CA 1
ATOM 3420 C C . ALA B 1 162 ? -14.875 -1.606 11.398 1 96.56 162 ALA B C 1
ATOM 3422 O O . ALA B 1 162 ? -13.953 -2.023 10.688 1 96.56 162 ALA B O 1
ATOM 3423 N N . ALA B 1 163 ? -14.703 -1.149 12.617 1 95.69 163 ALA B N 1
ATOM 3424 C CA . ALA B 1 163 ? -13.383 -1.108 13.242 1 95.69 163 ALA B CA 1
ATOM 3425 C C . ALA B 1 163 ? -12.781 -2.508 13.352 1 95.69 163 ALA B C 1
ATOM 3427 O O . ALA B 1 163 ? -11.609 -2.717 13.047 1 95.69 163 ALA B O 1
ATOM 3428 N N . LEU B 1 164 ? -13.578 -3.389 13.695 1 93.19 164 LEU B N 1
ATOM 3429 C CA . LEU B 1 164 ? -13.141 -4.777 13.828 1 93.19 164 LEU B CA 1
ATOM 3430 C C . LEU B 1 164 ? -12.75 -5.352 12.469 1 93.19 164 LEU B C 1
ATOM 3432 O O . LEU B 1 164 ? -11.703 -5.988 12.336 1 93.19 164 LEU B O 1
ATOM 3436 N N . LYS B 1 165 ? -13.562 -5.09 11.5 1 93.31 165 LYS B N 1
ATOM 3437 C CA . LYS B 1 165 ? -13.32 -5.621 10.164 1 93.31 165 LYS B CA 1
ATOM 3438 C C . LYS B 1 165 ? -12.039 -5.047 9.57 1 93.31 165 LYS B C 1
ATOM 3440 O O . LYS B 1 165 ? -11.305 -5.746 8.859 1 93.31 165 LYS B O 1
ATOM 3445 N N . LEU B 1 166 ? -11.766 -3.846 9.859 1 94.12 166 LEU B N 1
ATOM 3446 C CA . LEU B 1 166 ? -10.602 -3.174 9.289 1 94.12 166 LEU B CA 1
ATOM 3447 C C . LEU B 1 166 ? -9.383 -3.359 10.18 1 94.12 166 LEU B C 1
ATOM 3449 O O . LEU B 1 166 ? -8.266 -3.004 9.797 1 94.12 166 LEU B O 1
ATOM 3453 N N . ASN B 1 167 ? -9.586 -3.895 11.312 1 90.62 167 ASN B N 1
ATOM 3454 C CA . ASN B 1 167 ? -8.539 -3.982 12.32 1 90.62 167 ASN B CA 1
ATOM 3455 C C . ASN B 1 167 ? -7.922 -2.615 12.609 1 90.62 167 ASN B C 1
ATOM 3457 O O . ASN B 1 167 ? -6.703 -2.455 12.547 1 90.62 167 ASN B O 1
ATOM 3461 N N . LYS B 1 168 ? -8.828 -1.675 12.844 1 93.69 168 LYS B N 1
ATOM 3462 C CA . LYS B 1 168 ? -8.453 -0.318 13.227 1 93.69 168 LYS B CA 1
ATOM 3463 C C . LYS B 1 168 ? -9.141 0.092 14.531 1 93.69 168 LYS B C 1
ATOM 3465 O O . LYS B 1 168 ? -10.133 -0.514 14.93 1 93.69 168 LYS B O 1
ATOM 3470 N N . SER B 1 169 ? -8.547 1.036 15.141 1 92.5 169 SER B N 1
ATOM 3471 C CA . SER B 1 169 ? -9.148 1.545 16.375 1 92.5 169 SER B CA 1
ATOM 3472 C C . SER B 1 169 ? -10.359 2.422 16.078 1 92.5 169 SER B C 1
ATOM 3474 O O . SER B 1 169 ? -10.477 2.975 14.977 1 92.5 169 SER B O 1
ATOM 3476 N N . LYS B 1 170 ? -11.203 2.516 17.078 1 94.06 170 LYS B N 1
ATOM 3477 C CA . LYS B 1 170 ? -12.344 3.416 16.953 1 94.06 170 LYS B CA 1
ATOM 3478 C C . LYS B 1 170 ? -11.891 4.863 16.781 1 94.06 170 LYS B C 1
ATOM 3480 O O . LYS B 1 170 ? -12.531 5.637 16.062 1 94.06 170 LYS B O 1
ATOM 3485 N N . ALA B 1 171 ? -10.797 5.16 17.438 1 90.5 171 ALA B N 1
ATOM 3486 C CA . ALA B 1 171 ? -10.234 6.504 17.328 1 90.5 171 ALA B CA 1
ATOM 3487 C C . ALA B 1 171 ? -9.805 6.797 15.891 1 90.5 171 ALA B C 1
ATOM 3489 O O . ALA B 1 171 ? -10.062 7.887 15.367 1 90.5 171 ALA B O 1
ATOM 3490 N N . TRP B 1 172 ? -9.188 5.867 15.281 1 91.56 172 TRP B N 1
ATOM 3491 C CA . TRP B 1 172 ? -8.758 6.016 13.891 1 91.56 172 TRP B CA 1
ATOM 3492 C C . TRP B 1 172 ? -9.961 6.223 12.969 1 91.56 172 TRP B C 1
ATOM 3494 O O . TRP B 1 172 ? -9.945 7.105 12.117 1 91.56 172 TRP B O 1
ATOM 3504 N N . ILE B 1 173 ? -10.961 5.395 13.141 1 95 173 ILE B N 1
ATOM 3505 C CA . ILE B 1 173 ? -12.18 5.484 12.344 1 95 173 ILE B CA 1
ATOM 3506 C C . ILE B 1 173 ? -12.812 6.863 12.523 1 95 173 ILE B C 1
ATOM 3508 O O . ILE B 1 173 ? -13.18 7.516 11.539 1 95 173 ILE B O 1
ATOM 3512 N N . SER B 1 174 ? -12.898 7.25 13.781 1 92.19 174 SER B N 1
ATOM 3513 C CA . SER B 1 174 ? -13.5 8.547 14.094 1 92.19 174 SER B CA 1
ATOM 3514 C C . SER B 1 174 ? -12.727 9.68 13.43 1 92.19 174 SER B C 1
ATOM 3516 O O . SER B 1 174 ? -13.32 10.617 12.891 1 92.19 174 SER B O 1
ATOM 3518 N N . TYR B 1 175 ? -11.508 9.547 13.508 1 90.62 175 TYR B N 1
ATOM 3519 C CA . TYR B 1 175 ? -10.672 10.562 12.883 1 90.62 175 TYR B CA 1
ATOM 3520 C C . TYR B 1 175 ? -10.914 10.609 11.375 1 90.62 175 TYR B C 1
ATOM 3522 O O . TYR B 1 175 ? -11.07 11.695 10.805 1 90.62 175 TYR B O 1
ATOM 3530 N N . ARG B 1 176 ? -10.898 9.516 10.742 1 93.25 176 ARG B N 1
ATOM 3531 C CA . ARG B 1 176 ? -11.133 9.484 9.297 1 93.25 176 ARG B CA 1
ATOM 3532 C C . ARG B 1 176 ? -12.484 10.102 8.945 1 93.25 176 ARG B C 1
ATOM 3534 O O . ARG B 1 176 ? -12.586 10.883 8.008 1 93.25 176 ARG B O 1
ATOM 3541 N N . ARG B 1 177 ? -13.445 9.766 9.68 1 93.88 177 ARG B N 1
ATOM 3542 C CA . ARG B 1 177 ? -14.789 10.289 9.43 1 93.88 177 ARG B CA 1
ATOM 3543 C C . ARG B 1 177 ? -14.828 11.805 9.586 1 93.88 177 ARG B C 1
ATOM 3545 O O . ARG B 1 177 ? -15.547 12.492 8.859 1 93.88 177 ARG B O 1
ATOM 3552 N N . SER B 1 178 ? -14.062 12.289 10.57 1 93.31 178 SER B N 1
ATOM 3553 C CA . SER B 1 178 ? -14.062 13.727 10.836 1 93.31 178 SER B CA 1
ATOM 3554 C C . SER B 1 178 ? -13.531 14.516 9.648 1 93.31 178 SER B C 1
ATOM 3556 O O . SER B 1 178 ? -13.914 15.664 9.438 1 93.31 178 SER B O 1
ATOM 3558 N N . LEU B 1 179 ? -12.703 13.922 8.914 1 94.06 179 LEU B N 1
ATOM 3559 C CA . LEU B 1 179 ? -12.125 14.586 7.75 1 94.06 179 LEU B CA 1
ATOM 3560 C C . LEU B 1 179 ? -13.203 14.914 6.719 1 94.06 179 LEU B C 1
ATOM 3562 O O . LEU B 1 179 ? -13.039 15.852 5.93 1 94.06 179 LEU B O 1
ATOM 3566 N N . LEU B 1 180 ? -14.266 14.125 6.734 1 94.12 180 LEU B N 1
ATOM 3567 C CA . LEU B 1 180 ? -15.367 14.344 5.801 1 94.12 180 LEU B CA 1
ATOM 3568 C C . LEU B 1 180 ? -16.172 15.578 6.188 1 94.12 180 LEU B C 1
ATOM 3570 O O . LEU B 1 180 ? -16.953 16.078 5.391 1 94.12 180 LEU B O 1
ATOM 3574 N N . LYS B 1 181 ? -15.883 16.062 7.391 1 92.5 181 LYS B N 1
ATOM 3575 C CA . LYS B 1 181 ? -16.578 17.234 7.883 1 92.5 181 LYS B CA 1
ATOM 3576 C C . LYS B 1 181 ? -15.836 18.516 7.523 1 92.5 181 LYS B C 1
ATOM 3578 O O . LYS B 1 181 ? -16.344 19.625 7.75 1 92.5 181 LYS B O 1
ATOM 3583 N N . LEU B 1 182 ? -14.734 18.344 7.02 1 94.25 182 LEU B N 1
ATOM 3584 C CA . LEU B 1 182 ? -13.969 19.5 6.59 1 94.25 182 LEU B CA 1
ATOM 3585 C C . LEU B 1 182 ? -14.68 20.234 5.457 1 94.25 182 LEU B C 1
ATOM 3587 O O . LEU B 1 182 ? -15.352 19.609 4.633 1 94.25 182 LEU B O 1
ATOM 3591 N N . ALA B 1 183 ? -14.445 21.547 5.492 1 93.31 183 ALA B N 1
ATOM 3592 C CA . ALA B 1 183 ? -14.93 22.344 4.363 1 93.31 183 ALA B CA 1
ATOM 3593 C C . ALA B 1 183 ? -14.344 21.844 3.049 1 93.31 183 ALA B C 1
ATOM 3595 O O . ALA B 1 183 ? -13.203 21.359 3.012 1 93.31 183 ALA B O 1
ATOM 3596 N N . PRO B 1 184 ? -15.117 21.922 1.949 1 92.44 184 PRO B N 1
ATOM 3597 C CA . PRO B 1 184 ? -14.672 21.422 0.65 1 92.44 184 PRO B CA 1
ATOM 3598 C C . PRO B 1 184 ? -13.305 21.969 0.243 1 92.44 184 PRO B C 1
ATOM 3600 O O . PRO B 1 184 ? -12.492 21.234 -0.331 1 92.44 184 PRO B O 1
ATOM 3603 N N . GLU B 1 185 ? -13.117 23.172 0.597 1 90.5 185 GLU B N 1
ATOM 3604 C CA . GLU B 1 185 ? -11.836 23.797 0.265 1 90.5 185 GLU B CA 1
ATOM 3605 C C . GLU B 1 185 ? -10.688 23.125 1.004 1 90.5 185 GLU B C 1
ATOM 3607 O O . GLU B 1 185 ? -9.609 22.922 0.44 1 90.5 185 GLU B O 1
ATOM 3612 N N . LEU B 1 186 ? -10.945 22.766 2.17 1 91.19 186 LEU B N 1
ATOM 3613 C CA . LEU B 1 186 ? -9.922 22.125 2.988 1 91.19 186 LEU B CA 1
ATOM 3614 C C . LEU B 1 186 ? -9.711 20.672 2.568 1 91.19 186 LEU B C 1
ATOM 3616 O O . LEU B 1 186 ? -8.586 20.172 2.613 1 91.19 186 LEU B O 1
ATOM 3620 N N . GLN B 1 187 ? -10.766 20.047 2.168 1 92.44 187 GLN B N 1
ATOM 3621 C CA . GLN B 1 187 ? -10.633 18.703 1.638 1 92.44 187 GLN B CA 1
ATOM 3622 C C . GLN B 1 187 ? -9.766 18.688 0.379 1 92.44 187 GLN B C 1
ATOM 3624 O O . GLN B 1 187 ? -8.914 17.812 0.219 1 92.44 187 GLN B O 1
ATOM 3629 N N . THR B 1 188 ? -9.977 19.641 -0.416 1 90.25 188 THR B N 1
ATOM 3630 C CA . THR B 1 188 ? -9.195 19.75 -1.644 1 90.25 188 THR B CA 1
ATOM 3631 C C . THR B 1 188 ? -7.723 20 -1.328 1 90.25 188 THR B C 1
ATOM 3633 O O . THR B 1 188 ? -6.844 19.375 -1.926 1 90.25 188 THR B O 1
ATOM 3636 N N . ALA B 1 189 ? -7.504 20.906 -0.372 1 84.88 189 ALA B N 1
ATOM 3637 C CA . ALA B 1 189 ? -6.133 21.203 0.042 1 84.88 189 ALA B CA 1
ATOM 3638 C C . ALA B 1 189 ? -5.449 19.969 0.624 1 84.88 189 ALA B C 1
ATOM 3640 O O . ALA B 1 189 ? -4.258 19.75 0.396 1 84.88 189 ALA B O 1
ATOM 3641 N N . LEU B 1 190 ? -6.184 19.266 1.32 1 86.5 190 LEU B N 1
ATOM 3642 C CA . LEU B 1 190 ? -5.672 18.031 1.917 1 86.5 190 LEU B CA 1
ATOM 3643 C C . LEU B 1 190 ? -5.312 17.016 0.841 1 86.5 190 LEU B C 1
ATOM 3645 O O . LEU B 1 190 ? -4.234 16.422 0.88 1 86.5 190 LEU B O 1
ATOM 3649 N N . ARG B 1 191 ? -6.102 16.859 -0.124 1 85.38 191 ARG B N 1
ATOM 3650 C CA . ARG B 1 191 ? -5.895 15.906 -1.217 1 85.38 191 ARG B CA 1
ATOM 3651 C C . ARG B 1 191 ? -4.664 16.281 -2.037 1 85.38 191 ARG B C 1
ATOM 3653 O O . ARG B 1 191 ? -3.938 15.406 -2.512 1 85.38 191 ARG B O 1
ATOM 3660 N N . LYS B 1 192 ? -4.438 17.516 -2.102 1 81.44 192 LYS B N 1
ATOM 3661 C CA . LYS B 1 192 ? -3.32 18.016 -2.906 1 81.44 192 LYS B CA 1
ATOM 3662 C C . LYS B 1 192 ? -2.018 18 -2.111 1 81.44 192 LYS B C 1
ATOM 3664 O O . LYS B 1 192 ? -0.96 18.344 -2.635 1 81.44 192 LYS B O 1
ATOM 3669 N N . GLY B 1 193 ? -2.148 17.656 -0.874 1 76.81 193 GLY B N 1
ATOM 3670 C CA . GLY B 1 193 ? -0.96 17.625 -0.037 1 76.81 193 GLY B CA 1
ATOM 3671 C C . GLY B 1 193 ? -0.539 19 0.463 1 76.81 193 GLY B C 1
ATOM 3672 O O . GLY B 1 193 ? 0.59 19.172 0.929 1 76.81 193 GLY B O 1
ATOM 3673 N N . GLU B 1 194 ? -1.399 19.969 0.381 1 76 194 GLU B N 1
ATOM 3674 C CA . GLU B 1 194 ? -1.113 21.328 0.825 1 76 194 GLU B CA 1
ATOM 3675 C C . GLU B 1 194 ? -1.428 21.5 2.307 1 76 194 GLU B C 1
ATOM 3677 O O . GLU B 1 194 ? -0.967 22.453 2.936 1 76 194 GLU B O 1
ATOM 3682 N N . LEU B 1 195 ? -2.248 20.719 2.773 1 80.75 195 LEU B N 1
ATOM 3683 C CA . LEU B 1 195 ? -2.662 20.703 4.172 1 80.75 195 LEU B CA 1
ATOM 3684 C C . LEU B 1 195 ? -2.189 19.438 4.867 1 80.75 195 LEU B C 1
ATOM 3686 O O . LEU B 1 195 ? -2.473 18.328 4.41 1 80.75 195 LEU B O 1
ATOM 3690 N N . ALA B 1 196 ? -1.354 19.641 5.902 1 77.88 196 ALA B N 1
ATOM 3691 C CA . ALA B 1 196 ? -0.891 18.484 6.66 1 77.88 196 ALA B CA 1
ATOM 3692 C C . ALA B 1 196 ? -2.053 17.781 7.363 1 77.88 196 ALA B C 1
ATOM 3694 O O . ALA B 1 196 ? -2.969 18.438 7.863 1 77.88 196 ALA B O 1
ATOM 3695 N N . VAL B 1 197 ? -1.956 16.438 7.402 1 79.06 197 VAL B N 1
ATOM 3696 C CA . VAL B 1 197 ? -3.014 15.625 7.992 1 79.06 197 VAL B CA 1
ATOM 3697 C C . VAL B 1 197 ? -3.234 16.031 9.445 1 79.06 197 VAL B C 1
ATOM 3699 O O . VAL B 1 197 ? -4.375 16.078 9.914 1 79.06 197 VAL B O 1
ATOM 3702 N N . ARG B 1 198 ? -2.129 16.328 10.133 1 77.06 198 ARG B N 1
ATOM 3703 C CA . ARG B 1 198 ? -2.24 16.734 11.531 1 77.06 198 ARG B CA 1
ATOM 3704 C C . ARG B 1 198 ? -3.041 18.016 11.656 1 77.06 198 ARG B C 1
ATOM 3706 O O . ARG B 1 198 ? -3.887 18.141 12.547 1 77.06 198 ARG B O 1
ATOM 3713 N N . THR B 1 199 ? -2.82 18.938 10.82 1 81.19 199 THR B N 1
ATOM 3714 C CA . THR B 1 199 ? -3.555 20.203 10.812 1 81.19 199 THR B CA 1
ATOM 3715 C C . THR B 1 199 ? -5.02 19.969 10.461 1 81.19 199 THR B C 1
ATOM 3717 O O . THR B 1 199 ? -5.914 20.562 11.07 1 81.19 199 THR B O 1
ATOM 3720 N N . ALA B 1 200 ? -5.242 19.172 9.516 1 87.75 200 ALA B N 1
ATOM 3721 C CA . ALA B 1 200 ? -6.602 18.859 9.086 1 87.75 200 ALA B CA 1
ATOM 3722 C C . ALA B 1 200 ? -7.426 18.297 10.242 1 87.75 200 ALA B C 1
ATOM 3724 O O . ALA B 1 200 ? -8.609 18.625 10.375 1 87.75 200 ALA B O 1
ATOM 3725 N N . ARG B 1 201 ? -6.75 17.547 10.945 1 84.5 201 ARG B N 1
ATOM 3726 C CA . ARG B 1 201 ? -7.426 16.969 12.102 1 84.5 201 ARG B CA 1
ATOM 3727 C C . ARG B 1 201 ? -7.922 18.047 13.047 1 84.5 201 ARG B C 1
ATOM 3729 O O . ARG B 1 201 ? -9.047 17.984 13.547 1 84.5 201 ARG B O 1
ATOM 3736 N N . SER B 1 202 ? -7.051 18.969 13.297 1 85.75 202 SER B N 1
ATOM 3737 C CA . SER B 1 202 ? -7.414 20.078 14.18 1 85.75 202 SER B CA 1
ATOM 3738 C C . SER B 1 202 ? -8.539 20.922 13.586 1 85.75 202 SER B C 1
ATOM 3740 O O . SER B 1 202 ? -9.453 21.328 14.297 1 85.75 202 SER B O 1
ATOM 3742 N N . LEU B 1 203 ? -8.492 21.141 12.375 1 89.81 203 LEU B N 1
ATOM 3743 C CA . LEU B 1 203 ? -9.477 21.969 11.695 1 89.81 203 LEU B CA 1
ATOM 3744 C C . LEU B 1 203 ? -10.844 21.281 11.664 1 89.81 203 LEU B C 1
ATOM 3746 O O . LEU B 1 203 ? -11.875 21.938 11.68 1 89.81 203 LEU B O 1
ATOM 3750 N N . ALA B 1 204 ? -10.773 19.984 11.672 1 90.19 204 ALA B N 1
ATOM 3751 C CA . ALA B 1 204 ? -12.008 19.219 11.594 1 90.19 204 ALA B CA 1
ATOM 3752 C C . ALA B 1 204 ? -12.812 19.328 12.883 1 90.19 204 ALA B C 1
ATOM 3754 O O . ALA B 1 204 ? -14 19 12.922 1 90.19 204 ALA B O 1
ATOM 3755 N N . GLN B 1 205 ? -12.109 19.812 13.883 1 86.94 205 GLN B N 1
ATOM 3756 C CA . GLN B 1 205 ? -12.766 19.953 15.18 1 86.94 205 GLN B CA 1
ATOM 3757 C C . GLN B 1 205 ? -13.43 21.312 15.312 1 86.94 205 GLN B C 1
ATOM 3759 O O . GLN B 1 205 ? -14.141 21.578 16.297 1 86.94 205 GLN B O 1
ATOM 3764 N N . VAL B 1 206 ? -13.18 22.219 14.375 1 86.44 206 VAL B N 1
ATOM 3765 C CA . VAL B 1 206 ? -13.758 23.562 14.352 1 86.44 206 VAL B CA 1
ATOM 3766 C C . VAL B 1 206 ? -15.008 23.562 13.469 1 86.44 206 VAL B C 1
ATOM 3768 O O . VAL B 1 206 ? -15.086 22.812 12.492 1 86.44 206 VAL B O 1
ATOM 3771 N N . PRO B 1 207 ? -15.977 24.359 13.883 1 87.25 207 PRO B N 1
ATOM 3772 C CA . PRO B 1 207 ? -17.156 24.438 13.023 1 87.25 207 PRO B CA 1
ATOM 3773 C C . PRO B 1 207 ? -16.812 24.797 11.578 1 87.25 207 PRO B C 1
ATOM 3775 O O . PRO B 1 207 ? -15.898 25.578 11.336 1 87.25 207 PRO B O 1
ATOM 3778 N N . PRO B 1 208 ? -17.547 24.188 10.68 1 84.5 208 PRO B N 1
ATOM 3779 C CA . PRO B 1 208 ? -17.25 24.312 9.25 1 84.5 208 PRO B CA 1
ATOM 3780 C C . PRO B 1 208 ? -17.109 25.766 8.805 1 84.5 208 PRO B C 1
ATOM 3782 O O . PRO B 1 208 ? -16.234 26.062 7.977 1 84.5 208 PRO B O 1
ATOM 3785 N N . GLU B 1 209 ? -17.891 26.641 9.43 1 85.94 209 GLU B N 1
ATOM 3786 C CA . GLU B 1 209 ? -17.891 28.031 9.008 1 85.94 209 GLU B CA 1
ATOM 3787 C C . GLU B 1 209 ? -16.594 28.734 9.398 1 85.94 209 GLU B C 1
ATOM 3789 O O . GLU B 1 209 ? -16.203 29.719 8.758 1 85.94 209 GLU B O 1
ATOM 3794 N N . ALA B 1 210 ? -15.938 28.141 10.305 1 90.12 210 ALA B N 1
ATOM 3795 C CA . ALA B 1 210 ? -14.742 28.797 10.828 1 90.12 210 ALA B CA 1
ATOM 3796 C C . ALA B 1 210 ? -13.477 28.141 10.305 1 90.12 210 ALA B C 1
ATOM 3798 O O . ALA B 1 210 ? -12.375 28.672 10.453 1 90.12 210 ALA B O 1
ATOM 3799 N N . GLN B 1 211 ? -13.656 27.078 9.617 1 89.5 211 GLN B N 1
ATOM 3800 C CA . GLN B 1 211 ? -12.508 26.234 9.281 1 89.5 211 GLN B CA 1
ATOM 3801 C C . GLN B 1 211 ? -11.602 26.938 8.273 1 89.5 211 GLN B C 1
ATOM 3803 O O . GLN B 1 211 ? -10.383 26.984 8.461 1 89.5 211 GLN B O 1
ATOM 3808 N N . VAL B 1 212 ? -12.203 27.469 7.277 1 87 212 VAL B N 1
ATOM 3809 C CA . VAL B 1 212 ? -11.438 28.078 6.191 1 87 212 VAL B CA 1
ATOM 3810 C C . VAL B 1 212 ? -10.688 29.312 6.707 1 87 212 VAL B C 1
ATOM 3812 O O . VAL B 1 212 ? -9.516 29.5 6.383 1 87 212 VAL B O 1
ATOM 3815 N N . GLN B 1 213 ? -11.461 30.031 7.469 1 84.62 213 GLN B N 1
ATOM 3816 C CA . GLN B 1 213 ? -10.836 31.203 8.055 1 84.62 213 GLN B CA 1
ATOM 3817 C C . GLN B 1 213 ? -9.68 30.828 8.977 1 84.62 213 GLN B C 1
ATOM 3819 O O . GLN B 1 213 ? -8.633 31.469 8.969 1 84.62 213 GLN B O 1
ATOM 3824 N N . ALA B 1 214 ? -9.906 29.812 9.656 1 85.38 214 ALA B N 1
ATOM 3825 C CA . ALA B 1 214 ? -8.859 29.328 10.555 1 85.38 214 ALA B CA 1
ATOM 3826 C C . ALA B 1 214 ? -7.629 28.875 9.781 1 85.38 214 ALA B C 1
ATOM 3828 O O . ALA B 1 214 ? -6.496 29.141 10.188 1 85.38 214 ALA B O 1
ATOM 3829 N N . TRP B 1 215 ? -7.891 28.297 8.688 1 84.5 215 TRP B N 1
ATOM 3830 C CA . TRP B 1 215 ? -6.801 27.812 7.848 1 84.5 215 TRP B CA 1
ATOM 3831 C C . TRP B 1 215 ? -6.07 28.969 7.18 1 84.5 215 TRP B C 1
ATOM 3833 O O . TRP B 1 215 ? -4.836 29 7.16 1 84.5 215 TRP B O 1
ATOM 3843 N N . ALA B 1 216 ? -6.855 29.875 6.59 1 81.06 216 ALA B N 1
ATOM 3844 C CA . ALA B 1 216 ? -6.266 31.062 5.953 1 81.06 216 ALA B CA 1
ATOM 3845 C C . ALA B 1 216 ? -5.41 31.844 6.941 1 81.06 216 ALA B C 1
ATOM 3847 O O . ALA B 1 216 ? -4.328 32.312 6.59 1 81.06 216 ALA B O 1
ATOM 3848 N N . ALA B 1 217 ? -5.902 31.969 8 1 75.12 217 ALA B N 1
ATOM 3849 C CA . ALA B 1 217 ? -5.172 32.656 9.062 1 75.12 217 ALA B CA 1
ATOM 3850 C C . ALA B 1 217 ? -3.869 31.938 9.391 1 75.12 217 ALA B C 1
ATOM 3852 O O . ALA B 1 217 ? -2.838 32.594 9.609 1 75.12 217 ALA B O 1
ATOM 3853 N N . GLU B 1 218 ? -4.008 30.688 9.289 1 72 218 GLU B N 1
ATOM 3854 C CA . GLU B 1 218 ? -2.828 29.859 9.539 1 72 218 GLU B CA 1
ATOM 3855 C C . GLU B 1 218 ? -1.811 30 8.406 1 72 218 GLU B C 1
ATOM 3857 O O . GLU B 1 218 ? -0.604 30.047 8.656 1 72 218 GLU B O 1
ATOM 3862 N N . GLN B 1 219 ? -2.268 30.094 7.184 1 71.44 219 GLN B N 1
ATOM 3863 C CA . GLN B 1 219 ? -1.413 30.234 6.012 1 71.44 219 GLN B CA 1
ATOM 3864 C C . GLN B 1 219 ? -0.738 31.609 5.988 1 71.44 219 GLN B C 1
ATOM 3866 O O . GLN B 1 219 ? 0.431 31.719 5.613 1 71.44 219 GLN B O 1
ATOM 3871 N N . GLN B 1 220 ? -1.512 32.719 6.016 1 62.75 220 GLN B N 1
ATOM 3872 C CA . GLN B 1 220 ? -0.999 34.094 6.016 1 62.75 220 GLN B CA 1
ATOM 3873 C C . GLN B 1 220 ? 0.058 34.281 7.102 1 62.75 220 GLN B C 1
ATOM 3875 O O . GLN B 1 220 ? 1.059 34.969 6.883 1 62.75 220 GLN B O 1
ATOM 3880 N N . ARG B 1 221 ? -0.223 33.781 8.117 1 57.41 221 ARG B N 1
ATOM 3881 C CA . ARG B 1 221 ? 0.759 33.844 9.195 1 57.41 221 ARG B CA 1
ATOM 3882 C C . ARG B 1 221 ? 2.072 33.188 8.773 1 57.41 221 ARG B C 1
ATOM 3884 O O . ARG B 1 221 ? 3.15 33.688 9.133 1 57.41 221 ARG B O 1
ATOM 3891 N N . GLU B 1 222 ? 1.926 32.344 7.945 1 55.22 222 GLU B N 1
ATOM 3892 C CA . GLU B 1 222 ? 3.092 31.625 7.418 1 55.22 222 GLU B CA 1
ATOM 3893 C C . GLU B 1 222 ? 3.781 32.438 6.328 1 55.22 222 GLU B C 1
ATOM 3895 O O . GLU B 1 222 ? 5.008 32.406 6.199 1 55.22 222 GLU B O 1
ATOM 3900 N N . HIS B 1 223 ? 3.141 33.312 5.418 1 51.47 223 HIS B N 1
ATOM 3901 C CA . HIS B 1 223 ? 3.688 34.094 4.324 1 51.47 223 HIS B CA 1
ATOM 3902 C C . HIS B 1 223 ? 4.109 35.469 4.801 1 51.47 223 HIS B C 1
ATOM 3904 O O . HIS B 1 223 ? 5.023 36.094 4.23 1 51.47 223 HIS B O 1
ATOM 3910 N N . THR B 1 224 ? 3.369 36.438 5.379 1 45.62 224 THR B N 1
ATOM 3911 C CA . THR B 1 224 ? 3.629 37.812 5.719 1 45.62 224 THR B CA 1
ATOM 3912 C C . THR B 1 224 ? 4.816 37.938 6.668 1 45.62 224 THR B C 1
ATOM 3914 O O . THR B 1 224 ? 5.137 39.031 7.141 1 45.62 224 THR B O 1
ATOM 3917 N N . LYS B 1 225 ? 5.41 37.188 7.082 1 46.62 225 LYS B N 1
ATOM 3918 C CA . LYS B 1 225 ? 6.574 37.594 7.871 1 46.62 225 LYS B CA 1
ATOM 3919 C C . LYS B 1 225 ? 7.621 38.281 7 1 46.62 225 LYS B C 1
ATOM 3921 O O . LYS B 1 225 ? 8.086 37.719 6.012 1 46.62 225 LYS B O 1
ATOM 3926 N N . PRO B 1 226 ? 7.73 39.656 6.961 1 37.69 226 PRO B N 1
ATOM 3927 C CA . PRO B 1 226 ? 8.664 40.562 6.277 1 37.69 226 PRO B CA 1
ATOM 3928 C C . PRO B 1 226 ? 10.078 40 6.195 1 37.69 226 PRO B C 1
ATOM 3930 O O . PRO B 1 226 ? 10.492 39.219 7.07 1 37.69 226 PRO B O 1
ATOM 3933 N N . ASP B 1 227 ? 10.695 40.031 4.969 1 36.94 227 ASP B N 1
ATOM 3934 C CA . ASP B 1 227 ? 12.141 40.031 4.727 1 36.94 227 ASP B CA 1
ATOM 3935 C C . ASP B 1 227 ? 12.867 40.906 5.727 1 36.94 227 ASP B C 1
ATOM 3937 O O . ASP B 1 227 ? 12.961 42.125 5.535 1 36.94 227 ASP B O 1
ATOM 3941 N N . SER B 1 228 ? 12.656 41 6.977 1 34.47 228 SER B N 1
ATOM 3942 C CA . SER B 1 228 ? 13.539 41.875 7.742 1 34.47 228 SER B CA 1
ATOM 3943 C C . SER B 1 228 ? 14.992 41.719 7.289 1 34.47 228 SER B C 1
ATOM 3945 O O . SER B 1 228 ? 15.477 40.625 7.109 1 34.47 228 SER B O 1
ATOM 3947 N N . GLU B 1 229 ? 15.609 42.781 6.688 1 33.69 229 GLU B N 1
ATOM 3948 C CA . GLU B 1 229 ? 17 43.094 6.332 1 33.69 229 GLU B CA 1
ATOM 3949 C C . GLU B 1 229 ? 17.969 42.531 7.348 1 33.69 229 GLU B C 1
ATOM 3951 O O . GLU B 1 229 ? 17.719 42.562 8.555 1 33.69 229 GLU B O 1
ATOM 3956 N N . PRO B 1 230 ? 18.969 41.781 6.867 1 34.84 230 PRO B N 1
ATOM 3957 C CA . PRO B 1 230 ? 20.078 41.281 7.699 1 34.84 230 PRO B CA 1
ATOM 3958 C C . PRO B 1 230 ? 20.609 42.375 8.648 1 34.84 230 PRO B C 1
ATOM 3960 O O . PRO B 1 230 ? 21.094 43.406 8.195 1 34.84 230 PRO B O 1
ATOM 3963 N N . THR B 1 231 ? 19.891 42.875 9.664 1 31.75 231 THR B N 1
ATOM 3964 C CA . THR B 1 231 ? 20.641 43.781 10.539 1 31.75 231 THR B CA 1
ATOM 3965 C C . THR B 1 231 ? 22.016 43.188 10.852 1 31.75 231 THR B C 1
ATOM 3967 O O . THR B 1 231 ? 22.156 41.969 10.984 1 31.75 231 THR B O 1
ATOM 3970 N N . PRO B 1 232 ? 23.125 44.031 10.766 1 31.53 232 PRO B N 1
ATOM 3971 C CA . PRO B 1 232 ? 24.531 43.656 10.961 1 31.53 232 PRO B CA 1
ATOM 3972 C C . PRO B 1 232 ? 24.734 42.688 12.109 1 31.53 232 PRO B C 1
ATOM 3974 O O . PRO B 1 232 ? 23.828 42.469 12.906 1 31.53 232 PRO B O 1
ATOM 3977 N N . ASP B 1 233 ? 26.062 42.438 12.57 1 30.09 233 ASP B N 1
ATOM 3978 C CA . ASP B 1 233 ? 26.938 41.531 13.297 1 30.09 233 ASP B CA 1
ATOM 3979 C C . ASP B 1 233 ? 26.562 41.469 14.773 1 30.09 233 ASP B C 1
ATOM 3981 O O . ASP B 1 233 ? 27.391 41.75 15.641 1 30.09 233 ASP B O 1
ATOM 3985 N N . SER B 1 234 ? 25.469 42.094 15.281 1 29.86 234 SER B N 1
ATOM 3986 C CA . SER B 1 234 ? 25.516 42.062 16.75 1 29.86 234 SER B CA 1
ATOM 3987 C C . SER B 1 234 ? 25.672 40.656 17.266 1 29.86 234 SER B C 1
ATOM 3989 O O . SER B 1 234 ? 25.109 39.719 16.688 1 29.86 234 SER B O 1
ATOM 3991 N N . GLU B 1 235 ? 26.688 40.406 18.172 1 31.03 235 GLU B N 1
ATOM 3992 C CA . GLU B 1 235 ? 27.141 39.25 18.938 1 31.03 235 GLU B CA 1
ATOM 3993 C C . GLU B 1 235 ? 25.969 38.531 19.562 1 31.03 235 GLU B C 1
ATOM 3995 O O . GLU B 1 235 ? 25.312 39.031 20.484 1 31.03 235 GLU B O 1
ATOM 4000 N N . THR B 1 236 ? 25.031 38.094 18.812 1 30.62 236 THR B N 1
ATOM 4001 C CA . THR B 1 236 ? 23.766 37.438 19.094 1 30.62 236 THR B CA 1
ATOM 4002 C C . THR B 1 236 ? 23.953 36.375 20.156 1 30.62 236 THR B C 1
ATOM 4004 O O . THR B 1 236 ? 24.531 35.312 19.891 1 30.62 236 THR B O 1
ATOM 4007 N N . ARG B 1 237 ? 24.391 36.875 21.359 1 29.52 237 ARG B N 1
ATOM 4008 C CA . ARG B 1 237 ? 24.375 35.969 22.516 1 29.52 237 ARG B CA 1
ATOM 4009 C C . ARG B 1 237 ? 23.016 35.281 22.656 1 29.52 237 ARG B C 1
ATOM 4011 O O . ARG B 1 237 ? 22.016 35.938 22.953 1 29.52 237 ARG B O 1
ATOM 4018 N N . LEU B 1 238 ? 22.688 34.562 21.766 1 31.66 238 LEU B N 1
ATOM 4019 C CA . LEU B 1 238 ? 21.5 33.719 21.906 1 31.66 238 LEU B CA 1
ATOM 4020 C C . LEU B 1 238 ? 21.375 33.156 23.312 1 31.66 238 LEU B C 1
ATOM 4022 O O . LEU B 1 238 ? 22.281 32.469 23.797 1 31.66 238 LEU B O 1
ATOM 4026 N N . PRO B 1 239 ? 20.688 33.875 24.141 1 30.22 239 PRO B N 1
ATOM 4027 C CA . PRO B 1 239 ? 20.562 33.344 25.5 1 30.22 239 PRO B CA 1
ATOM 4028 C C . PRO B 1 239 ? 20.25 31.844 25.5 1 30.22 239 PRO B C 1
ATOM 4030 O O . PRO B 1 239 ? 19.672 31.328 24.547 1 30.22 239 PRO B O 1
ATOM 4033 N N . ALA B 1 240 ? 21.047 31.062 26.078 1 30.52 240 ALA B N 1
ATOM 4034 C CA . ALA B 1 240 ? 20.938 29.641 26.328 1 30.52 240 ALA B CA 1
ATOM 4035 C C . ALA B 1 240 ? 19.531 29.266 26.797 1 30.52 240 ALA B C 1
ATOM 4037 O O . ALA B 1 240 ? 19.062 29.781 27.828 1 30.52 240 ALA B O 1
ATOM 4038 N N . ARG B 1 241 ? 18.641 29.25 26.016 1 34.25 241 ARG B N 1
ATOM 4039 C CA . ARG B 1 241 ? 17.344 28.766 26.453 1 34.25 241 ARG B CA 1
ATOM 4040 C C . ARG B 1 241 ? 17.484 27.609 27.438 1 34.25 241 ARG B C 1
ATOM 4042 O O . ARG B 1 241 ? 18.109 26.594 27.109 1 34.25 241 ARG B O 1
ATOM 4049 N N . THR B 1 242 ? 17.484 27.891 28.625 1 34.5 242 THR B N 1
ATOM 4050 C CA . THR B 1 242 ? 17.594 26.969 29.75 1 34.5 242 THR B CA 1
ATOM 4051 C C . THR B 1 242 ? 16.594 25.812 29.609 1 34.5 242 THR B C 1
ATOM 4053 O O . THR B 1 242 ? 15.43 26.047 29.266 1 34.5 242 THR B O 1
ATOM 4056 N N . PRO B 1 243 ? 16.906 24.609 29.453 1 38.81 243 PRO B N 1
ATOM 4057 C CA . PRO B 1 243 ? 16.016 23.438 29.422 1 38.81 243 PRO B CA 1
ATOM 4058 C C . PRO B 1 243 ? 14.875 23.547 30.438 1 38.81 243 PRO B C 1
ATOM 4060 O O . PRO B 1 243 ? 15.062 24.078 31.531 1 38.81 243 PRO B O 1
ATOM 4063 N N . VAL B 1 244 ? 13.672 23.562 30.078 1 41.88 244 VAL B N 1
ATOM 4064 C CA . VAL B 1 244 ? 12.516 23.578 30.969 1 41.88 244 VAL B CA 1
ATOM 4065 C C . VAL B 1 244 ? 12.703 22.562 32.094 1 41.88 244 VAL B C 1
ATOM 4067 O O . VAL B 1 244 ? 12.953 21.375 31.828 1 41.88 244 VAL B O 1
ATOM 4070 N N . THR B 1 245 ? 12.93 22.891 33.25 1 49.41 245 THR B N 1
ATOM 4071 C CA . THR B 1 245 ? 13.195 22.078 34.406 1 49.41 245 THR B CA 1
ATOM 4072 C C . THR B 1 245 ? 11.898 21.656 35.094 1 49.41 245 THR B C 1
ATOM 4074 O O . THR B 1 245 ? 10.859 22.297 34.906 1 49.41 245 THR B O 1
ATOM 4077 N N . ALA B 1 246 ? 11.719 20.438 35.781 1 53.16 246 ALA B N 1
ATOM 4078 C CA . ALA B 1 246 ? 10.594 19.938 36.562 1 53.16 246 ALA B CA 1
ATOM 4079 C C . ALA B 1 246 ? 10.055 21.016 37.5 1 53.16 246 ALA B C 1
ATOM 4081 O O . ALA B 1 246 ? 8.844 21.094 37.719 1 53.16 246 ALA B O 1
ATOM 4082 N N . ALA B 1 247 ? 10.812 21.953 37.844 1 57.81 247 ALA B N 1
ATOM 4083 C CA . ALA B 1 247 ? 10.414 23 38.781 1 57.81 247 ALA B CA 1
ATOM 4084 C C . ALA B 1 247 ? 9.492 24.016 38.125 1 57.81 247 ALA B C 1
ATOM 4086 O O . ALA B 1 247 ? 8.508 24.453 38.719 1 57.81 247 ALA B O 1
ATOM 4087 N N . LYS B 1 248 ? 9.641 24.234 36.906 1 60.03 248 LYS B N 1
ATOM 4088 C CA . LYS B 1 248 ? 8.812 25.203 36.188 1 60.03 248 LYS B CA 1
ATOM 4089 C C . LYS B 1 248 ? 7.434 24.625 35.906 1 60.03 248 LYS B C 1
ATOM 4091 O O . LYS B 1 248 ? 6.426 25.328 36 1 60.03 248 LYS B O 1
ATOM 4096 N N . VAL B 1 249 ? 7.438 23.391 35.562 1 63.34 249 VAL B N 1
ATOM 4097 C CA . VAL B 1 249 ? 6.18 22.703 35.281 1 63.34 249 VAL B CA 1
ATOM 4098 C C . VAL B 1 249 ? 5.371 22.578 36.594 1 63.34 249 VAL B C 1
ATOM 4100 O O . VAL B 1 249 ? 4.16 22.812 36.594 1 63.34 249 VAL B O 1
ATOM 4103 N N . THR B 1 250 ? 5.984 22.312 37.625 1 62.16 250 THR B N 1
ATOM 4104 C CA . THR B 1 250 ? 5.352 22.219 38.938 1 62.16 250 THR B CA 1
ATOM 4105 C C . THR B 1 250 ? 4.73 23.562 39.344 1 62.16 250 THR B C 1
ATOM 4107 O O . THR B 1 250 ? 3.613 23.594 39.844 1 62.16 250 THR B O 1
ATOM 4110 N N . ARG B 1 251 ? 5.281 24.594 39.094 1 64.62 251 ARG B N 1
ATOM 4111 C CA . ARG B 1 251 ? 4.777 25.922 39.438 1 64.62 251 ARG B CA 1
ATOM 4112 C C . ARG B 1 251 ? 3.521 26.25 38.625 1 64.62 251 ARG B C 1
ATOM 4114 O O . ARG B 1 251 ? 2.588 26.875 39.156 1 64.62 251 ARG B O 1
ATOM 4121 N N . THR B 1 252 ? 3.588 25.797 37.5 1 65.44 252 THR B N 1
ATOM 4122 C CA . THR B 1 252 ? 2.426 26.031 36.625 1 65.44 252 THR B CA 1
ATOM 4123 C C . THR B 1 252 ? 1.228 25.219 37.125 1 65.44 252 THR B C 1
ATOM 4125 O O . THR B 1 252 ? 0.098 25.719 37.125 1 65.44 252 THR B O 1
ATOM 4128 N N . PHE B 1 253 ? 1.507 23.984 37.531 1 65.44 253 PHE B N 1
ATOM 4129 C CA . PHE B 1 253 ? 0.453 23.156 38.125 1 65.44 253 PHE B CA 1
ATOM 4130 C C . PHE B 1 253 ? -0.141 23.812 39.344 1 65.44 253 PHE B C 1
ATOM 4132 O O . PHE B 1 253 ? -1.357 23.797 39.531 1 65.44 253 PHE B O 1
ATOM 4139 N N . ARG B 1 254 ? 0.665 24.391 40.156 1 66.25 254 ARG B N 1
ATOM 4140 C CA . ARG B 1 254 ? 0.248 25.047 41.406 1 66.25 254 ARG B CA 1
ATOM 4141 C C . ARG B 1 254 ? -0.601 26.281 41.094 1 66.25 254 ARG B C 1
ATOM 4143 O O . ARG B 1 254 ? -1.585 26.547 41.781 1 66.25 254 ARG B O 1
ATOM 4150 N N . ARG B 1 255 ? -0.259 26.891 40.031 1 65.62 255 ARG B N 1
ATOM 4151 C CA . ARG B 1 255 ? -1 28.094 39.656 1 65.62 255 ARG B CA 1
ATOM 4152 C C . ARG B 1 255 ? -2.385 27.719 39.125 1 65.62 255 ARG B C 1
ATOM 4154 O O . ARG B 1 255 ? -3.363 28.422 39.406 1 65.62 255 ARG B O 1
ATOM 4161 N N . LEU B 1 256 ? -2.363 26.609 38.406 1 65.31 256 LEU B N 1
ATOM 4162 C CA . LEU B 1 256 ? -3.619 26.219 37.781 1 65.31 256 LEU B CA 1
ATOM 4163 C C . LEU B 1 256 ? -4.52 25.484 38.75 1 65.31 256 LEU B C 1
ATOM 4165 O O . LEU B 1 256 ? -5.727 25.359 38.531 1 65.31 256 LEU B O 1
ATOM 4169 N N . GLU B 1 257 ? -4.055 25.062 39.844 1 62.97 257 GLU B N 1
ATOM 4170 C CA . GLU B 1 257 ? -4.754 24.344 40.906 1 62.97 257 GLU B CA 1
ATOM 4171 C C . GLU B 1 257 ? -5.574 23.188 40.344 1 62.97 257 GLU B C 1
ATOM 4173 O O . GLU B 1 257 ? -6.734 23 40.688 1 62.97 257 GLU B O 1
ATOM 4178 N N . ALA B 1 258 ? -5.027 22.516 39.438 1 65.94 258 ALA B N 1
ATOM 4179 C CA . ALA B 1 258 ? -5.773 21.469 38.75 1 65.94 258 ALA B CA 1
ATOM 4180 C C . ALA B 1 258 ? -5.816 20.188 39.594 1 65.94 258 ALA B C 1
ATOM 4182 O O . ALA B 1 258 ? -4.805 19.781 40.188 1 65.94 258 ALA B O 1
ATOM 4183 N N . ASP B 1 259 ? -7 19.656 39.75 1 69.69 259 ASP B N 1
ATOM 4184 C CA . ASP B 1 259 ? -7.148 18.406 40.5 1 69.69 259 ASP B CA 1
ATOM 4185 C C . ASP B 1 259 ? -6.699 17.203 39.688 1 69.69 259 ASP B C 1
ATOM 4187 O O . ASP B 1 259 ? -6.625 17.281 38.438 1 69.69 259 ASP B O 1
ATOM 4191 N N . PRO B 1 260 ? -6.312 16.031 40.312 1 72.12 260 PRO B N 1
ATOM 4192 C CA . PRO B 1 260 ? -5.758 14.859 39.656 1 72.12 260 PRO B CA 1
ATOM 4193 C C . PRO B 1 260 ? -6.645 14.359 38.5 1 72.12 260 PRO B C 1
ATOM 4195 O O . PRO B 1 260 ? -6.141 13.898 37.5 1 72.12 260 PRO B O 1
ATOM 4198 N N . THR B 1 261 ? -7.91 14.484 38.625 1 70.81 261 THR B N 1
ATOM 4199 C CA . THR B 1 261 ? -8.805 14 37.562 1 70.81 261 THR B CA 1
ATOM 4200 C C . THR B 1 261 ? -8.766 14.914 36.344 1 70.81 261 THR B C 1
ATOM 4202 O O . THR B 1 261 ? -8.758 14.445 35.219 1 70.81 261 THR B O 1
ATOM 4205 N N . THR B 1 262 ? -8.711 16.141 36.531 1 68.62 262 THR B N 1
ATOM 4206 C CA . THR B 1 262 ? -8.594 17.125 35.469 1 68.62 262 THR B CA 1
ATOM 4207 C C . THR B 1 262 ? -7.227 17.016 34.781 1 68.62 262 THR B C 1
ATOM 4209 O O . THR B 1 262 ? -7.129 17.109 33.562 1 68.62 262 THR B O 1
ATOM 4212 N N . LEU B 1 263 ? -6.16 16.797 35.562 1 74.62 263 LEU B N 1
ATOM 4213 C CA . LEU B 1 263 ? -4.824 16.578 35 1 74.62 263 LEU B CA 1
ATOM 4214 C C . LEU B 1 263 ? -4.781 15.328 34.156 1 74.62 263 LEU B C 1
ATOM 4216 O O . LEU B 1 263 ? -4.168 15.328 33.094 1 74.62 263 LEU B O 1
ATOM 4220 N N . ALA B 1 264 ? -5.512 14.266 34.688 1 73.81 264 ALA B N 1
ATOM 4221 C CA . ALA B 1 264 ? -5.57 13.031 33.906 1 73.81 264 ALA B CA 1
ATOM 4222 C C . ALA B 1 264 ? -6.262 13.273 32.562 1 73.81 264 ALA B C 1
ATOM 4224 O O . ALA B 1 264 ? -5.789 12.805 31.531 1 73.81 264 ALA B O 1
ATOM 4225 N N . GLU B 1 265 ? -7.25 13.992 32.5 1 67.88 265 GLU B N 1
ATOM 4226 C CA . GLU B 1 265 ? -7.98 14.312 31.297 1 67.88 265 GLU B CA 1
ATOM 4227 C C . GLU B 1 265 ? -7.129 15.148 30.344 1 67.88 265 GLU B C 1
ATOM 4229 O O . GLU B 1 265 ? -7.113 14.906 29.141 1 67.88 265 GLU B O 1
ATOM 4234 N N . ALA B 1 266 ? -6.434 16.078 30.859 1 66.56 266 ALA B N 1
ATOM 4235 C CA . ALA B 1 266 ? -5.566 16.953 30.078 1 66.56 266 ALA B CA 1
ATOM 4236 C C . ALA B 1 266 ? -4.379 16.188 29.516 1 66.56 266 ALA B C 1
ATOM 4238 O O . ALA B 1 266 ? -3.984 16.391 28.359 1 66.56 266 ALA B O 1
ATOM 4239 N N . LEU B 1 267 ? -3.826 15.289 30.344 1 72.88 267 LEU B N 1
ATOM 4240 C CA . LEU B 1 267 ? -2.662 14.516 29.922 1 72.88 267 LEU B CA 1
ATOM 4241 C C . LEU B 1 267 ? -3.037 13.508 28.844 1 72.88 267 LEU B C 1
ATOM 4243 O O . LEU B 1 267 ? -2.273 13.281 27.891 1 72.88 267 LEU B O 1
ATOM 4247 N N . VAL B 1 268 ? -4.277 12.984 29 1 69.38 268 VAL B N 1
ATOM 4248 C CA . VAL B 1 268 ? -4.793 12.078 27.984 1 69.38 268 VAL B CA 1
ATOM 4249 C C . VAL B 1 268 ? -5.023 12.852 26.688 1 69.38 268 VAL B C 1
ATOM 4251 O O . VAL B 1 268 ? -4.793 12.328 25.594 1 69.38 268 VAL B O 1
ATOM 4254 N N . ASP B 1 269 ? -5.332 14.062 26.734 1 61.72 269 ASP B N 1
ATOM 4255 C CA . ASP B 1 269 ? -5.566 14.93 25.594 1 61.72 269 ASP B CA 1
ATOM 4256 C C . ASP B 1 269 ? -4.25 15.422 25 1 61.72 269 ASP B C 1
ATOM 4258 O O . ASP B 1 269 ? -4.164 15.664 23.797 1 61.72 269 ASP B O 1
ATOM 4262 N N . TYR B 1 270 ? -3.166 15.586 25.828 1 65 270 TYR B N 1
ATOM 4263 C CA . TYR B 1 270 ? -1.88 16.172 25.469 1 65 270 TYR B CA 1
ATOM 4264 C C . TYR B 1 270 ? -0.918 15.109 24.953 1 65 270 TYR B C 1
ATOM 4266 O O . TYR B 1 270 ? -0.209 15.328 23.969 1 65 270 TYR B O 1
ATOM 4274 N N . LEU B 1 271 ? -0.825 13.898 25.578 1 65.62 271 LEU B N 1
ATOM 4275 C CA . LEU B 1 271 ? 0.165 12.867 25.297 1 65.62 271 LEU B CA 1
ATOM 4276 C C . LEU B 1 271 ? -0.437 11.766 24.422 1 65.62 271 LEU B C 1
ATOM 4278 O O . LEU B 1 271 ? -1.621 11.445 24.547 1 65.62 271 LEU B O 1
ATOM 4282 N N . ASP B 1 272 ? 0.35 11.32 23.562 1 61.44 272 ASP B N 1
ATOM 4283 C CA . ASP B 1 272 ? -0.071 10.141 22.828 1 61.44 272 ASP B CA 1
ATOM 4284 C C . ASP B 1 272 ? 0.086 8.875 23.672 1 61.44 272 ASP B C 1
ATOM 4286 O O . ASP B 1 272 ? 0.555 8.938 24.812 1 61.44 272 ASP B O 1
ATOM 4290 N N . ALA B 1 273 ? -0.363 7.746 23.031 1 65.44 273 ALA B N 1
ATOM 4291 C CA . ALA B 1 273 ? -0.418 6.492 23.781 1 65.44 273 ALA B CA 1
ATOM 4292 C C . ALA B 1 273 ? 0.956 6.125 24.328 1 65.44 273 ALA B C 1
ATOM 4294 O O . ALA B 1 273 ? 1.074 5.684 25.484 1 65.44 273 ALA B O 1
ATOM 4295 N N . ASP B 1 274 ? 1.904 6.371 23.672 1 63.81 274 ASP B N 1
ATOM 4296 C CA . ASP B 1 274 ? 3.252 6.062 24.141 1 63.81 274 ASP B CA 1
ATOM 4297 C C . ASP B 1 274 ? 3.682 7.02 25.25 1 63.81 274 ASP B C 1
ATOM 4299 O O . ASP B 1 274 ? 4.297 6.602 26.234 1 63.81 274 ASP B O 1
ATOM 4303 N N . GLY B 1 275 ? 3.381 8.172 25.031 1 67.44 275 GLY B N 1
ATOM 4304 C CA . GLY B 1 275 ? 3.691 9.164 26.047 1 67.44 275 GLY B CA 1
ATOM 4305 C C . GLY B 1 275 ? 2.973 8.914 27.359 1 67.44 275 GLY B C 1
ATOM 4306 O O . GLY B 1 275 ? 3.557 9.078 28.438 1 67.44 275 GLY B O 1
ATOM 4307 N N . LEU B 1 276 ? 1.818 8.523 27.094 1 71.88 276 LEU B N 1
ATOM 4308 C CA . LEU B 1 276 ? 1.038 8.234 28.297 1 71.88 276 LEU B CA 1
ATOM 4309 C C . LEU B 1 276 ? 1.583 7.004 29.016 1 71.88 276 LEU B C 1
ATOM 4311 O O . LEU B 1 276 ? 1.662 6.984 30.25 1 71.88 276 LEU B O 1
ATOM 4315 N N . GLN B 1 277 ? 1.967 6.051 28.219 1 72.12 277 GLN B N 1
ATOM 4316 C CA . GLN B 1 277 ? 2.566 4.859 28.812 1 72.12 277 GLN B CA 1
ATOM 4317 C C . GLN B 1 277 ? 3.887 5.195 29.5 1 72.12 277 GLN B C 1
ATOM 4319 O O . GLN B 1 277 ? 4.164 4.711 30.609 1 72.12 277 GLN B O 1
ATOM 4324 N N . THR B 1 278 ? 4.652 5.934 28.984 1 71.5 278 THR B N 1
ATOM 4325 C CA . THR B 1 278 ? 5.91 6.375 29.578 1 71.5 278 THR B CA 1
ATOM 4326 C C . THR B 1 278 ? 5.656 7.164 30.859 1 71.5 278 THR B C 1
ATOM 4328 O O . THR B 1 278 ? 6.359 6.98 31.859 1 71.5 278 THR B O 1
ATOM 4331 N N . LEU B 1 279 ? 4.727 7.914 30.812 1 74.38 279 LEU B N 1
ATOM 4332 C CA . LEU B 1 279 ? 4.359 8.719 31.969 1 74.38 279 LEU B CA 1
ATOM 4333 C C . LEU B 1 279 ? 3.869 7.84 33.094 1 74.38 279 LEU B C 1
ATOM 4335 O O . LEU B 1 279 ? 4.301 8 34.25 1 74.38 279 LEU B O 1
ATOM 4339 N N . ILE B 1 280 ? 3.039 6.922 32.625 1 76 280 ILE B N 1
ATOM 4340 C CA . ILE B 1 280 ? 2.496 6.031 33.656 1 76 280 ILE B CA 1
ATOM 4341 C C . ILE B 1 280 ? 3.623 5.207 34.25 1 76 280 ILE B C 1
ATOM 4343 O O . ILE B 1 280 ? 3.686 5.043 35.5 1 76 280 ILE B O 1
ATOM 4347 N N . GLN B 1 281 ? 4.508 4.789 33.5 1 73.88 281 GLN B N 1
ATOM 4348 C CA . GLN B 1 281 ? 5.645 4.016 34 1 73.88 281 GLN B CA 1
ATOM 4349 C C . GLN B 1 281 ? 6.555 4.871 34.875 1 73.88 281 GLN B C 1
ATOM 4351 O O . GLN B 1 281 ? 6.996 4.426 35.938 1 73.88 281 GLN B O 1
ATOM 4356 N N . ALA B 1 282 ? 6.848 6.004 34.562 1 73.06 282 ALA B N 1
ATOM 4357 C CA . ALA B 1 282 ? 7.707 6.918 35.312 1 73.06 282 ALA B CA 1
ATOM 4358 C C . ALA B 1 282 ? 7.078 7.293 36.656 1 73.06 282 ALA B C 1
ATOM 4360 O O . ALA B 1 282 ? 7.781 7.457 37.625 1 73.06 282 ALA B O 1
ATOM 4361 N N . LEU B 1 283 ? 5.777 7.383 36.594 1 76.44 283 LEU B N 1
ATOM 4362 C CA . LEU B 1 283 ? 5.051 7.707 37.812 1 76.44 283 LEU B CA 1
ATOM 4363 C C . LEU B 1 283 ? 5.031 6.52 38.781 1 76.44 283 LEU B C 1
ATOM 4365 O O . LEU B 1 283 ? 5.164 6.691 40 1 76.44 283 LEU B O 1
ATOM 4369 N N . THR B 1 284 ? 4.938 5.387 38.031 1 73.19 284 THR B N 1
ATOM 4370 C CA . THR B 1 284 ? 4.906 4.164 38.844 1 73.19 284 THR B CA 1
ATOM 4371 C C . THR B 1 284 ? 6.281 3.881 39.438 1 73.19 284 THR B C 1
ATOM 4373 O O . THR B 1 284 ? 6.379 3.404 40.562 1 73.19 284 THR B O 1
ATOM 4376 N N . ASP B 1 285 ? 7.25 4.199 38.812 1 67.19 285 ASP B N 1
ATOM 4377 C CA . ASP B 1 285 ? 8.609 3.953 39.281 1 67.19 285 ASP B CA 1
ATOM 4378 C C . ASP B 1 285 ? 8.977 4.902 40.406 1 67.19 285 ASP B C 1
ATOM 4380 O O . ASP B 1 285 ? 9.844 4.59 41.219 1 67.19 285 ASP B O 1
ATOM 4384 N N . ARG B 1 286 ? 8.312 6.012 40.406 1 61.91 286 ARG B N 1
ATOM 4385 C CA . ARG B 1 286 ? 8.688 7.039 41.375 1 61.91 286 ARG B CA 1
ATOM 4386 C C . ARG B 1 286 ? 7.727 7.059 42.562 1 61.91 286 ARG B C 1
ATOM 4388 O O . ARG B 1 286 ? 7.953 7.77 43.531 1 61.91 286 ARG B O 1
ATOM 4395 N N . HIS B 1 287 ? 6.746 6.316 42.219 1 58.81 287 HIS B N 1
ATOM 4396 C CA . HIS B 1 287 ? 5.824 6.113 43.344 1 58.81 287 HIS B CA 1
ATOM 4397 C C . HIS B 1 287 ? 6.23 4.906 44.188 1 58.81 287 HIS B C 1
ATOM 4399 O O . HIS B 1 287 ? 6.57 3.854 43.625 1 58.81 287 HIS B O 1
#

Sequence (574 aa):
MARGTRTNLATLAGVVGENSPVDRPVAGGTPTNVPLSELAPNPRNPRDDLGDLSDLVSITGTQLQPALVVTRDAYLRLYPEDDTKIGLARWVVINGCRRLAAAANFGRPNLDIIVKDEVAKDRETLLAAAVIENVGRRDFDVIEEAKAVELLINECGTVDKAALKLNKSKAWISYRRSLLKLAPELQTALRKGELAVRTARSLAQVPPEAQVQAWAAEQQREHTKPDSEPTPDSETRLPARTPVTAAKVTRTFRRLEADPTTLAEALVDYLDADGLQTLIQALTDRHMARGTRTNLATLAGVVGENSPVDRPVAGGTPTNVPLSELAPNPRNPRDDLGDLSDLVSITGTQLQPALVVTRDAYLRLYPEDDTKIGLARWVVINGCRRLAAAANFGRPNLDIIVKDEVAKDRETLLAAAVIENVGRRDFDVIEEAKAVELLINECGTVDKAALKLNKSKAWISYRRSLLKLAPELQTALRKGELAVRTARSLAQVPPEAQVQAWAAEQQREHTKPDSEPTPDSETRLPARTPVTAAKVTRTFRRLEADPTTLAEALVDYLDADGLQTLIQALTDRH